Protein 3T5A (pdb70)

B-factor: mean 33.3, std 10.05, range [15.77, 75.15]

GO terms:
  GO:0070566 adenylyltransferase activity (F, IDA)
  GO:0004321 fatty-acyl-CoA synthase activity (F, IDA)
  GO:0052170 symbiont-mediated suppression of host innate immune response (P, IDA)
  GO:0005886 plasma membrane (C, HDA)
  GO:0051701 biological process involved in interaction with host (P, IMP)
  GO:0071770 DIM/DIP cell wall layer assembly (P, IMP)
  GO:0008610 lipid biosynthetic process (P, IMP)
  GO:0070566 adenylyltransferase activity (F, IMP)
  GO:0070566 adenylyltransferase activity (F, TAS)
  GO:0005829 cytosol (C, TAS)
  GO:0008610 lipid biosynthetic process (P, TAS)

CATH classification: 3.40.50.12780

Nearest PDB structures (foldseek):
  3t5a-assembly1_A  TM=1.002E+00  e=4.876E-101  Mycobacterium tuberculosis H37Rv
  8hcz-assembly1_A  TM=9.677E-01  e=7.174E-68  Mycobacterium tuberculosis H37Rv
  8iqu-assembly1_A  TM=9.670E-01  e=1.385E-66  Mycobacterium tuberculosis
  8hdf-assembly1_A  TM=9.711E-01  e=4.019E-66  Mycobacterium tuberculosis H37Rv
  8hd4-assembly1_A  TM=9.729E-01  e=6.495E-65  Mycobacterium tuberculosis H37Rv

Secondary structure (DSSP, 8-state):
--HHHHHHHHHHHSTTSEEEEEEETTT-TT-EEEEEEHHHHHHHHHHHHHHHTTSS-TT-EEEEE--SSHHHHHHHHHHHHTT-EEEEEPSP-S-TT--HHHHHHHHH--SEEEE-TTTHHHHHHT----EEEEGGGS-TT------SS--SEEEEE-----EEEEHHHHHHHHHHHHHHH-TTTTTPPPTTEEEEE---TTSTTHHIIIIIHHHHHT--EEE--HHHHHH-THHHHHHTTSSSEEEEEE-HHHHHHHHHH--TGGGTT---TT--EEEE--TT--HHHHHHHHHHSGGGT--GGGEEEEEEETTTTEEEEE--TTSS--EEEE-HHHHHTTB-----SSSPEEEE-EEPPSSSEEEEEETTTTEEPPTTB-EEEEEESTTS---BTTBHHHHHHHH-B--SSPPTT-----BEEEEEEEEEETTEEEE--

InterPro domains:
  IPR000873 AMP-dependent synthetase/ligase domain [PF00501] (13-415)
  IPR025110 AMP-binding enzyme, C-terminal domain [PF23024] (463-574)
  IPR040097 Fatty acyl-AMP ligase /fatty acyl-CoA ligase [cd05931] (14-572)
  IPR042099 ANL, N-terminal domain [G3DSA:3.40.50.12780] (4-460)
  IPR045851 AMP-binding enzyme domain superfamily [G3DSA:3.30.300.30] (462-579)
  IPR053437 Long-chain-fatty-acid--AMP ligase FadD28 [NF038338] (1-580)

Solvent-accessible surface area: 18945 Å² total; per-residue (Å²): 213,26,3,6,19,17,1,105,37,8,13,203,133,54,43,148,66,82,1,0,22,19,24,37,12,150,165,64,131,112,17,74,58,65,61,8,24,1,22,66,0,43,80,44,0,42,19,0,0,91,76,1,52,191,20,50,70,47,19,39,24,0,2,0,6,4,58,31,7,9,49,2,0,2,0,1,4,0,0,5,7,3,1,10,9,0,0,0,22,27,35,18,98,52,44,107,119,31,119,136,23,48,36,13,23,92,30,1,86,13,34,0,2,0,0,7,45,98,4,25,105,75,5,59,117,11,29,140,155,29,54,64,17,49,1,57,121,47,110,12,71,29,161,171,52,132,64,94,132,41,27,88,22,0,1,0,7,6,111,105,25,0,2,32,0,15,42,82,6,0,80,10,0,31,75,37,0,5,48,7,7,18,52,120,70,134,8,103,28,51,120,100,7,5,0,0,2,8,7,20,2,72,59,57,5,0,4,2,0,0,0,0,0,0,1,31,32,20,10,44,1,17,0,3,17,42,115,7,4,103,87,54,1,0,5,2,0,24,16,4,14,59,134,36,53,0,0,0,0,0,39,0,113,0,0,47,22,0,10,159,100,2,73,58,124,33,0,76,90,81,84,2,23,91,11,54,10,0,0,3,3,22,116,207,44,109,71,63,5,13,101,122,1,3,75,42,0,56,158,29,65,10,64,54,123,10,0,16,2,0,5,29,17,19,105,9,4,0,4,3,4,24,3,94,70,50,84,45,35,71,66,35,38,2,38,55,151,24,9,92,75,18,89,20,100,94,79,72,64,74,74,24,37,49,16,23,3,7,75,61,27,231,40,1,45,4,58,9,0,53,56,134,66,32,74,36,18,97,102,16,36,28,12,26,0,0,0,36,22,86,0,14,2,127,5,37,48,138,48,113,103,68,15,108,182,31,6,14,8,116,2,69,112,50,47,134,74,12,47,90,25,76,0,5,69,28,63,35,40,0,0,13,35,133,40,27,0,6,33,75,60

Organism: Mycobacterium tuberculosis (strain ATCC 25618 / H37Rv) (NCBI:txid83332)

Radius of gyration: 21.98 Å; Cα contacts (8 Å, |Δi|>4): 1010; chains: 1; bounding box: 50×58×55 Å

Foldseek 3Di:
DFLLVLLVVLCVPPVAAWAEWEFDCPVPVLTDTDIDHSVLLNLLLCQLLVVCLVWDAAAAEEEEEEAPDSLSQSNLSNCQQNLHAYAYAYQDDDPLPDQPVLVCCVQRVHQAYEYAPVRVVSNVSSCPDHHYHHSVPDPSRDGDHDVPPRDQFSYFAPPVWTFTFGSLLLVVLLQVVLCQLPVPPSSADDPFEEEEEADTCRFQCRVSRAHSNCSNNVGHYYYYHPVSCLVQVLVSQVVCQDRGAYEYEEELVSLVSNLVRQDVVSCVVGANQRHRAYEYEPPPHDPCSLVSSCVSCVVRNRASFRYKYFYAQTRQGHGFWIADHDGHWDKFWFQVVQVVVFFTDRPDDPPTDIWTWTAQDPPWGWFFAAVVQLATDDAGGKHFIKTAHSNGGQATDPDVPRSCVAQARAHDPDDPPDHRDDIGRRVWMWGHDPRIITTPD

Structure (mmCIF, N/CA/C/O backbone):
data_3T5A
#
_entry.id   3T5A
#
_cell.length_a   51.207
_cell.length_b   60.317
_cell.length_c   137.773
_cell.angle_alpha   90.00
_cell.angle_beta   90.00
_cell.angle_gamma   90.00
#
_symmetry.space_group_name_H-M   'P 21 21 21'
#
loop_
_entity.id
_entity.type
_entity.pdbx_description
1 polymer 'Long-chain-fatty-acid--AMP ligase FadD28'
2 water water
#
loop_
_atom_site.group_PDB
_atom_site.id
_atom_site.type_symbol
_atom_site.label_atom_id
_atom_site.label_alt_id
_atom_site.label_comp_id
_atom_site.label_asym_id
_atom_site.label_entity_id
_atom_site.label_seq_id
_atom_site.pdbx_PDB_ins_code
_atom_site.Cartn_x
_atom_site.Cartn_y
_atom_site.Cartn_z
_atom_site.occupancy
_atom_site.B_iso_or_equiv
_atom_site.auth_seq_id
_atom_site.auth_comp_id
_atom_site.auth_asym_id
_atom_site.auth_atom_id
_atom_site.pdbx_PDB_model_num
ATOM 1 N N . ARG A 1 24 ? 9.020 4.811 -1.982 1.00 52.61 4 ARG A N 1
ATOM 2 C CA . ARG A 1 24 ? 9.610 4.768 -0.609 1.00 51.60 4 ARG A CA 1
ATOM 3 C C . ARG A 1 24 ? 8.508 4.645 0.446 1.00 48.64 4 ARG A C 1
ATOM 4 O O . ARG A 1 24 ? 8.764 4.749 1.651 1.00 50.07 4 ARG A O 1
ATOM 12 N N . SER A 1 25 ? 7.280 4.424 -0.016 1.00 44.15 5 SER A N 1
ATOM 13 C CA . SER A 1 25 ? 6.139 4.262 0.881 1.00 38.76 5 SER A CA 1
ATOM 14 C C . SER A 1 25 ? 6.329 2.957 1.652 1.00 35.70 5 SER A C 1
ATOM 15 O O . SER A 1 25 ? 7.252 2.192 1.358 1.00 33.49 5 SER A O 1
ATOM 18 N N . LEU A 1 26 ? 5.474 2.696 2.636 1.00 32.13 6 LEU A N 1
ATOM 19 C CA . LEU A 1 26 ? 5.607 1.464 3.403 1.00 30.12 6 LEU A CA 1
ATOM 20 C C . LEU A 1 26 ? 5.609 0.227 2.510 1.00 29.18 6 LEU A C 1
ATOM 21 O O . LEU A 1 26 ? 6.518 -0.598 2.589 1.00 26.52 6 LEU A O 1
ATOM 26 N N . PRO A 1 27 ? 4.600 0.084 1.636 1.00 29.96 7 PRO A N 1
ATOM 27 C CA . PRO A 1 27 ? 4.589 -1.101 0.770 1.00 29.84 7 PRO A CA 1
ATOM 28 C C . PRO A 1 27 ? 5.909 -1.350 0.041 1.00 29.16 7 PRO A C 1
ATOM 29 O O . PRO A 1 27 ? 6.374 -2.490 -0.033 1.00 26.49 7 PRO A O 1
ATOM 33 N N . ALA A 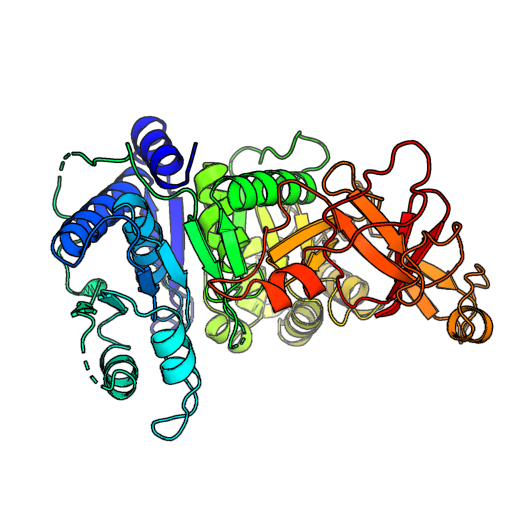1 28 ? 6.520 -0.285 -0.468 1.00 28.88 8 ALA A N 1
ATOM 34 C CA . ALA A 1 28 ? 7.788 -0.398 -1.183 1.00 28.56 8 ALA A CA 1
ATOM 35 C C . ALA A 1 28 ? 8.931 -0.687 -0.221 1.00 29.29 8 ALA A C 1
ATOM 36 O O . ALA A 1 28 ? 9.906 -1.345 -0.584 1.00 27.82 8 ALA A O 1
ATOM 38 N N . ALA A 1 29 ? 8.814 -0.184 1.005 1.00 29.56 9 ALA A N 1
ATOM 39 C CA . ALA A 1 29 ? 9.838 -0.411 2.019 1.00 28.20 9 ALA A CA 1
ATOM 40 C C . ALA A 1 29 ? 9.842 -1.892 2.382 1.00 27.76 9 ALA A C 1
ATOM 41 O O . ALA A 1 29 ? 10.892 -2.534 2.422 1.00 25.31 9 ALA A O 1
ATOM 43 N N . LEU A 1 30 ? 8.651 -2.427 2.632 1.00 28.29 10 LEU A N 1
ATOM 44 C CA . LEU A 1 30 ? 8.499 -3.827 2.991 1.00 28.51 10 LEU A CA 1
ATOM 45 C C . LEU A 1 30 ? 8.933 -4.746 1.859 1.00 29.50 10 LEU A C 1
ATOM 46 O O . LEU A 1 30 ? 9.527 -5.791 2.104 1.00 29.34 10 LEU A O 1
ATOM 51 N N . ARG A 1 31 ? 8.629 -4.363 0.621 1.00 31.32 11 ARG A N 1
ATOM 52 C CA . ARG A 1 31 ? 9.006 -5.184 -0.524 1.00 31.48 11 ARG A CA 1
ATOM 53 C C . ARG A 1 31 ? 10.518 -5.298 -0.559 1.00 31.02 11 ARG A C 1
ATOM 54 O O . ARG A 1 31 ? 11.061 -6.380 -0.774 1.00 30.78 11 ARG A O 1
ATOM 62 N N . ALA A 1 32 ? 11.189 -4.169 -0.346 1.00 29.67 12 ALA A N 1
ATOM 63 C CA . ALA A 1 32 ? 12.645 -4.122 -0.347 1.00 31.45 12 ALA A CA 1
ATOM 64 C C . ALA A 1 32 ? 13.223 -4.968 0.782 1.00 31.55 12 ALA A C 1
ATOM 65 O O . ALA A 1 32 ? 14.262 -5.601 0.618 1.00 31.54 12 ALA A O 1
ATOM 67 N N . CYS A 1 33 ? 12.560 -4.971 1.937 1.00 32.78 13 CYS A N 1
ATOM 68 C CA . CYS A 1 33 ? 13.039 -5.766 3.068 1.00 33.93 13 CYS A CA 1
ATOM 69 C C . CYS A 1 33 ? 12.863 -7.247 2.762 1.00 33.22 13 CYS A C 1
ATOM 70 O O . CYS A 1 33 ? 13.682 -8.074 3.157 1.00 33.00 13 CYS A O 1
ATOM 73 N N . ALA A 1 34 ? 11.785 -7.574 2.058 1.00 33.14 14 ALA A N 1
ATOM 74 C CA . ALA A 1 34 ? 11.509 -8.957 1.694 1.00 35.32 14 ALA A CA 1
ATOM 75 C C . ALA A 1 34 ? 12.641 -9.466 0.803 1.00 37.06 14 ALA A C 1
ATOM 76 O O . ALA A 1 34 ? 13.088 -10.604 0.929 1.00 37.00 14 ALA A O 1
ATOM 78 N N . ARG A 1 35 ? 13.110 -8.607 -0.089 1.00 38.34 15 ARG A N 1
ATOM 79 C CA . ARG A 1 35 ? 14.177 -8.980 -1.000 1.00 41.95 15 ARG A CA 1
ATOM 80 C C . ARG A 1 35 ? 15.568 -8.918 -0.370 1.00 40.63 15 ARG A C 1
ATOM 81 O O . ARG A 1 35 ? 16.362 -9.842 -0.519 1.00 40.36 15 ARG A O 1
ATOM 89 N N . LEU A 1 36 ? 15.851 -7.836 0.348 1.00 42.35 16 LEU A N 1
ATOM 90 C CA . LEU A 1 36 ? 17.157 -7.639 0.974 1.00 41.22 16 LEU A CA 1
ATOM 91 C C . LEU A 1 36 ? 17.494 -8.603 2.107 1.00 40.19 16 LEU A C 1
ATOM 92 O O . LEU A 1 36 ? 18.624 -9.076 2.201 1.00 39.59 16 LEU A O 1
ATOM 97 N N . GLN A 1 37 ? 16.521 -8.888 2.968 1.00 39.23 17 GLN A N 1
ATOM 98 C CA . GLN A 1 37 ? 16.734 -9.794 4.096 1.00 38.82 17 GLN A CA 1
ATOM 99 C C . GLN A 1 37 ? 15.454 -10.570 4.382 1.00 37.50 17 GLN A C 1
ATOM 100 O O . GLN A 1 37 ? 14.786 -10.347 5.388 1.00 34.81 17 GLN A O 1
ATOM 106 N N . PRO A 1 38 ? 15.125 -11.524 3.498 1.00 35.40 18 PRO A N 1
ATOM 107 C CA . PRO A 1 38 ? 13.954 -12.406 3.515 1.00 32.52 18 PRO A CA 1
ATOM 108 C C . PRO A 1 38 ? 13.713 -13.211 4.779 1.00 30.32 18 PRO A C 1
ATOM 109 O O . PRO A 1 38 ? 12.574 -13.359 5.216 1.00 29.82 18 PRO A O 1
ATOM 113 N N . HIS A 1 39 ? 14.785 -13.727 5.366 1.00 27.78 19 HIS A N 1
ATOM 114 C CA . HIS A 1 39 ? 14.649 -14.584 6.534 1.00 29.15 19 HIS A CA 1
ATOM 115 C C . HIS A 1 39 ? 15.118 -14.048 7.871 1.00 27.44 19 HIS A C 1
ATOM 116 O O . HIS A 1 39 ? 15.344 -14.812 8.806 1.00 25.99 19 HIS A O 1
ATOM 123 N N . ASP A 1 40 ? 15.259 -12.733 7.959 1.00 28.53 20 ASP A N 1
ATOM 124 C CA . ASP A 1 40 ? 15.671 -12.094 9.194 1.00 28.40 20 ASP A CA 1
ATOM 125 C C . ASP A 1 40 ? 14.396 -11.785 9.955 1.00 28.48 20 ASP A C 1
ATOM 126 O O . ASP A 1 40 ? 13.386 -11.422 9.354 1.00 26.64 20 ASP A O 1
ATOM 131 N N . PRO A 1 41 ? 14.416 -11.952 11.286 1.00 29.71 21 PRO A N 1
ATOM 132 C CA . PRO A 1 41 ? 13.211 -11.657 12.069 1.00 28.34 21 PRO A CA 1
ATOM 133 C C . PRO A 1 41 ? 12.801 -10.207 11.805 1.00 27.23 21 PRO A C 1
ATOM 134 O O . PRO A 1 41 ? 13.649 -9.326 11.669 1.00 27.24 21 PRO A O 1
ATOM 138 N N . ALA A 1 42 ? 11.503 -9.963 11.729 1.00 26.11 22 ALA A N 1
ATOM 139 C CA . ALA A 1 42 ? 10.995 -8.629 11.459 1.00 24.81 22 ALA A CA 1
ATOM 140 C C . ALA A 1 42 ? 10.095 -8.126 12.578 1.00 24.66 22 ALA A C 1
ATOM 141 O O . ALA A 1 42 ? 10.371 -7.100 13.199 1.00 25.52 22 ALA A O 1
ATOM 143 N N . PHE A 1 43 ? 8.999 -8.840 12.809 1.00 24.26 23 PHE A N 1
ATOM 144 C CA . PHE A 1 43 ? 8.054 -8.456 13.850 1.00 24.86 23 PHE A CA 1
ATOM 145 C C . PHE A 1 43 ? 7.812 -9.602 14.793 1.00 24.50 23 PHE A C 1
ATOM 146 O O . PHE A 1 43 ? 7.603 -10.741 14.370 1.00 25.66 23 PHE A O 1
ATOM 154 N N . THR A 1 44 ? 7.852 -9.290 16.077 1.00 22.84 24 THR A N 1
ATOM 155 C CA . THR A 1 44 ? 7.603 -10.279 17.104 1.00 22.65 24 THR A CA 1
ATOM 156 C C . THR A 1 44 ? 6.568 -9.669 18.038 1.00 23.52 24 THR A C 1
ATOM 157 O O . THR A 1 44 ? 6.761 -8.574 18.556 1.00 24.82 24 THR A O 1
ATOM 161 N N . PHE A 1 45 ? 5.442 -10.348 18.199 1.00 23.49 25 PHE A N 1
ATOM 162 C CA . PHE A 1 45 ? 4.425 -9.880 19.121 1.00 22.53 25 PHE A CA 1
ATOM 163 C C . PHE A 1 45 ? 4.450 -10.836 20.305 1.00 22.72 25 PHE A C 1
ATOM 164 O O . PHE A 1 45 ? 4.366 -12.053 20.126 1.00 21.99 25 PHE A O 1
ATOM 172 N N . MET A 1 46 ? 4.566 -10.285 21.509 1.00 23.39 26 MET A N 1
ATOM 173 C CA . MET A 1 46 ? 4.597 -11.098 22.716 1.00 22.92 26 MET A CA 1
ATOM 174 C C . MET A 1 46 ? 3.167 -11.216 23.210 1.00 22.77 26 MET A C 1
ATOM 175 O O . MET A 1 46 ? 2.578 -10.238 23.650 1.00 24.72 26 MET A O 1
ATOM 180 N N . ASP A 1 47 ? 2.614 -12.419 23.109 1.00 22.64 27 ASP A N 1
ATOM 181 C CA . ASP A 1 47 ? 1.242 -12.692 23.528 1.00 25.90 27 ASP A CA 1
ATOM 182 C C . ASP A 1 47 ? 1.228 -13.278 24.935 1.00 25.38 27 ASP A C 1
ATOM 183 O O . ASP A 1 47 ? 1.608 -14.437 25.142 1.00 28.88 27 ASP A O 1
ATOM 188 N N . TYR A 1 48 ? 0.777 -12.489 25.898 1.00 23.90 28 TYR A N 1
ATOM 189 C CA . TYR A 1 48 ? 0.731 -12.952 27.271 1.00 25.26 28 TYR A CA 1
ATOM 190 C C . TYR A 1 48 ? -0.673 -13.377 27.683 1.00 27.32 28 TYR A C 1
ATOM 191 O O . TYR A 1 48 ? -0.911 -13.703 28.846 1.00 25.97 28 TYR A O 1
ATOM 200 N N . GLU A 1 49 ? -1.602 -13.383 26.734 1.00 31.33 29 GLU A N 1
ATOM 201 C CA . GLU A 1 49 ? -2.976 -13.747 27.054 1.00 36.42 29 GLU A CA 1
ATOM 202 C C . GLU A 1 49 ? -3.150 -15.194 27.467 1.00 38.16 29 GLU A C 1
ATOM 203 O O . GLU A 1 49 ? -3.999 -15.506 28.302 1.00 38.71 29 GLU A O 1
ATOM 209 N N . GLN A 1 50 ? -2.361 -16.084 26.878 1.00 39.89 30 GLN A N 1
ATOM 210 C CA . GLN A 1 50 ? -2.458 -17.495 27.223 1.00 42.34 30 GLN A CA 1
ATOM 211 C C . GLN A 1 50 ? -1.347 -17.887 28.187 1.00 41.52 30 GLN A C 1
ATOM 212 O O . GLN A 1 50 ? -1.611 -18.425 29.265 1.00 42.06 30 GLN A O 1
ATOM 218 N N . ASP A 1 51 ? -0.105 -17.607 27.802 1.00 38.93 31 ASP A N 1
ATOM 219 C CA . ASP A 1 51 ? 1.041 -17.924 28.646 1.00 34.19 31 ASP A CA 1
ATOM 220 C C . ASP A 1 51 ? 1.514 -16.674 29.384 1.00 31.58 31 ASP A C 1
ATOM 221 O O . ASP A 1 51 ? 1.874 -15.673 28.765 1.00 30.68 31 ASP A O 1
ATOM 226 N N . TRP A 1 52 ? 1.525 -16.750 30.708 1.00 29.87 32 TRP A N 1
ATOM 227 C CA . TRP A 1 52 ? 1.945 -15.642 31.561 1.00 29.66 32 TRP A CA 1
ATOM 228 C C . TRP A 1 52 ? 3.374 -15.163 31.284 1.00 29.05 32 TRP A C 1
ATOM 229 O O . TRP A 1 52 ? 3.687 -13.988 31.464 1.00 27.95 32 TRP A O 1
ATOM 240 N N . ASP A 1 53 ? 4.241 -16.076 30.857 1.00 30.74 33 ASP A N 1
ATOM 241 C CA . ASP A 1 53 ? 5.626 -15.731 30.552 1.00 29.01 33 ASP A CA 1
ATOM 242 C C . ASP A 1 53 ? 5.715 -15.122 29.164 1.00 28.51 33 ASP A C 1
ATOM 243 O O . ASP A 1 53 ? 6.724 -14.510 28.805 1.00 29.88 33 ASP A O 1
ATOM 248 N N . GLY A 1 54 ? 4.654 -15.306 28.387 1.00 25.86 34 GLY A N 1
ATOM 249 C CA . GLY A 1 54 ? 4.599 -14.748 27.051 1.00 25.28 34 GLY A CA 1
ATOM 250 C C . GLY A 1 54 ? 5.116 -15.599 25.911 1.00 26.40 34 GLY A C 1
ATOM 251 O O . GLY A 1 54 ? 6.232 -16.108 25.960 1.00 25.64 34 GLY A O 1
ATOM 252 N N . VAL A 1 55 ? 4.291 -15.738 24.876 1.00 25.31 35 VAL A N 1
ATOM 253 C CA . VAL A 1 55 ? 4.650 -16.505 23.691 1.00 26.03 35 VAL A CA 1
ATOM 254 C C . VAL A 1 55 ? 5.028 -15.520 22.586 1.00 25.25 35 VAL A C 1
ATOM 255 O O . VAL A 1 55 ? 4.255 -14.624 22.247 1.00 24.26 35 VAL A O 1
ATOM 259 N N . ALA A 1 56 ? 6.226 -15.680 22.041 1.00 24.19 36 ALA A N 1
ATOM 260 C CA . ALA A 1 56 ? 6.706 -14.809 20.977 1.00 23.13 36 ALA A CA 1
ATOM 261 C C . ALA A 1 56 ? 6.229 -15.305 19.617 1.00 24.40 36 ALA A C 1
ATOM 262 O O . ALA A 1 56 ? 6.645 -16.369 19.174 1.00 25.46 36 ALA A O 1
ATOM 264 N N . ILE A 1 57 ? 5.348 -14.544 18.968 1.00 24.93 37 ILE A N 1
ATOM 265 C CA . ILE A 1 57 ? 4.848 -14.893 17.635 1.00 23.88 37 ILE A CA 1
ATOM 266 C C . ILE A 1 57 ? 5.677 -14.044 16.656 1.00 24.92 37 ILE A C 1
ATOM 267 O O . ILE A 1 57 ? 5.539 -12.823 16.592 1.00 25.43 37 ILE A O 1
ATOM 272 N N . THR A 1 58 ? 6.542 -14.696 15.891 1.00 26.35 38 THR A N 1
ATOM 273 C CA . THR A 1 58 ? 7.432 -13.983 14.983 1.00 26.12 38 THR A CA 1
ATOM 274 C C . THR A 1 58 ? 7.196 -14.175 13.490 1.00 26.72 38 THR A C 1
ATOM 275 O O . THR A 1 58 ? 6.737 -15.231 13.044 1.00 27.48 38 THR A O 1
ATOM 279 N N . LEU A 1 59 ? 7.539 -13.139 12.727 1.00 25.41 39 LEU A N 1
ATOM 280 C CA . LEU A 1 59 ? 7.406 -13.152 11.279 1.00 25.08 39 LEU A CA 1
ATOM 281 C C . LEU A 1 59 ? 8.646 -12.506 10.686 1.00 24.98 39 LEU A C 1
ATOM 282 O O . LEU A 1 59 ? 9.027 -11.407 11.089 1.00 22.77 39 LEU A O 1
ATOM 287 N N . THR A 1 60 ? 9.279 -13.197 9.742 1.00 25.66 40 THR A N 1
ATOM 288 C CA . THR A 1 60 ? 10.460 -12.662 9.080 1.00 26.20 40 THR A CA 1
ATOM 289 C C . THR A 1 60 ? 9.952 -11.655 8.055 1.00 24.65 40 THR A C 1
ATOM 290 O O . THR A 1 60 ? 8.748 -11.568 7.809 1.00 23.16 40 THR A O 1
ATOM 294 N N . TRP A 1 61 ? 10.859 -10.890 7.461 1.00 24.72 41 TRP A N 1
ATOM 295 C CA . TRP A 1 61 ? 10.456 -9.904 6.461 1.00 26.80 41 TRP A CA 1
ATOM 296 C C . TRP A 1 61 ? 9.684 -10.492 5.284 1.00 26.34 41 TRP A C 1
ATOM 297 O O . TRP A 1 61 ? 8.698 -9.905 4.841 1.00 27.48 41 TRP A O 1
ATOM 308 N N . SER A 1 62 ? 10.113 -11.641 4.767 1.00 26.27 42 SER A N 1
ATOM 309 C CA . SER A 1 62 ? 9.400 -12.225 3.632 1.00 26.37 42 SER A CA 1
ATOM 310 C C . SER A 1 62 ? 8.032 -12.762 4.045 1.00 25.26 42 SER A C 1
ATOM 311 O O . SER A 1 62 ? 7.076 -12.700 3.281 1.00 25.93 42 SER A O 1
ATOM 314 N N . GLN A 1 63 ? 7.935 -13.273 5.266 1.00 27.56 43 GLN A N 1
ATOM 315 C CA . GLN A 1 63 ? 6.667 -13.797 5.756 1.00 27.33 43 GLN A CA 1
ATOM 316 C C . GLN A 1 63 ? 5.687 -12.658 6.006 1.00 27.98 43 GLN A C 1
ATOM 317 O O . GLN A 1 63 ? 4.497 -12.765 5.703 1.00 26.70 43 GLN A O 1
ATOM 323 N N . LEU A 1 64 ? 6.194 -11.563 6.564 1.00 29.15 44 LEU A N 1
ATOM 324 C CA . LEU A 1 64 ? 5.358 -10.396 6.828 1.00 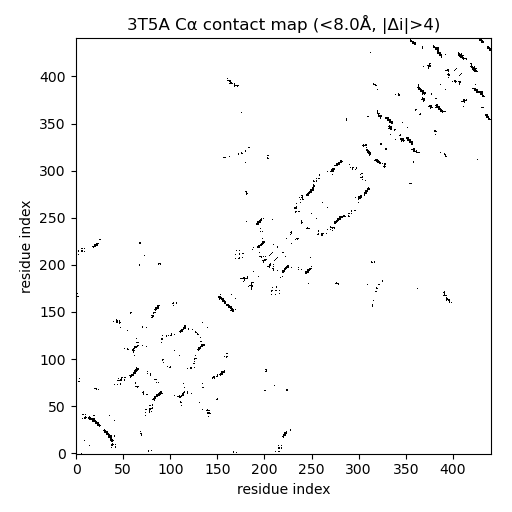28.14 44 LEU A CA 1
ATOM 325 C C . LEU A 1 64 ? 4.876 -9.891 5.481 1.00 28.11 44 LEU A C 1
ATOM 326 O O . LEU A 1 64 ? 3.692 -9.615 5.291 1.00 28.96 44 LEU A O 1
ATOM 331 N N . TYR A 1 65 ? 5.808 -9.777 4.543 1.00 27.28 45 TYR A N 1
ATOM 332 C CA . TYR A 1 65 ? 5.478 -9.300 3.212 1.00 28.21 45 TYR A CA 1
ATOM 333 C C . TYR A 1 65 ? 4.418 -10.174 2.541 1.00 27.90 45 TYR A C 1
ATOM 334 O O . TYR A 1 65 ? 3.465 -9.662 1.954 1.00 26.96 45 TYR A O 1
ATOM 343 N N . ARG A 1 66 ? 4.577 -11.492 2.638 1.00 28.61 46 ARG A N 1
ATOM 344 C CA . ARG A 1 66 ? 3.614 -12.403 2.034 1.00 29.87 46 ARG A CA 1
ATOM 345 C C . ARG A 1 66 ? 2.217 -12.205 2.622 1.00 29.27 46 ARG A C 1
ATOM 346 O O . ARG A 1 66 ? 1.236 -12.168 1.886 1.00 30.94 46 ARG A O 1
ATOM 354 N N . ARG A 1 67 ? 2.123 -12.090 3.944 1.00 26.73 47 ARG A N 1
ATOM 355 C CA . ARG A 1 67 ? 0.831 -11.896 4.586 1.00 26.32 47 ARG A CA 1
ATOM 356 C C . ARG A 1 67 ? 0.204 -10.586 4.115 1.00 27.88 47 ARG A C 1
ATOM 357 O O . ARG A 1 67 ? -1.018 -10.487 3.952 1.00 26.57 47 ARG A O 1
ATOM 365 N N . THR A 1 68 ? 1.052 -9.591 3.880 1.00 26.97 48 THR A N 1
ATOM 366 C CA . THR A 1 68 ? 0.595 -8.289 3.425 1.00 29.82 48 THR A CA 1
ATOM 367 C C . THR A 1 68 ? 0.022 -8.386 2.013 1.00 30.47 48 THR A C 1
ATOM 368 O O . THR A 1 68 ? -1.025 -7.814 1.717 1.00 29.63 48 THR A O 1
ATOM 372 N N . LEU A 1 69 ? 0.696 -9.127 1.142 1.00 30.55 49 LEU A N 1
ATOM 373 C CA . LEU A 1 69 ? 0.201 -9.275 -0.218 1.00 30.08 49 LEU A CA 1
ATOM 374 C C . LEU A 1 69 ? -1.184 -9.922 -0.212 1.00 31.06 49 LEU A C 1
ATOM 375 O O . LEU A 1 69 ? -2.102 -9.458 -0.889 1.00 31.55 49 LEU A O 1
ATOM 380 N N . ASN A 1 70 ? -1.339 -10.988 0.567 1.00 30.42 50 ASN A N 1
ATOM 381 C CA . ASN A 1 70 ? -2.613 -11.682 0.644 1.00 29.50 50 ASN A CA 1
ATOM 382 C C . ASN A 1 70 ? -3.754 -10.830 1.192 1.00 29.37 50 ASN A C 1
ATOM 383 O O . ASN A 1 70 ? -4.893 -10.979 0.761 1.00 29.08 50 ASN A O 1
ATOM 388 N N . VAL A 1 71 ? -3.470 -9.940 2.135 1.00 28.94 51 VAL A N 1
ATOM 389 C CA . VAL A 1 71 ? -4.537 -9.088 2.657 1.00 28.46 51 VAL A CA 1
ATOM 390 C C . VAL A 1 71 ? -4.945 -8.112 1.564 1.00 28.28 51 VAL A C 1
ATOM 391 O O . VAL A 1 71 ? -6.129 -7.917 1.296 1.00 28.49 51 VAL A O 1
ATOM 395 N N . ALA A 1 72 ? -3.954 -7.493 0.938 1.00 28.53 52 ALA A N 1
ATOM 396 C CA . ALA A 1 72 ? -4.217 -6.544 -0.136 1.00 31.72 52 ALA A CA 1
ATOM 397 C C . ALA A 1 72 ? -5.053 -7.206 -1.238 1.00 32.35 52 ALA A C 1
ATOM 398 O O . ALA A 1 72 ? -5.991 -6.606 -1.762 1.00 32.11 52 ALA A O 1
ATOM 400 N N . GLN A 1 73 ? -4.709 -8.450 -1.568 1.00 33.43 53 GLN A N 1
ATOM 401 C CA . GLN A 1 73 ? -5.406 -9.208 -2.602 1.00 34.93 53 GLN A CA 1
ATOM 402 C C . GLN A 1 73 ? -6.893 -9.319 -2.257 1.00 34.47 53 GLN A C 1
ATOM 403 O O . GLN A 1 73 ? -7.754 -9.171 -3.120 1.00 32.84 53 GLN A O 1
ATOM 409 N N . GLU A 1 74 ? -7.191 -9.568 -0.986 1.00 34.99 54 GLU A N 1
ATOM 410 C CA . GLU A 1 74 ? -8.573 -9.666 -0.534 1.00 34.87 54 GLU A CA 1
ATOM 411 C C . GLU A 1 74 ? -9.280 -8.325 -0.656 1.00 35.26 54 GLU A C 1
ATOM 412 O O . GLU A 1 74 ? -10.407 -8.252 -1.155 1.00 33.46 54 GLU A O 1
ATOM 418 N N . LEU A 1 75 ? -8.611 -7.271 -0.191 1.00 34.16 55 LEU A N 1
ATOM 419 C CA . LEU A 1 75 ? -9.167 -5.925 -0.222 1.00 34.57 55 LEU A CA 1
ATOM 420 C C . LEU A 1 75 ? -9.462 -5.415 -1.627 1.00 35.80 55 LEU A C 1
ATOM 421 O O . LEU A 1 75 ? -10.403 -4.650 -1.826 1.00 37.62 55 LEU A O 1
ATOM 426 N N . SER A 1 76 ? -8.664 -5.840 -2.600 1.00 36.65 56 SER A N 1
ATOM 427 C CA . SER A 1 76 ? -8.851 -5.402 -3.980 1.00 37.60 56 SER A CA 1
ATOM 428 C C . SER A 1 76 ? -10.204 -5.786 -4.596 1.00 37.58 56 SER A C 1
ATOM 429 O O . SER A 1 76 ? -10.572 -5.266 -5.645 1.00 37.29 56 SER A O 1
ATOM 432 N N . ARG A 1 77 ? -10.945 -6.680 -3.945 1.00 39.43 57 ARG A N 1
ATOM 433 C CA . ARG A 1 77 ? -12.252 -7.100 -4.451 1.00 40.43 57 ARG A CA 1
ATOM 434 C C . ARG A 1 77 ? -13.363 -6.150 -4.000 1.00 39.90 57 ARG A C 1
ATOM 435 O O . ARG A 1 77 ? -14.471 -6.187 -4.537 1.00 40.76 57 ARG A O 1
ATOM 443 N N . CYS A 1 78 ? -13.069 -5.315 -3.005 1.00 38.93 58 CYS A N 1
ATOM 444 C CA . CYS A 1 78 ? -14.047 -4.356 -2.490 1.00 37.22 58 CYS A CA 1
ATOM 445 C C . CYS A 1 78 ? -13.662 -2.935 -2.907 1.00 35.34 58 CYS A C 1
ATOM 446 O O . CYS A 1 78 ? -12.493 -2.559 -2.846 1.00 35.81 58 CYS A O 1
ATOM 449 N N . GLY A 1 79 ? -14.649 -2.153 -3.336 1.00 34.38 59 GLY A N 1
ATOM 450 C CA . GLY A 1 79 ? -14.397 -0.777 -3.733 1.00 31.56 59 GLY A CA 1
ATOM 451 C C . GLY A 1 79 ? -13.266 -0.539 -4.716 1.00 30.32 59 GLY A C 1
ATOM 452 O O . GLY A 1 79 ? -12.955 -1.397 -5.556 1.00 28.83 59 GLY A O 1
ATOM 453 N N . SER A 1 80 ? -12.646 0.637 -4.618 1.00 29.26 60 SER A N 1
ATOM 454 C CA . SER A 1 80 ? -11.552 0.988 -5.521 1.00 30.06 60 SER A CA 1
ATOM 455 C C . SER A 1 80 ? -10.431 1.751 -4.827 1.00 30.62 60 SER A C 1
ATOM 456 O O . SER A 1 80 ? -10.507 2.024 -3.633 1.00 31.38 60 SER A O 1
ATOM 459 N N . THR A 1 81 ? -9.392 2.091 -5.587 1.00 28.77 61 THR A N 1
ATOM 460 C CA . THR A 1 81 ? -8.246 2.819 -5.051 1.00 30.94 61 THR A CA 1
ATOM 461 C C . THR A 1 81 ? -8.674 4.126 -4.399 1.00 29.51 61 THR A C 1
ATOM 462 O O . THR A 1 81 ? -9.455 4.885 -4.966 1.00 28.54 61 THR A O 1
ATOM 466 N N . GLY A 1 82 ? -8.165 4.391 -3.203 1.00 28.04 62 GLY A N 1
ATOM 467 C CA . GLY A 1 82 ? -8.526 5.622 -2.534 1.00 27.47 62 GLY A CA 1
ATOM 468 C C . GLY A 1 82 ? -9.646 5.445 -1.531 1.00 27.74 62 GLY A C 1
ATOM 469 O O . GLY A 1 82 ? -9.905 6.346 -0.741 1.00 26.52 62 GLY A O 1
ATOM 470 N N . ASP A 1 83 ? -10.329 4.302 -1.567 1.00 28.42 63 ASP A N 1
ATOM 471 C CA . ASP A 1 83 ? -11.396 4.052 -0.608 1.00 27.90 63 ASP A CA 1
ATOM 472 C C . ASP A 1 83 ? -10.752 3.771 0.738 1.00 28.26 63 ASP A C 1
ATOM 473 O O . ASP A 1 83 ? -9.604 3.337 0.804 1.00 25.42 63 ASP A O 1
ATOM 478 N N . ARG A 1 84 ? -11.485 4.016 1.814 1.00 28.10 64 ARG A N 1
ATOM 479 C CA . ARG A 1 84 ? -10.950 3.745 3.138 1.00 27.86 64 ARG A CA 1
ATOM 480 C C . ARG A 1 84 ? -11.271 2.336 3.577 1.00 27.89 64 ARG A C 1
ATOM 481 O O . ARG A 1 84 ? -12.297 1.763 3.205 1.00 27.87 64 ARG A O 1
ATOM 489 N N . VAL A 1 85 ? -10.368 1.788 4.374 1.00 27.15 65 VAL A N 1
ATOM 490 C CA . VAL A 1 85 ? -10.521 0.463 4.943 1.00 25.96 65 VAL A CA 1
ATOM 491 C C . VAL A 1 85 ? -10.127 0.600 6.402 1.00 27.46 65 VAL A C 1
ATOM 492 O O . VAL A 1 85 ? -8.950 0.803 6.729 1.00 25.31 65 VAL A O 1
ATOM 496 N N . VAL A 1 86 ? -11.124 0.516 7.275 1.00 28.18 66 VAL A N 1
ATOM 497 C CA . VAL A 1 86 ? -10.906 0.628 8.709 1.00 27.47 66 VAL A CA 1
ATOM 498 C C . VAL A 1 86 ? -10.228 -0.610 9.282 1.00 28.75 66 VAL A C 1
ATOM 499 O O . VAL A 1 86 ? -10.418 -1.724 8.797 1.00 29.39 66 VAL A O 1
ATOM 503 N N . ILE A 1 87 ? -9.419 -0.395 10.309 1.00 28.84 67 ILE A N 1
ATOM 504 C CA . ILE A 1 87 ? -8.745 -1.482 10.984 1.00 29.67 67 ILE A CA 1
ATOM 505 C C . ILE A 1 87 ? -9.250 -1.378 12.409 1.00 30.38 67 ILE A C 1
ATOM 506 O O . ILE A 1 87 ? -9.023 -0.384 13.087 1.00 30.68 67 ILE A O 1
ATOM 511 N N . SER A 1 88 ? -9.976 -2.398 12.836 1.00 31.12 68 SER A N 1
ATOM 512 C CA . SER A 1 88 ? -10.534 -2.439 14.170 1.00 30.42 68 SER A CA 1
ATOM 513 C C . SER A 1 88 ? -10.262 -3.835 14.703 1.00 29.25 68 SER A C 1
ATOM 514 O O . SER A 1 88 ? -11.111 -4.726 14.643 1.00 29.60 68 SER A O 1
ATOM 517 N N . ALA A 1 89 ? -9.044 -4.015 15.195 1.00 28.05 69 ALA A N 1
ATOM 518 C CA . ALA A 1 89 ? -8.607 -5.280 15.752 1.00 26.50 69 ALA A CA 1
ATOM 519 C C . ALA A 1 89 ? -7.766 -5.004 17.001 1.00 24.96 69 ALA A C 1
ATOM 520 O O . ALA A 1 89 ? -7.325 -3.880 17.231 1.00 24.44 69 ALA A O 1
ATOM 522 N N . PRO A 1 90 ? -7.540 -6.032 17.826 1.00 25.42 70 PRO A N 1
ATOM 523 C CA . PRO A 1 90 ? -6.739 -5.824 19.035 1.00 26.60 70 PRO A CA 1
ATOM 524 C C . PRO A 1 90 ? -5.257 -5.747 18.682 1.00 24.99 70 PRO A C 1
ATOM 525 O O . PRO A 1 90 ? -4.870 -6.035 17.549 1.00 25.50 70 PRO A O 1
ATOM 529 N N . GLN A 1 91 ? -4.436 -5.342 19.646 1.00 25.32 71 GLN A N 1
ATOM 530 C CA . GLN A 1 91 ? -3.000 -5.246 19.422 1.00 24.59 71 GLN A CA 1
ATOM 531 C C . GLN A 1 91 ? -2.502 -6.636 19.044 1.00 24.18 71 GLN A C 1
ATOM 532 O O . GLN A 1 91 ? -2.783 -7.606 19.740 1.00 23.26 71 GLN A O 1
ATOM 538 N N . GLY A 1 92 ? -1.764 -6.738 17.947 1.00 23.67 72 GLY A N 1
ATOM 539 C CA . GLY A 1 92 ? -1.267 -8.034 17.531 1.00 22.48 72 GLY A CA 1
ATOM 540 C C . GLY A 1 92 ? -0.780 -8.019 16.094 1.00 23.81 72 GLY A C 1
ATOM 541 O O . GLY A 1 92 ? -0.869 -6.993 15.422 1.00 22.36 72 GLY A O 1
ATOM 542 N N . LEU A 1 93 ? -0.268 -9.156 15.622 1.00 23.79 73 LEU A N 1
ATOM 543 C CA . LEU A 1 93 ? 0.244 -9.248 14.261 1.00 23.83 73 LEU A CA 1
ATOM 544 C C . LEU A 1 93 ? -0.845 -9.161 13.192 1.00 23.78 73 LEU A C 1
ATOM 545 O O . LEU A 1 93 ? -0.540 -8.913 12.030 1.00 25.40 73 LEU A O 1
ATOM 550 N N . GLU A 1 94 ? -2.103 -9.372 13.579 1.00 25.15 74 GLU A N 1
ATOM 551 C CA . GLU A 1 94 ? -3.219 -9.281 12.635 1.00 25.28 74 GLU A CA 1
ATOM 552 C C . GLU A 1 94 ? -3.402 -7.806 12.303 1.00 25.80 74 GLU A C 1
ATOM 553 O O . GLU A 1 94 ? -3.615 -7.441 11.148 1.00 24.69 74 GLU A O 1
ATOM 559 N N . TYR A 1 95 ? -3.314 -6.962 13.331 1.00 23.34 75 TYR A N 1
ATOM 560 C CA . TYR A 1 95 ? -3.457 -5.526 13.150 1.00 21.72 75 TYR A CA 1
ATOM 561 C C . TYR A 1 95 ? -2.370 -5.026 12.191 1.00 22.37 75 TYR A C 1
ATOM 562 O O . TYR A 1 95 ? -2.655 -4.279 11.245 1.00 20.56 75 TYR A O 1
ATOM 571 N N . VAL A 1 96 ? -1.128 -5.443 12.437 1.00 21.29 76 VAL A N 1
ATOM 572 C CA . VAL A 1 96 ? -0.002 -5.026 11.598 1.00 21.35 76 VAL A CA 1
ATOM 573 C C . VAL A 1 96 ? -0.173 -5.354 10.111 1.00 22.53 76 VAL A C 1
ATOM 574 O O . VAL A 1 96 ? -0.067 -4.467 9.258 1.00 21.08 76 VAL A O 1
ATOM 578 N N . VAL A 1 97 ? -0.424 -6.623 9.793 1.00 24.27 77 VAL A N 1
ATOM 579 C CA . VAL A 1 97 ? -0.600 -6.999 8.390 1.00 26.19 77 VAL A CA 1
ATOM 580 C C . VAL A 1 97 ? -1.853 -6.368 7.809 1.00 26.20 77 VAL A C 1
ATOM 581 O O . VAL A 1 97 ? -1.920 -6.095 6.607 1.00 26.72 77 VAL A O 1
ATOM 585 N N . ALA A 1 98 ? -2.847 -6.132 8.658 1.00 25.11 78 ALA A N 1
ATOM 586 C CA . ALA A 1 98 ? -4.081 -5.522 8.193 1.00 26.10 78 ALA A CA 1
ATOM 587 C C . ALA A 1 98 ? -3.790 -4.111 7.713 1.00 25.57 78 ALA A C 1
ATOM 588 O O . ALA A 1 98 ? -4.222 -3.705 6.635 1.00 26.25 78 ALA A O 1
ATOM 590 N N . PHE A 1 99 ? -3.054 -3.367 8.529 1.00 26.71 79 PHE A N 1
ATOM 591 C CA . PHE A 1 99 ? -2.694 -1.992 8.208 1.00 25.76 79 PHE A CA 1
ATOM 592 C C . PHE A 1 99 ? -1.873 -1.945 6.924 1.00 27.10 79 PHE A C 1
ATOM 593 O O . PHE A 1 99 ? -2.246 -1.276 5.966 1.00 27.08 79 PHE A O 1
ATOM 601 N N . LEU A 1 100 ? -0.754 -2.658 6.918 1.00 26.90 80 LEU A N 1
ATOM 602 C CA . LEU A 1 100 ? 0.135 -2.709 5.759 1.00 27.43 80 LEU A CA 1
ATOM 603 C C . LEU A 1 100 ? -0.614 -3.255 4.547 1.00 28.18 80 LEU A C 1
ATOM 604 O O . LEU A 1 100 ? -0.316 -2.902 3.402 1.00 27.57 80 LEU A O 1
ATOM 609 N N . GLY A 1 101 ? -1.589 -4.120 4.810 1.00 29.53 81 GLY A N 1
ATOM 610 C CA . GLY A 1 101 ? -2.377 -4.700 3.733 1.00 28.26 81 GLY A CA 1
ATOM 611 C C . GLY A 1 101 ? -3.197 -3.638 3.024 1.00 26.96 81 GLY A C 1
ATOM 612 O O . GLY A 1 101 ? -3.301 -3.624 1.794 1.00 25.22 81 GLY A O 1
ATOM 613 N N . ALA A 1 102 ? -3.784 -2.745 3.811 1.00 27.12 82 ALA A N 1
ATOM 614 C CA . ALA A 1 102 ? -4.586 -1.652 3.278 1.00 27.83 82 ALA A CA 1
ATOM 615 C C . ALA A 1 102 ? -3.732 -0.766 2.357 1.00 29.42 82 ALA A C 1
ATOM 616 O O . ALA A 1 102 ? -4.129 -0.458 1.232 1.00 29.58 82 ALA A O 1
ATOM 618 N N . LEU A 1 103 ? -2.550 -0.375 2.827 1.00 29.50 83 LEU A N 1
ATOM 619 C CA . LEU A 1 103 ? -1.660 0.468 2.032 1.00 28.45 83 LEU A CA 1
ATOM 620 C C . LEU A 1 103 ? -1.237 -0.199 0.725 1.00 28.05 83 LEU A C 1
ATOM 621 O O . LEU A 1 103 ? -1.247 0.430 -0.337 1.00 26.48 83 LEU A O 1
ATOM 626 N N . GLN A 1 104 ? -0.863 -1.471 0.812 1.00 27.44 84 GLN A N 1
ATOM 627 C CA . GLN A 1 104 ? -0.439 -2.240 -0.350 1.00 28.07 84 GLN A CA 1
ATOM 628 C C . GLN A 1 104 ? -1.533 -2.314 -1.415 1.00 27.30 84 GLN A C 1
ATOM 629 O O . GLN A 1 104 ? -1.238 -2.438 -2.601 1.00 27.87 84 GLN A O 1
ATOM 635 N N . ALA A 1 105 ? -2.789 -2.241 -0.991 1.00 27.32 85 ALA A N 1
ATOM 636 C CA . ALA A 1 105 ? -3.917 -2.308 -1.914 1.00 28.15 85 ALA A CA 1
ATOM 637 C C . ALA A 1 105 ? -4.375 -0.941 -2.434 1.00 28.82 85 ALA A C 1
ATOM 638 O O . ALA A 1 105 ? -5.388 -0.834 -3.132 1.00 28.23 85 ALA A O 1
ATOM 640 N N . GLY A 1 106 ? -3.631 0.105 -2.098 1.00 28.48 86 GLY A N 1
ATOM 641 C CA . GLY A 1 106 ? -3.994 1.438 -2.548 1.00 29.96 86 GLY A CA 1
ATOM 642 C C . GLY A 1 106 ? -5.216 2.008 -1.845 1.00 30.69 86 GLY A C 1
ATOM 643 O O . GLY A 1 106 ? -5.923 2.844 -2.411 1.00 30.36 86 GLY A O 1
ATOM 644 N N . ARG A 1 107 ? -5.468 1.546 -0.619 1.00 31.28 87 ARG A N 1
ATOM 645 C CA . ARG A 1 107 ? -6.601 2.014 0.182 1.00 31.41 87 ARG A CA 1
ATOM 646 C C . ARG A 1 107 ? -6.088 2.930 1.286 1.00 31.03 87 ARG A C 1
ATOM 647 O O . ARG A 1 107 ? -4.922 2.856 1.679 1.00 31.53 87 ARG A O 1
ATOM 655 N N . ILE A 1 108 ? -6.963 3.791 1.788 1.00 27.67 88 ILE A N 1
ATOM 656 C CA . ILE A 1 108 ? -6.598 4.707 2.856 1.00 26.22 88 ILE A CA 1
ATOM 657 C C . ILE A 1 108 ? -7.010 4.072 4.183 1.00 26.22 88 ILE A C 1
ATOM 658 O O . ILE A 1 108 ? -8.191 4.024 4.531 1.00 24.25 88 ILE A O 1
ATOM 663 N N . ALA A 1 109 ? -6.018 3.559 4.898 1.00 24.95 89 ALA A N 1
ATOM 664 C CA . ALA A 1 109 ? -6.234 2.915 6.180 1.00 24.82 89 ALA A CA 1
ATOM 665 C C . ALA A 1 109 ? -6.811 3.880 7.209 1.00 25.40 89 ALA A C 1
ATOM 666 O O . ALA A 1 109 ? -6.589 5.089 7.145 1.00 26.93 89 ALA A O 1
ATOM 668 N N . VAL A 1 110 ? -7.561 3.336 8.156 1.00 25.62 90 VAL A N 1
ATOM 669 C CA . VAL A 1 110 ? -8.151 4.138 9.219 1.00 26.56 90 VAL A CA 1
ATOM 670 C C . VAL A 1 110 ? -7.899 3.323 10.476 1.00 27.30 90 VAL A C 1
ATOM 671 O O . VAL A 1 110 ? -8.763 2.571 10.919 1.00 25.57 90 VAL A O 1
ATOM 675 N N . PRO A 1 111 ? -6.689 3.438 11.052 1.00 28.23 91 PRO A N 1
ATOM 676 C CA . PRO A 1 111 ? -6.405 2.665 12.258 1.00 28.64 91 PRO A CA 1
ATOM 677 C C . PRO A 1 111 ? -7.286 3.061 13.430 1.00 29.08 91 PRO A C 1
ATOM 678 O O . PRO A 1 111 ? -7.215 4.184 13.924 1.00 27.67 91 PRO A O 1
ATOM 682 N N . LEU A 1 112 ? -8.130 2.127 13.854 1.00 28.83 92 LEU A N 1
ATOM 683 C CA . LEU A 1 112 ? -9.017 2.342 14.987 1.00 29.38 92 LEU A CA 1
ATOM 684 C C . LEU A 1 112 ? -8.808 1.194 15.959 1.00 30.04 92 LEU A C 1
ATOM 685 O O . LEU A 1 112 ? -8.101 0.236 15.653 1.00 28.73 92 LEU A O 1
ATOM 690 N N . SER A 1 113 ? -9.427 1.287 17.128 1.00 30.15 93 SER A N 1
ATOM 691 C CA . SER A 1 113 ? -9.316 0.224 18.111 1.00 31.03 93 SER A CA 1
ATOM 692 C C . SER A 1 113 ? -10.589 -0.606 18.027 1.00 33.06 93 SER A C 1
ATOM 693 O O . SER A 1 113 ? -11.526 -0.252 17.310 1.00 31.96 93 SER A O 1
ATOM 696 N N . VAL A 1 114 ? -10.624 -1.722 18.739 1.00 33.50 94 VAL A N 1
ATOM 697 C CA . VAL A 1 114 ? -11.827 -2.528 18.744 1.00 35.81 94 VAL A CA 1
ATOM 698 C C . VAL A 1 114 ? -12.848 -1.611 19.412 1.00 37.95 94 VAL A C 1
ATOM 699 O O . VAL A 1 114 ? -12.517 -0.914 20.372 1.00 37.97 94 VAL A O 1
ATOM 703 N N . PRO A 1 115 ? -14.092 -1.585 18.909 1.00 38.74 95 PRO A N 1
ATOM 704 C CA . PRO A 1 115 ? -15.110 -0.719 19.509 1.00 40.24 95 PRO A CA 1
ATOM 705 C C . PRO A 1 115 ? -15.247 -0.876 21.020 1.00 41.20 95 PRO A C 1
ATOM 706 O O . PRO A 1 115 ? -15.292 -1.989 21.541 1.00 41.72 95 PRO A O 1
ATOM 710 N N . GLN A 1 116 ? -15.299 0.260 21.712 1.00 44.36 96 GLN A N 1
ATOM 711 C CA . GLN A 1 116 ? -15.421 0.295 23.167 1.00 45.82 96 GLN A CA 1
ATOM 712 C C . GLN A 1 116 ? -16.589 1.180 23.612 1.00 45.87 96 GLN A C 1
ATOM 713 O O . GLN A 1 116 ? -17.001 2.092 22.891 1.00 45.65 96 GLN A O 1
ATOM 719 N N . GLY A 1 117 ? -17.120 0.905 24.800 1.00 45.45 97 GLY A N 1
ATOM 720 C CA . GLY A 1 117 ? -18.237 1.682 25.310 1.00 46.02 97 GLY A CA 1
ATOM 721 C C . GLY A 1 117 ? -19.544 0.912 25.255 1.00 46.65 97 GLY A C 1
ATOM 722 O O . GLY A 1 117 ? -20.571 1.368 25.763 1.00 46.51 97 GLY A O 1
ATOM 723 N N . GLY A 1 118 ? -19.507 -0.260 24.631 1.00 46.88 98 GLY A N 1
ATOM 724 C CA . GLY A 1 118 ? -20.701 -1.075 24.530 1.00 48.40 98 GLY A CA 1
ATOM 725 C C . GLY A 1 118 ? -21.560 -0.742 23.327 1.00 49.59 98 GLY A C 1
ATOM 726 O O . GLY A 1 118 ? -21.191 0.081 22.489 1.00 47.39 98 GLY A O 1
ATOM 727 N N . VAL A 1 119 ? -22.721 -1.383 23.251 1.00 51.95 99 VAL A N 1
ATOM 728 C CA . VAL A 1 119 ? -23.647 -1.180 22.144 1.00 53.78 99 VAL A CA 1
ATOM 729 C C . VAL A 1 119 ? -24.238 0.222 22.101 1.00 54.32 99 VAL A C 1
ATOM 730 O O . VAL A 1 119 ? -24.550 0.735 21.029 1.00 55.38 99 VAL A O 1
ATOM 734 N N . THR A 1 120 ? -24.391 0.841 23.265 1.00 55.60 100 THR A N 1
ATOM 735 C CA . THR A 1 120 ? -24.966 2.178 23.337 1.00 56.71 100 THR A CA 1
ATOM 736 C C . THR A 1 120 ? -23.970 3.304 23.080 1.00 57.68 100 THR A C 1
ATOM 737 O O . THR A 1 120 ? -24.335 4.479 23.139 1.00 57.40 100 THR A O 1
ATOM 741 N N . ASP A 1 121 ? -22.720 2.950 22.791 1.00 58.51 101 ASP A N 1
ATOM 742 C CA . ASP A 1 121 ? -21.691 3.956 22.527 1.00 59.48 101 ASP A CA 1
ATOM 743 C C . ASP A 1 121 ? -21.470 4.157 21.030 1.00 59.08 101 ASP A C 1
ATOM 744 O O . ASP A 1 121 ? -21.190 3.203 20.302 1.00 57.86 101 ASP A O 1
ATOM 749 N N . GLU A 1 122 ? -21.577 5.406 20.580 1.00 60.16 102 GLU A N 1
ATOM 750 C CA . GLU A 1 122 ? -21.420 5.722 19.164 1.00 60.24 102 GLU A CA 1
ATOM 751 C C . GLU A 1 122 ? -20.136 6.445 18.747 1.00 58.89 102 GLU A C 1
ATOM 752 O O . GLU A 1 122 ? -20.175 7.348 17.912 1.00 58.87 102 GLU A O 1
ATOM 758 N N . ARG A 1 123 ? -18.999 6.050 19.309 1.00 57.37 103 ARG A N 1
ATOM 759 C CA . ARG A 1 123 ? -17.739 6.683 18.935 1.00 56.39 103 ARG A CA 1
ATOM 760 C C . ARG A 1 123 ? -17.170 6.022 17.683 1.00 53.73 103 ARG A C 1
ATOM 761 O O . ARG A 1 123 ? -16.432 6.643 16.923 1.00 54.07 103 ARG A O 1
ATOM 769 N N . SER A 1 124 ? -17.520 4.759 17.473 1.00 50.85 104 SER A N 1
ATOM 770 C CA . SER A 1 124 ? -17.065 4.025 16.299 1.00 48.74 104 SER A CA 1
ATOM 771 C C . SER A 1 124 ? -17.995 4.351 15.138 1.00 47.18 104 SER A C 1
ATOM 772 O O . SER A 1 124 ? -17.557 4.541 14.003 1.00 45.38 104 SER A O 1
ATOM 775 N N . ASP A 1 125 ? -19.287 4.415 15.444 1.00 45.37 105 ASP A N 1
ATOM 776 C CA . ASP A 1 125 ? -20.309 4.720 14.452 1.00 45.21 105 ASP A CA 1
ATOM 777 C C . ASP A 1 125 ? -19.987 6.068 13.819 1.00 44.19 105 ASP A C 1
ATOM 778 O O . ASP A 1 125 ? -20.097 6.251 12.604 1.00 41.09 105 ASP A O 1
ATOM 783 N N . SER A 1 126 ? -19.576 7.005 14.665 1.00 42.24 106 SER A N 1
ATOM 784 C CA . SER A 1 126 ? -19.229 8.343 14.225 1.00 42.27 106 SER A CA 1
ATOM 785 C C . SER A 1 126 ? -18.009 8.345 13.308 1.00 40.55 106 SER A C 1
ATOM 786 O O . SER A 1 126 ? -18.012 9.002 12.270 1.00 40.10 106 SER A O 1
ATOM 789 N N . VAL A 1 127 ? -16.969 7.608 13.686 1.00 39.72 107 VAL A N 1
ATOM 790 C CA . VAL A 1 127 ? -15.764 7.554 12.870 1.00 38.07 107 VAL A CA 1
ATOM 791 C C . VAL A 1 127 ? -16.027 6.851 11.542 1.00 39.89 107 VAL A C 1
ATOM 792 O O . VAL A 1 127 ? -15.440 7.211 10.519 1.00 39.58 107 VAL A O 1
ATOM 796 N N . LEU A 1 128 ? -16.904 5.848 11.564 1.00 39.25 108 LEU A N 1
ATOM 797 C CA . LEU A 1 128 ? -17.255 5.105 10.357 1.00 40.99 108 LEU A CA 1
ATOM 798 C C . LEU A 1 128 ? -18.058 5.991 9.416 1.00 40.59 108 LEU A C 1
ATOM 799 O O . LEU A 1 128 ? -17.844 6.001 8.201 1.00 40.59 108 LEU A O 1
ATOM 804 N N . SER A 1 129 ? -18.990 6.733 10.000 1.00 39.99 109 SER A N 1
ATOM 805 C CA . SER A 1 129 ? -19.847 7.634 9.249 1.00 41.06 109 SER A CA 1
ATOM 806 C C . SER A 1 129 ? -19.059 8.803 8.668 1.00 39.69 109 SER A C 1
ATOM 807 O O . SER A 1 129 ? -19.499 9.440 7.714 1.00 40.06 109 SER A O 1
ATOM 810 N N . ASP A 1 130 ? -17.895 9.087 9.242 1.00 37.97 110 ASP A N 1
ATOM 811 C CA . ASP A 1 130 ? -17.084 10.189 8.751 1.00 36.42 110 ASP A CA 1
ATOM 812 C C . ASP A 1 130 ? -16.115 9.753 7.660 1.00 33.84 110 ASP A C 1
ATOM 813 O O . ASP A 1 130 ? -15.726 10.557 6.816 1.00 31.12 110 ASP A O 1
ATOM 818 N N . SER A 1 131 ? -15.731 8.480 7.675 1.00 33.27 111 SER A N 1
ATOM 819 C CA . SER A 1 131 ? -14.779 7.972 6.698 1.00 32.98 111 SER A CA 1
ATOM 820 C C . SER A 1 131 ? -15.402 7.124 5.594 1.00 32.89 111 SER A C 1
ATOM 821 O O . SER A 1 131 ? -14.775 6.899 4.558 1.00 31.66 111 SER A O 1
ATOM 824 N N . SER A 1 132 ? -16.629 6.658 5.819 1.00 32.33 112 SER A N 1
ATOM 825 C CA . SER A 1 132 ? -17.331 5.837 4.835 1.00 32.05 112 SER A CA 1
ATOM 826 C C . SER A 1 132 ? -16.404 4.779 4.223 1.00 31.20 112 SER A C 1
ATOM 827 O O . SER A 1 132 ? -16.158 4.775 3.013 1.00 28.99 112 SER A O 1
ATOM 830 N N . PRO A 1 133 ? -15.882 3.865 5.054 1.00 29.88 113 PRO A N 1
ATOM 831 C CA . PRO A 1 133 ? -14.984 2.819 4.558 1.00 30.27 113 PRO A CA 1
ATOM 832 C C . PRO A 1 133 ? -15.697 1.775 3.702 1.00 30.42 113 PRO A C 1
ATOM 833 O O . PRO A 1 133 ? -16.899 1.544 3.854 1.00 29.83 113 PRO A O 1
ATOM 837 N N . VAL A 1 134 ? -14.939 1.143 2.810 1.00 31.58 114 VAL A N 1
ATOM 838 C CA . VAL A 1 134 ? -15.477 0.109 1.930 1.00 33.56 114 VAL A CA 1
ATOM 839 C C . VAL A 1 134 ? -15.390 -1.247 2.617 1.00 34.13 114 VAL A C 1
ATOM 840 O O . VAL A 1 134 ? -16.094 -2.198 2.252 1.00 32.93 114 VAL A O 1
ATOM 844 N N . ALA A 1 135 ? -14.520 -1.328 3.620 1.00 31.17 115 ALA A N 1
ATOM 845 C CA . ALA A 1 135 ? -14.330 -2.562 4.353 1.00 28.54 115 ALA A CA 1
ATOM 846 C C . ALA A 1 135 ? -13.725 -2.302 5.729 1.00 28.52 115 ALA A C 1
ATOM 847 O O . ALA A 1 135 ? -13.176 -1.232 5.997 1.00 26.15 115 ALA A O 1
ATOM 849 N N . ILE A 1 136 ? -13.845 -3.299 6.594 1.00 27.00 116 ILE A N 1
ATOM 850 C CA . ILE A 1 136 ? -13.312 -3.232 7.943 1.00 28.59 116 ILE A CA 1
ATOM 851 C C . ILE A 1 136 ? -12.531 -4.512 8.204 1.00 29.33 116 ILE A C 1
ATOM 852 O O . ILE A 1 136 ? -13.080 -5.611 8.101 1.00 29.01 116 ILE A O 1
ATOM 857 N N . LEU A 1 137 ? -11.246 -4.360 8.509 1.00 28.18 117 LEU A N 1
ATOM 858 C CA . LEU A 1 137 ? -10.376 -5.488 8.818 1.00 28.72 117 LEU A CA 1
ATOM 859 C C . LEU A 1 137 ? -10.397 -5.666 10.335 1.00 26.93 117 LEU A C 1
ATOM 860 O O . LEU A 1 137 ? -10.092 -4.738 11.079 1.00 25.18 117 LEU A O 1
ATOM 865 N N . THR A 1 138 ? -10.771 -6.858 10.782 1.00 28.92 118 THR A N 1
ATOM 866 C CA . THR A 1 138 ? -10.851 -7.167 12.204 1.00 29.04 118 THR A CA 1
ATOM 867 C C . THR A 1 138 ? -10.389 -8.611 12.395 1.00 29.49 118 THR A C 1
ATOM 868 O O . THR A 1 138 ? -9.838 -9.213 11.471 1.00 27.37 118 THR A O 1
ATOM 872 N N . THR A 1 139 ? -10.593 -9.160 13.589 1.00 29.22 119 THR A N 1
ATOM 873 C CA . THR A 1 139 ? -10.197 -10.538 13.849 1.00 31.81 119 THR A CA 1
ATOM 874 C C . THR A 1 139 ? -11.377 -11.314 14.425 1.00 33.27 119 THR A C 1
ATOM 875 O O . THR A 1 139 ? -12.384 -10.723 14.819 1.00 33.59 119 THR A O 1
ATOM 879 N N . SER A 1 140 ? -11.258 -12.639 14.454 1.00 34.98 120 SER A N 1
ATOM 880 C CA . SER A 1 140 ? -12.322 -13.486 14.983 1.00 37.90 120 SER A CA 1
ATOM 881 C C . SER A 1 140 ? -12.729 -13.064 16.384 1.00 38.47 120 SER A C 1
ATOM 882 O O . SER A 1 140 ? -13.917 -13.018 16.704 1.00 40.61 120 SER A O 1
ATOM 885 N N . SER A 1 141 ? -11.736 -12.751 17.210 1.00 38.30 121 SER A N 1
ATOM 886 C CA . SER A 1 141 ? -11.969 -12.344 18.592 1.00 38.61 121 SER A CA 1
ATOM 887 C C . SER A 1 141 ? -12.678 -11.001 18.730 1.00 37.33 121 SER A C 1
ATOM 888 O O . SER A 1 141 ? -13.268 -10.713 19.770 1.00 38.68 121 SER A O 1
ATOM 891 N N . ALA A 1 142 ? -12.635 -10.184 17.684 1.00 35.29 122 ALA A N 1
ATOM 892 C CA . ALA A 1 142 ? -13.272 -8.874 17.742 1.00 34.74 122 ALA A CA 1
ATOM 893 C C . ALA A 1 142 ? -14.472 -8.738 16.818 1.00 34.69 122 ALA A C 1
ATOM 894 O O . ALA A 1 142 ? -15.300 -7.851 17.006 1.00 34.24 122 ALA A O 1
ATOM 896 N N . VAL A 1 143 ? -14.573 -9.621 15.832 1.00 35.87 123 VAL A N 1
ATOM 897 C CA . VAL A 1 143 ? -15.659 -9.543 14.866 1.00 37.69 123 VAL A CA 1
ATOM 898 C C . VAL A 1 143 ? -17.049 -9.295 15.451 1.00 38.76 123 VAL A C 1
ATOM 899 O O . VAL A 1 143 ? -17.847 -8.583 14.849 1.00 40.24 123 VAL A O 1
ATOM 903 N N . ASP A 1 144 ? -17.350 -9.856 16.616 1.00 40.29 124 ASP A N 1
ATOM 904 C CA . ASP A 1 144 ? -18.673 -9.636 17.197 1.00 41.78 124 ASP A CA 1
ATOM 905 C C . ASP A 1 144 ? -18.899 -8.183 17.607 1.00 42.70 124 ASP A C 1
ATOM 906 O O . ASP A 1 144 ? -19.942 -7.606 17.309 1.00 43.96 124 ASP A O 1
ATOM 911 N N . ASP A 1 145 ? -17.924 -7.589 18.288 1.00 43.66 125 ASP A N 1
ATOM 912 C CA . ASP A 1 145 ? -18.050 -6.200 18.721 1.00 43.65 125 ASP A CA 1
ATOM 913 C C . ASP A 1 145 ? -18.089 -5.253 17.524 1.00 42.94 125 ASP A C 1
ATOM 914 O O . ASP A 1 145 ? -18.902 -4.331 17.471 1.00 41.91 125 ASP A O 1
ATOM 919 N N . VAL A 1 146 ? -17.207 -5.492 16.562 1.00 41.46 126 VAL A N 1
ATOM 920 C CA . VAL A 1 146 ? -17.146 -4.666 15.368 1.00 40.50 126 VAL A CA 1
ATOM 921 C C . VAL A 1 146 ? -18.474 -4.670 14.611 1.00 39.77 126 VAL A C 1
ATOM 922 O O . VAL A 1 146 ? -18.957 -3.618 14.207 1.00 39.74 126 VAL A O 1
ATOM 926 N N . VAL A 1 147 ? -19.074 -5.842 14.428 1.00 41.36 127 VAL A N 1
ATOM 927 C CA . VAL A 1 147 ? -20.344 -5.916 13.705 1.00 43.46 127 VAL A CA 1
ATOM 928 C C . VAL A 1 147 ? -21.480 -5.173 14.411 1.00 43.52 127 VAL A C 1
ATOM 929 O O . VAL A 1 147 ? -22.394 -4.660 13.758 1.00 43.79 127 VAL A O 1
ATOM 933 N N . GLN A 1 148 ? -21.426 -5.115 15.739 1.00 42.78 128 GLN A N 1
ATOM 934 C CA . GLN A 1 148 ? -22.455 -4.417 16.497 1.00 42.53 128 GLN A CA 1
ATOM 935 C C . GLN A 1 148 ? -22.440 -2.922 16.208 1.00 42.73 128 GLN A C 1
ATOM 936 O O . GLN A 1 148 ? -23.421 -2.223 16.468 1.00 41.59 128 GLN A O 1
ATOM 942 N N . HIS A 1 149 ? -21.331 -2.433 15.662 1.00 42.00 129 HIS A N 1
ATOM 943 C CA . HIS A 1 149 ? -21.202 -1.014 15.366 1.00 42.91 129 HIS A CA 1
ATOM 944 C C . HIS A 1 149 ? -21.224 -0.650 13.883 1.00 43.68 129 HIS A C 1
ATOM 945 O O . HIS A 1 149 ? -20.795 0.434 13.495 1.00 43.35 129 HIS A O 1
ATOM 952 N N . VAL A 1 150 ? -21.733 -1.559 13.058 1.00 44.45 130 VAL A N 1
ATOM 953 C CA . VAL A 1 150 ? -21.852 -1.303 11.627 1.00 45.49 130 VAL A CA 1
ATOM 954 C C . VAL A 1 150 ? -23.331 -1.382 11.244 1.00 45.99 130 VAL A C 1
ATOM 955 O O . VAL A 1 150 ? -23.853 -2.458 10.941 1.00 45.71 130 VAL A O 1
ATOM 959 N N . ALA A 1 151 ? -24.000 -0.232 11.282 1.00 46.88 131 ALA A N 1
ATOM 960 C CA . ALA A 1 151 ? -25.413 -0.140 10.941 1.00 48.22 131 ALA A CA 1
ATOM 961 C C . ALA A 1 151 ? -25.611 -0.255 9.429 1.00 48.72 131 ALA A C 1
ATOM 962 O O . ALA A 1 151 ? -26.690 0.036 8.906 1.00 49.80 131 ALA A O 1
ATOM 964 N N . PRO A 1 158 ? -23.459 -2.077 3.243 1.00 39.15 138 PRO A N 1
ATOM 965 C CA . PRO A 1 158 ? -22.531 -1.713 4.318 1.00 38.86 138 PRO A CA 1
ATOM 966 C C . PRO A 1 158 ? -21.112 -2.140 3.973 1.00 37.75 138 PRO A C 1
ATOM 967 O O . PRO A 1 158 ? -20.896 -2.864 3.003 1.00 36.70 138 PRO A O 1
ATOM 971 N N . PRO A 1 159 ? -20.120 -1.691 4.761 1.00 36.75 139 PRO A N 1
ATOM 972 C CA . PRO A 1 159 ? -18.733 -2.081 4.475 1.00 35.80 139 PRO A CA 1
ATOM 973 C C . PRO A 1 159 ? -18.502 -3.566 4.753 1.00 35.15 139 PRO A C 1
ATOM 974 O O . PRO A 1 159 ? -19.035 -4.119 5.715 1.00 33.75 139 PRO A O 1
ATOM 978 N N . SER A 1 160 ? -17.714 -4.213 3.904 1.00 35.10 140 SER A N 1
ATOM 979 C CA . SER A 1 160 ? -17.434 -5.625 4.079 1.00 35.84 140 SER A CA 1
ATOM 980 C C . SER A 1 160 ? -16.622 -5.864 5.353 1.00 36.96 140 SER A C 1
ATOM 981 O O . SER A 1 160 ? -15.743 -5.076 5.705 1.00 37.46 140 SER A O 1
ATOM 984 N N . ILE A 1 161 ? -16.941 -6.943 6.057 1.00 35.78 141 ILE A N 1
ATOM 985 C CA . ILE A 1 161 ? -16.229 -7.284 7.280 1.00 35.40 141 ILE A CA 1
ATOM 986 C C . ILE A 1 161 ? -15.300 -8.454 6.983 1.00 35.29 141 ILE A C 1
ATOM 987 O O . ILE A 1 161 ? -15.734 -9.528 6.556 1.00 35.00 141 ILE A O 1
ATOM 992 N N . ILE A 1 162 ? -14.013 -8.223 7.203 1.00 33.99 142 ILE A N 1
ATOM 993 C CA . ILE A 1 162 ? -12.993 -9.216 6.933 1.00 32.63 142 ILE A CA 1
ATOM 994 C C . ILE A 1 162 ? -12.264 -9.636 8.205 1.00 33.21 142 ILE A C 1
ATOM 995 O O . ILE A 1 162 ? -11.744 -8.799 8.944 1.00 30.86 142 ILE A O 1
ATOM 1000 N N . GLU A 1 163 ? -12.251 -10.940 8.459 1.00 32.01 143 GLU A N 1
ATOM 1001 C CA . GLU A 1 163 ? -11.579 -11.495 9.625 1.00 31.95 143 GLU A CA 1
ATOM 1002 C C . GLU A 1 163 ? -10.215 -11.970 9.146 1.00 31.30 143 GLU A C 1
ATOM 1003 O O . GLU A 1 163 ? -10.076 -13.065 8.606 1.00 29.98 143 GLU A O 1
ATOM 1009 N N . VAL A 1 164 ? -9.223 -11.106 9.332 1.00 29.76 144 VAL A N 1
ATOM 1010 C CA . VAL A 1 164 ? -7.850 -11.356 8.915 1.00 30.27 144 VAL A CA 1
ATOM 1011 C C . VAL A 1 164 ? -7.291 -12.717 9.320 1.00 30.79 144 VAL A C 1
ATOM 1012 O O . VAL A 1 164 ? -6.765 -13.445 8.486 1.00 28.98 144 VAL A O 1
ATOM 1016 N N . ASP A 1 165 ? -7.394 -13.047 10.604 1.00 32.18 145 ASP A N 1
ATOM 1017 C CA . ASP A 1 165 ? -6.870 -14.311 11.105 1.00 34.25 145 ASP A CA 1
ATOM 1018 C C . ASP A 1 165 ? -7.454 -15.531 10.395 1.00 35.02 145 ASP A C 1
ATOM 1019 O O . ASP A 1 165 ? -6.825 -16.584 10.352 1.00 35.69 145 ASP A O 1
ATOM 1024 N N . LEU A 1 166 ? -8.645 -15.384 9.824 1.00 36.13 146 LEU A N 1
ATOM 1025 C CA . LEU A 1 166 ? -9.292 -16.486 9.121 1.00 37.25 146 LEU A CA 1
ATOM 1026 C C . LEU A 1 166 ? -8.868 -16.651 7.663 1.00 37.46 146 LEU A C 1
ATOM 1027 O O . LEU A 1 166 ? -9.318 -17.576 6.989 1.00 37.84 146 LEU A O 1
ATOM 1032 N N . LEU A 1 167 ? -8.017 -15.755 7.174 1.00 37.12 147 LEU A N 1
ATOM 1033 C CA . LEU A 1 167 ? -7.549 -15.827 5.792 1.00 35.61 147 LEU A CA 1
ATOM 1034 C C . LEU A 1 167 ? -6.276 -16.655 5.691 1.00 37.69 147 LEU A C 1
ATOM 1035 O O . LEU A 1 167 ? -5.569 -16.878 6.687 1.00 37.11 147 LEU A O 1
ATOM 1040 N N . ASP A 1 168 ? -5.978 -17.097 4.475 1.00 37.31 148 ASP A N 1
ATOM 1041 C CA . ASP A 1 168 ? -4.790 -17.897 4.239 1.00 39.02 148 ASP A CA 1
ATOM 1042 C C . ASP A 1 168 ? -3.649 -16.917 4.035 1.00 36.58 148 ASP A C 1
ATOM 1043 O O . ASP A 1 168 ? -3.067 -16.830 2.964 1.00 37.87 148 ASP A O 1
ATOM 1048 N N . LEU A 1 169 ? -3.350 -16.172 5.089 1.00 34.03 149 LEU A N 1
ATOM 1049 C CA . LEU A 1 169 ? -2.303 -15.168 5.070 1.00 32.34 149 LEU A CA 1
ATOM 1050 C C . LEU A 1 169 ? -0.955 -15.692 4.586 1.00 30.61 149 LEU A C 1
ATOM 1051 O O . LEU A 1 169 ? -0.138 -14.922 4.100 1.00 27.60 149 LEU A O 1
ATOM 1056 N N . ASP A 1 170 ? -0.711 -16.992 4.724 1.00 31.02 150 ASP A N 1
ATOM 1057 C CA . ASP A 1 170 ? 0.579 -17.534 4.304 1.00 32.31 150 ASP A CA 1
ATOM 1058 C C . ASP A 1 170 ? 0.606 -18.166 2.913 1.00 32.90 150 ASP A C 1
ATOM 1059 O O . ASP A 1 170 ? 1.595 -18.787 2.529 1.00 31.80 150 ASP A O 1
ATOM 1064 N N . ALA A 1 171 ? -0.473 -18.011 2.158 1.00 33.26 151 ALA A N 1
ATOM 1065 C CA . ALA A 1 171 ? -0.517 -18.565 0.808 1.00 36.08 151 ALA A CA 1
ATOM 1066 C C . ALA A 1 171 ? 0.529 -17.838 -0.034 1.00 37.13 151 ALA A C 1
ATOM 1067 O O . ALA A 1 171 ? 0.572 -16.613 -0.060 1.00 37.40 151 ALA A O 1
ATOM 1069 N N . PRO A 1 172 ? 1.386 -18.587 -0.740 1.00 40.35 152 PRO A N 1
ATOM 1070 C CA . PRO A 1 172 ? 2.430 -17.982 -1.577 1.00 42.77 152 PRO A CA 1
ATOM 1071 C C . PRO A 1 172 ? 1.968 -16.814 -2.453 1.00 44.43 152 PRO A C 1
ATOM 1072 O O . PRO A 1 172 ? 1.110 -16.971 -3.320 1.00 46.62 152 PRO A O 1
ATOM 1076 N N . THR A 1 176 ? 1.826 -8.882 -7.140 1.00 70.80 156 THR A N 1
ATOM 1077 C CA . THR A 1 176 ? 1.752 -7.905 -8.223 1.00 71.75 156 THR A CA 1
ATOM 1078 C C . THR A 1 176 ? 0.660 -6.874 -7.967 1.00 71.66 156 THR A C 1
ATOM 1079 O O . THR A 1 176 ? -0.528 -7.193 -8.029 1.00 71.83 156 THR A O 1
ATOM 1083 N N . PHE A 1 177 ? 1.061 -5.636 -7.695 1.00 71.53 157 PHE A N 1
ATOM 1084 C CA . PHE A 1 177 ? 0.089 -4.584 -7.438 1.00 71.52 157 PHE A CA 1
ATOM 1085 C C . PHE A 1 177 ? 0.258 -3.301 -8.240 1.00 72.14 157 PHE A C 1
ATOM 1086 O O . PHE A 1 177 ? 1.358 -2.952 -8.671 1.00 72.09 157 PHE A O 1
ATOM 1094 N N . LYS A 1 178 ? -0.866 -2.613 -8.424 1.00 72.58 158 LYS A N 1
ATOM 1095 C CA . LYS A 1 178 ? -0.946 -1.354 -9.158 1.00 72.68 158 LYS A CA 1
ATOM 1096 C C . LYS A 1 178 ? 0.149 -0.388 -8.691 1.00 72.62 158 LYS A C 1
ATOM 1097 O O . LYS A 1 178 ? 1.091 -0.100 -9.429 1.00 72.91 158 LYS A O 1
ATOM 1103 N N . GLU A 1 179 ? 0.012 0.107 -7.465 1.00 72.75 159 GLU A N 1
ATOM 1104 C CA . GLU A 1 179 ? 0.983 1.020 -6.868 1.00 71.86 159 GLU A CA 1
ATOM 1105 C C . GLU A 1 179 ? 1.458 2.084 -7.860 1.00 70.50 159 GLU A C 1
ATOM 1106 O O . GLU A 1 179 ? 2.609 2.525 -7.819 1.00 70.67 159 GLU A O 1
ATOM 1112 N N . ASP A 1 180 ? 0.550 2.497 -8.740 1.00 68.52 160 ASP A N 1
ATOM 1113 C CA . ASP A 1 180 ? 0.836 3.500 -9.765 1.00 66.23 160 ASP A CA 1
ATOM 1114 C C . ASP A 1 180 ? 0.045 4.779 -9.500 1.00 63.12 160 ASP A C 1
ATOM 1115 O O . ASP A 1 180 ? 0.587 5.887 -9.524 1.00 60.61 160 ASP A O 1
ATOM 1120 N N . GLU A 1 181 ? -1.248 4.603 -9.258 1.00 60.38 161 GLU A N 1
ATOM 1121 C CA . GLU A 1 181 ? -2.143 5.716 -8.996 1.00 58.18 161 GLU A CA 1
ATOM 1122 C C . GLU A 1 181 ? -2.616 5.680 -7.554 1.00 54.78 161 GLU A C 1
ATOM 1123 O O . GLU A 1 181 ? -3.694 6.184 -7.226 1.00 54.71 161 GLU A O 1
ATOM 1129 N N . TYR A 1 182 ? -1.801 5.074 -6.696 1.00 50.16 162 TYR A N 1
ATOM 1130 C CA . TYR A 1 182 ? -2.126 4.974 -5.284 1.00 46.19 162 TYR A CA 1
ATOM 1131 C C . TYR A 1 182 ? -2.254 6.358 -4.683 1.00 42.64 162 TYR A C 1
ATOM 1132 O O . TYR A 1 182 ? -1.545 7.286 -5.079 1.00 41.66 162 TYR A O 1
ATOM 1141 N N . PRO A 1 183 ? -3.168 6.514 -3.718 1.00 39.28 163 PRO A N 1
ATOM 1142 C CA . PRO A 1 183 ? -3.389 7.802 -3.060 1.00 37.84 163 PRO A CA 1
ATOM 1143 C C . PRO A 1 183 ? -2.147 8.330 -2.338 1.00 35.16 163 PRO A C 1
ATOM 1144 O O . PRO A 1 183 ? -1.285 7.564 -1.913 1.00 32.15 163 PRO A O 1
ATOM 1148 N N . SER A 1 184 ? -2.062 9.650 -2.220 1.00 32.99 164 SER A N 1
ATOM 1149 C CA . SER A 1 184 ? -0.942 10.293 -1.552 1.00 30.98 164 SER A CA 1
ATOM 1150 C C . SER A 1 184 ? -1.136 10.126 -0.053 1.00 29.71 164 SER A C 1
ATOM 1151 O O . SER A 1 184 ? -0.187 10.214 0.727 1.00 26.95 164 SER A O 1
ATOM 1154 N N . THR A 1 185 ? -2.384 9.887 0.335 1.00 27.57 165 THR A N 1
ATOM 1155 C CA . THR A 1 185 ? -2.741 9.697 1.735 1.00 28.39 165 THR A CA 1
ATOM 1156 C C . THR A 1 185 ? -2.525 8.229 2.141 1.00 28.65 165 THR A C 1
ATOM 1157 O O . THR A 1 185 ? -3.007 7.315 1.465 1.00 28.94 165 THR A O 1
ATOM 1161 N N . ALA A 1 186 ? -1.797 8.009 3.238 1.00 26.23 166 ALA A N 1
ATOM 1162 C CA . ALA A 1 186 ? -1.534 6.657 3.728 1.00 26.56 166 ALA A CA 1
ATOM 1163 C C . ALA A 1 186 ? -2.653 6.183 4.662 1.00 27.38 166 ALA A C 1
ATOM 1164 O O . ALA A 1 186 ? -3.121 5.046 4.555 1.00 28.96 166 ALA A O 1
ATOM 1166 N N . TYR A 1 187 ? -3.085 7.065 5.561 1.00 25.78 167 TYR A N 1
ATOM 1167 C CA . TYR A 1 187 ? -4.150 6.739 6.508 1.00 26.18 167 TYR A CA 1
ATOM 1168 C C . TYR A 1 187 ? -4.766 7.969 7.179 1.00 24.32 167 TYR A C 1
ATOM 1169 O O . TYR A 1 187 ? -4.235 9.073 7.092 1.00 23.46 167 TYR A O 1
ATOM 1178 N N . LEU A 1 188 ? -5.899 7.763 7.840 1.00 25.46 168 LEU A N 1
ATOM 1179 C CA . LEU A 1 188 ? -6.588 8.829 8.559 1.00 24.38 168 LEU A CA 1
ATOM 1180 C C . LEU A 1 188 ? -6.426 8.526 10.050 1.00 24.18 168 LEU A C 1
ATOM 1181 O O . LEU A 1 188 ? -6.675 7.394 10.482 1.00 23.72 168 LEU A O 1
ATOM 1186 N N . GLN A 1 189 ? -6.015 9.525 10.831 1.00 23.03 169 GLN A N 1
ATOM 1187 C CA . GLN A 1 189 ? -5.834 9.329 12.270 1.00 22.40 169 GLN A CA 1
ATOM 1188 C C . GLN A 1 189 ? -6.912 10.032 13.093 1.00 21.64 169 GLN A C 1
ATOM 1189 O O . GLN A 1 189 ? -6.933 11.255 13.177 1.00 21.90 169 GLN A O 1
ATOM 1195 N N . TYR A 1 190 ? -7.806 9.255 13.698 1.00 26.76 170 TYR A N 1
ATOM 1196 C CA . TYR A 1 190 ? -8.862 9.825 14.534 1.00 31.41 170 TYR A CA 1
ATOM 1197 C C . TYR A 1 190 ? -8.445 9.775 16.010 1.00 35.06 170 TYR A C 1
ATOM 1198 O O . TYR A 1 190 ? -7.436 9.154 16.358 1.00 36.68 170 TYR A O 1
ATOM 1207 N N . THR A 1 191 ? -9.214 10.442 16.867 1.00 38.51 171 THR A N 1
ATOM 1208 C CA . THR A 1 191 ? -8.932 10.474 18.303 1.00 42.03 171 THR A CA 1
ATOM 1209 C C . THR A 1 191 ? -9.932 9.636 19.102 1.00 43.39 171 THR A C 1
ATOM 1210 O O . THR A 1 191 ? -10.463 8.638 18.608 1.00 45.04 171 THR A O 1
ATOM 1214 N N . PRO A 1 198 ? -15.522 14.540 15.623 1.00 37.97 178 PRO A N 1
ATOM 1215 C CA . PRO A 1 198 ? -14.807 13.374 15.091 1.00 38.13 178 PRO A CA 1
ATOM 1216 C C . PRO A 1 198 ? -14.064 13.798 13.841 1.00 37.08 178 PRO A C 1
ATOM 1217 O O . PRO A 1 198 ? -14.662 13.931 12.776 1.00 38.84 178 PRO A O 1
ATOM 1221 N N . ALA A 1 199 ? -12.762 14.018 13.982 1.00 33.42 179 ALA A N 1
ATOM 1222 C CA . ALA A 1 199 ? -11.944 14.473 12.874 1.00 31.71 179 ALA A CA 1
ATOM 1223 C C . ALA A 1 199 ? -10.728 13.598 12.644 1.00 31.04 179 ALA A C 1
ATOM 1224 O O . ALA A 1 199 ? -9.992 13.269 13.578 1.00 29.59 179 ALA A O 1
ATOM 1226 N N . GLY A 1 200 ? -10.513 13.235 11.384 1.00 28.73 180 GLY A N 1
ATOM 1227 C CA . GLY A 1 200 ? -9.389 12.385 11.064 1.00 28.77 180 GLY A CA 1
ATOM 1228 C C . GLY A 1 200 ? -8.247 13.121 10.403 1.00 26.91 180 GLY A C 1
ATOM 1229 O O . GLY A 1 200 ? -8.379 13.587 9.278 1.00 26.48 180 GLY A O 1
ATOM 1230 N N . VAL A 1 201 ? -7.121 13.231 11.103 1.00 26.30 181 VAL A N 1
ATOM 1231 C CA . VAL A 1 201 ? -5.959 13.896 10.533 1.00 24.82 181 VAL A CA 1
ATOM 1232 C C . VAL A 1 201 ? -5.518 13.123 9.290 1.00 24.66 181 VAL A C 1
ATOM 1233 O O . VAL A 1 201 ? -5.352 11.900 9.336 1.00 26.51 181 VAL A O 1
ATOM 1237 N N . VAL A 1 202 ? -5.329 13.832 8.181 1.00 25.39 182 VAL A N 1
ATOM 1238 C CA . VAL A 1 202 ? -4.896 13.201 6.931 1.00 25.25 182 VAL A CA 1
ATOM 1239 C C . VAL A 1 202 ? -3.374 13.045 6.927 1.00 24.70 182 VAL A C 1
ATOM 1240 O O . VAL A 1 202 ? -2.639 14.025 6.832 1.00 25.89 182 VAL A O 1
ATOM 1244 N N . MET A 1 203 ? -2.908 11.807 7.040 1.00 23.97 183 MET A N 1
ATOM 1245 C CA . MET A 1 203 ? -1.473 11.529 7.075 1.00 25.67 183 MET A CA 1
ATOM 1246 C C . MET A 1 203 ? -0.987 10.991 5.732 1.00 26.83 183 MET A C 1
ATOM 1247 O O . MET A 1 203 ? -1.368 9.898 5.310 1.00 26.73 183 MET A O 1
ATOM 1252 N N . SER A 1 204 ? -0.136 11.764 5.070 1.00 27.09 184 SER A N 1
ATOM 1253 C CA . SER A 1 204 ? 0.398 11.374 3.776 1.00 27.52 184 SER A CA 1
ATOM 1254 C C . SER A 1 204 ? 1.603 10.474 3.971 1.00 27.11 184 SER A C 1
ATOM 1255 O O . SER A 1 204 ? 2.111 10.333 5.084 1.00 27.23 184 SER A O 1
ATOM 1258 N N . HIS A 1 205 ? 2.045 9.860 2.878 1.00 26.43 185 HIS A N 1
ATOM 1259 C CA . HIS A 1 205 ? 3.201 8.983 2.897 1.00 27.11 185 HIS A CA 1
ATOM 1260 C C . HIS A 1 205 ? 4.416 9.840 3.268 1.00 27.31 185 HIS A C 1
ATOM 1261 O O . HIS A 1 205 ? 5.331 9.389 3.957 1.00 24.95 185 HIS A O 1
ATOM 1268 N N . GLN A 1 206 ? 4.412 11.083 2.799 1.00 27.06 186 GLN A N 1
ATOM 1269 C CA . GLN A 1 206 ? 5.492 12.015 3.091 1.00 28.13 186 GLN A CA 1
ATOM 1270 C C . GLN A 1 206 ? 5.541 12.275 4.594 1.00 27.35 186 GLN A C 1
ATOM 1271 O O . GLN A 1 206 ? 6.598 12.181 5.218 1.00 27.99 186 GLN A O 1
ATOM 1277 N N . ASN A 1 207 ? 4.383 12.608 5.159 1.00 26.44 187 ASN A N 1
ATOM 1278 C CA . ASN A 1 207 ? 4.264 12.899 6.582 1.00 26.38 187 ASN A CA 1
ATOM 1279 C C . ASN A 1 207 ? 4.817 11.746 7.406 1.00 28.53 187 ASN A C 1
ATOM 1280 O O . ASN A 1 207 ? 5.619 11.947 8.331 1.00 28.44 187 ASN A O 1
ATOM 1285 N N . VAL A 1 208 ? 4.372 10.538 7.073 1.00 26.79 188 VAL A N 1
ATOM 1286 C CA . VAL A 1 208 ? 4.814 9.349 7.775 1.00 25.34 188 VAL A CA 1
ATOM 1287 C C . VAL A 1 208 ? 6.324 9.180 7.620 1.00 25.75 188 VAL A C 1
ATOM 1288 O O . VAL A 1 208 ? 7.031 8.966 8.602 1.00 25.88 188 VAL A O 1
ATOM 1292 N N . ARG A 1 209 ? 6.819 9.302 6.393 1.00 25.54 189 ARG A N 1
ATOM 1293 C CA . ARG A 1 209 ? 8.250 9.151 6.135 1.00 27.27 189 ARG A CA 1
ATOM 1294 C C . ARG A 1 209 ? 9.100 10.149 6.917 1.00 26.19 189 ARG A C 1
ATOM 1295 O O . ARG A 1 209 ? 10.075 9.759 7.555 1.00 27.99 189 ARG A O 1
ATOM 1303 N N . VAL A 1 210 ? 8.734 11.429 6.875 1.00 25.02 190 VAL A N 1
ATOM 1304 C CA . VAL A 1 210 ? 9.483 12.447 7.598 1.00 24.12 190 VAL A CA 1
ATOM 1305 C C . VAL A 1 210 ? 9.387 12.277 9.131 1.00 25.54 190 VAL A C 1
ATOM 1306 O O . VAL A 1 210 ? 10.350 12.530 9.845 1.00 25.10 190 VAL A O 1
ATOM 1310 N N . ASN A 1 211 ? 8.234 11.864 9.644 1.00 24.97 191 ASN A N 1
ATOM 1311 C CA . ASN A 1 211 ? 8.102 11.647 11.091 1.00 23.97 191 ASN A CA 1
ATOM 1312 C C . ASN A 1 211 ? 9.090 10.558 11.471 1.00 23.48 191 ASN A C 1
ATOM 1313 O O . ASN A 1 211 ? 9.768 10.634 12.493 1.00 22.86 191 ASN A O 1
ATOM 1318 N N . PHE A 1 212 ? 9.136 9.530 10.632 1.00 24.22 192 PHE A N 1
ATOM 1319 C CA . PHE A 1 212 ? 10.028 8.397 10.815 1.00 24.85 192 PHE A CA 1
ATOM 1320 C C . PHE A 1 212 ? 11.448 8.904 10.899 1.00 25.01 192 PHE A C 1
ATOM 1321 O O . PHE A 1 212 ? 12.199 8.543 11.800 1.00 24.80 192 PHE A O 1
ATOM 1329 N N . GLU A 1 213 ? 11.812 9.752 9.948 1.00 25.99 193 GLU A N 1
ATOM 1330 C CA . GLU A 1 213 ? 13.158 10.286 9.913 1.00 27.08 193 GLU A CA 1
ATOM 1331 C C . GLU A 1 213 ? 13.546 10.998 11.208 1.00 27.85 193 GLU A C 1
ATOM 1332 O O . GLU A 1 213 ? 14.609 10.736 11.768 1.00 25.48 193 GLU A O 1
ATOM 1338 N N . GLN A 1 214 ? 12.682 11.883 11.689 1.00 27.20 194 GLN A N 1
ATOM 1339 C CA . GLN A 1 214 ? 12.971 12.616 12.912 1.00 29.15 194 GLN A CA 1
ATOM 1340 C C . GLN A 1 214 ? 12.960 11.719 14.148 1.00 29.07 194 GLN A C 1
ATOM 1341 O O . GLN A 1 214 ? 13.808 11.858 15.025 1.00 28.49 194 GLN A O 1
ATOM 1347 N N . LEU A 1 215 ? 11.999 10.801 14.221 1.00 28.51 195 LEU A N 1
ATOM 1348 C CA . LEU A 1 215 ? 11.925 9.883 15.355 1.00 28.19 195 LEU A CA 1
ATOM 1349 C C . LEU A 1 215 ? 13.258 9.150 15.508 1.00 28.86 195 LEU A C 1
ATOM 1350 O O . LEU A 1 215 ? 13.832 9.090 16.598 1.00 26.04 195 LEU A O 1
ATOM 1355 N N . MET A 1 216 ? 13.736 8.593 14.400 1.00 28.71 196 MET A N 1
ATOM 1356 C CA . MET A 1 216 ? 14.986 7.843 14.387 1.00 30.05 196 MET A CA 1
ATOM 1357 C C . MET A 1 216 ? 16.153 8.714 14.812 1.00 29.97 196 MET A C 1
ATOM 1358 O O . MET A 1 216 ? 17.101 8.239 15.428 1.00 31.27 196 MET A O 1
ATOM 1363 N N . SER A 1 217 ? 16.074 9.990 14.460 1.00 30.84 197 SER A N 1
ATOM 1364 C CA . SER A 1 217 ? 17.097 10.952 14.827 1.00 30.89 197 SER A CA 1
ATOM 1365 C C . SER A 1 217 ? 17.051 11.087 16.348 1.00 31.32 197 SER A C 1
ATOM 1366 O O . SER A 1 217 ? 18.071 11.332 16.990 1.00 30.11 197 SER A O 1
ATOM 1369 N N . GLY A 1 218 ? 15.856 10.918 16.913 1.00 30.84 198 GLY A N 1
ATOM 1370 C CA . GLY A 1 218 ? 15.680 10.996 18.356 1.00 30.03 198 GLY A CA 1
ATOM 1371 C C . GLY A 1 218 ? 16.329 9.817 19.063 1.00 30.08 198 GLY A C 1
ATOM 1372 O O . GLY A 1 218 ? 16.975 9.983 20.094 1.00 29.51 198 GLY A O 1
ATOM 1373 N N . TYR A 1 219 ? 16.146 8.618 18.516 1.00 30.36 199 TYR A N 1
ATOM 1374 C CA . TYR A 1 219 ? 16.745 7.416 19.090 1.00 30.15 199 TYR A CA 1
ATOM 1375 C C . TYR A 1 219 ? 18.263 7.481 18.936 1.00 30.92 199 TYR A C 1
ATOM 1376 O O . TYR A 1 219 ? 19.011 7.245 19.883 1.00 30.29 199 TYR A O 1
ATOM 1385 N N . PHE A 1 220 ? 18.710 7.788 17.722 1.00 31.83 200 PHE A N 1
ATOM 1386 C CA . PHE A 1 220 ? 20.136 7.850 17.443 1.00 32.78 200 PHE A CA 1
ATOM 1387 C C . PHE A 1 220 ? 20.535 9.170 16.813 1.00 34.49 200 PHE A C 1
ATOM 1388 O O . PHE A 1 220 ? 20.623 9.294 15.589 1.00 33.84 200 PHE A O 1
ATOM 1396 N N . ALA A 1 221 ? 20.776 10.154 17.671 1.00 36.67 201 ALA A N 1
ATOM 1397 C CA . ALA A 1 221 ? 21.164 11.481 17.231 1.00 41.37 201 ALA A CA 1
ATOM 1398 C C . ALA A 1 221 ? 22.600 11.482 16.727 1.00 44.36 201 ALA A C 1
ATOM 1399 O O . ALA A 1 221 ? 22.976 12.309 15.896 1.00 45.15 201 ALA A O 1
ATOM 1401 N N . ASP A 1 222 ? 23.394 10.541 17.222 1.00 46.54 202 ASP A N 1
ATOM 1402 C CA . ASP A 1 222 ? 24.796 10.460 16.844 1.00 50.03 202 ASP A CA 1
ATOM 1403 C C . ASP A 1 222 ? 25.116 9.492 15.707 1.00 49.65 202 ASP A C 1
ATOM 1404 O O . ASP A 1 222 ? 26.286 9.187 15.472 1.00 51.58 202 ASP A O 1
ATOM 1409 N N . THR A 1 223 ? 24.099 9.019 14.990 1.00 48.05 203 THR A N 1
ATOM 1410 C CA . THR A 1 223 ? 24.339 8.077 13.903 1.00 45.96 203 THR A CA 1
ATOM 1411 C C . THR A 1 223 ? 23.448 8.305 12.682 1.00 44.50 203 THR A C 1
ATOM 1412 O O . THR A 1 223 ? 23.225 7.394 11.884 1.00 41.39 203 THR A O 1
ATOM 1416 N N . ASP A 1 224 ? 22.940 9.522 12.533 1.00 44.39 204 ASP A N 1
ATOM 1417 C CA . ASP A 1 224 ? 22.087 9.841 11.395 1.00 43.77 204 ASP A CA 1
ATOM 1418 C C . ASP A 1 224 ? 20.760 9.083 11.521 1.00 41.67 204 ASP A C 1
ATOM 1419 O O . ASP A 1 224 ? 19.999 8.984 10.561 1.00 41.78 204 ASP A O 1
ATOM 1424 N N . GLY A 1 225 ? 20.497 8.543 12.709 1.00 40.34 205 GLY A N 1
ATOM 1425 C CA . GLY A 1 225 ? 19.261 7.815 12.948 1.00 36.69 205 GLY A CA 1
ATOM 1426 C C . GLY A 1 225 ? 19.308 6.336 12.606 1.00 35.85 205 GLY A C 1
ATOM 1427 O O . GLY A 1 225 ? 18.269 5.679 12.518 1.00 33.54 205 GLY A O 1
ATOM 1428 N N . ILE A 1 226 ? 20.512 5.801 12.421 1.00 33.78 206 ILE A N 1
ATOM 1429 C CA . ILE A 1 226 ? 20.662 4.401 12.071 1.00 32.67 206 ILE A CA 1
ATOM 1430 C C . ILE A 1 226 ? 20.964 3.529 13.287 1.00 32.94 206 ILE A C 1
ATOM 1431 O O . ILE A 1 226 ? 21.885 3.815 14.056 1.00 34.11 206 ILE A O 1
ATOM 1436 N N . PRO A 1 227 ? 20.173 2.455 13.479 1.00 32.17 207 PRO A N 1
ATOM 1437 C CA . PRO A 1 227 ? 20.296 1.495 14.583 1.00 32.59 207 PRO A CA 1
ATOM 1438 C C . PRO A 1 227 ? 21.488 0.572 14.395 1.00 33.19 207 PRO A C 1
ATOM 1439 O O . PRO A 1 227 ? 21.670 -0.011 13.327 1.00 34.16 207 PRO A O 1
ATOM 1443 N N . PRO A 1 228 ? 22.318 0.426 15.434 1.00 33.45 208 PRO A N 1
ATOM 1444 C CA . PRO A 1 228 ? 23.476 -0.453 15.305 1.00 33.51 208 PRO A CA 1
ATOM 1445 C C . PRO A 1 228 ? 23.045 -1.909 15.155 1.00 33.32 208 PRO A C 1
ATOM 1446 O O . PRO A 1 228 ? 21.867 -2.246 15.308 1.00 33.10 208 PRO A O 1
ATOM 1450 N N . PRO A 1 229 ? 23.996 -2.792 14.838 1.00 32.45 209 PRO A N 1
ATOM 1451 C CA . PRO A 1 229 ? 23.701 -4.210 14.674 1.00 31.15 209 PRO A CA 1
ATOM 1452 C C . PRO A 1 229 ? 23.095 -4.840 15.925 1.00 31.06 209 PRO A C 1
ATOM 1453 O O . PRO A 1 229 ? 23.374 -4.421 17.052 1.00 27.94 209 PRO A O 1
ATOM 1457 N N . ASN A 1 230 ? 22.269 -5.856 15.699 1.00 30.94 210 ASN A N 1
ATOM 1458 C CA . ASN A 1 230 ? 21.603 -6.605 16.760 1.00 32.09 210 ASN A CA 1
ATOM 1459 C C . ASN A 1 230 ? 20.882 -5.762 17.814 1.00 30.22 210 ASN A C 1
ATOM 1460 O O . ASN A 1 230 ? 21.032 -5.972 19.025 1.00 29.05 210 ASN A O 1
ATOM 1465 N N . SER A 1 231 ? 20.092 -4.811 17.340 1.00 25.85 211 SER A N 1
ATOM 1466 C CA . SER A 1 231 ? 19.307 -3.965 18.223 1.00 25.30 211 SER A CA 1
ATOM 1467 C C . SER A 1 231 ? 17.898 -4.088 17.684 1.00 24.53 211 SER A C 1
ATOM 1468 O O . SER A 1 231 ? 17.713 -4.444 16.529 1.00 25.17 211 SER A O 1
ATOM 1471 N N . ALA A 1 232 ? 16.903 -3.805 18.512 1.00 25.66 212 ALA A N 1
ATOM 1472 C CA . ALA A 1 232 ? 15.524 -3.893 18.068 1.00 23.36 212 ALA A CA 1
ATOM 1473 C C . ALA A 1 232 ? 14.645 -2.977 18.900 1.00 24.48 212 ALA A C 1
ATOM 1474 O O . ALA A 1 232 ? 14.958 -2.679 20.053 1.00 24.58 212 ALA A O 1
ATOM 1476 N N . LEU A 1 233 ? 13.558 -2.508 18.300 1.00 25.45 213 LEU A N 1
ATOM 1477 C CA . LEU A 1 233 ? 12.624 -1.638 18.995 1.00 24.75 213 LEU A CA 1
ATOM 1478 C C . LEU A 1 233 ? 11.708 -2.448 19.903 1.00 25.19 213 LEU A C 1
ATOM 1479 O O . LEU A 1 233 ? 11.214 -3.507 19.516 1.00 26.33 213 LEU A O 1
ATOM 1484 N N . VAL A 1 234 ? 11.494 -1.958 21.116 1.00 24.40 214 VAL A N 1
ATOM 1485 C CA . VAL A 1 234 ? 10.566 -2.607 22.038 1.00 23.01 214 VAL A CA 1
ATOM 1486 C C . VAL A 1 234 ? 9.425 -1.603 22.231 1.00 22.18 214 VAL A C 1
ATOM 1487 O O . VAL A 1 234 ? 9.672 -0.430 22.482 1.00 20.42 214 VAL A O 1
ATOM 1491 N N . SER A 1 235 ? 8.180 -2.050 22.101 1.00 22.41 215 SER A N 1
ATOM 1492 C CA . SER A 1 235 ? 7.055 -1.132 22.277 1.00 23.07 215 SER A CA 1
ATOM 1493 C C . SER A 1 235 ? 5.742 -1.810 22.638 1.00 22.65 215 SER A C 1
ATOM 1494 O O . SER A 1 235 ? 5.389 -2.837 22.045 1.00 22.44 215 SER A O 1
ATOM 1497 N N . TRP A 1 236 ? 5.028 -1.233 23.609 1.00 21.23 216 TRP A N 1
ATOM 1498 C CA . TRP A 1 236 ? 3.721 -1.744 24.020 1.00 20.72 216 TRP A CA 1
ATOM 1499 C C . TRP A 1 236 ? 2.621 -0.688 23.803 1.00 22.00 216 TRP A C 1
ATOM 1500 O O . TRP A 1 236 ? 1.478 -0.866 24.231 1.00 19.76 216 TRP A O 1
ATOM 1511 N N . LEU A 1 237 ? 2.981 0.404 23.129 1.00 22.24 217 LEU A N 1
ATOM 1512 C CA . LEU A 1 237 ? 2.054 1.496 22.833 1.00 23.81 217 LEU A CA 1
ATOM 1513 C C . LEU A 1 237 ? 0.934 1.077 21.860 1.00 24.60 217 LEU A C 1
ATOM 1514 O O . LEU A 1 237 ? 1.185 0.446 20.835 1.00 23.19 217 LEU A O 1
ATOM 1519 N N . PRO A 1 238 ? -0.317 1.452 22.173 1.00 25.93 218 PRO A N 1
ATOM 1520 C CA . PRO A 1 238 ? -1.468 1.115 21.333 1.00 25.38 218 PRO A CA 1
ATOM 1521 C C . PRO A 1 238 ? -1.312 1.592 19.895 1.00 24.40 218 PRO A C 1
ATOM 1522 O O . PRO A 1 238 ? -0.956 2.748 19.642 1.00 23.76 218 PRO A O 1
ATOM 1526 N N . PHE A 1 239 ? -1.584 0.691 18.960 1.00 22.74 219 PHE A N 1
ATOM 1527 C CA . PHE A 1 239 ? -1.475 0.989 17.536 1.00 24.90 219 PHE A CA 1
ATOM 1528 C C . PHE A 1 239 ? -2.475 2.025 17.027 1.00 25.29 219 PHE A C 1
ATOM 1529 O O . PHE A 1 239 ? -2.184 2.746 16.079 1.00 26.46 219 PHE A O 1
ATOM 1537 N N . TYR A 1 240 ? -3.651 2.096 17.645 1.00 27.71 220 TYR A N 1
ATOM 1538 C CA . TYR A 1 240 ? -4.697 3.002 17.170 1.00 28.46 220 TYR A CA 1
ATOM 1539 C C . TYR A 1 240 ? -4.532 4.509 17.354 1.00 29.96 220 TYR A C 1
ATOM 1540 O O . TYR A 1 240 ? -5.217 5.282 16.683 1.00 30.82 220 TYR A O 1
ATOM 1549 N N . HIS A 1 241 ? -3.648 4.938 18.250 1.00 29.77 221 HIS A N 1
ATOM 1550 C CA . HIS A 1 241 ? -3.415 6.369 18.445 1.00 29.84 221 HIS A CA 1
ATOM 1551 C C . HIS A 1 241 ? -2.130 6.626 19.223 1.00 30.09 221 HIS A C 1
ATOM 1552 O O . HIS A 1 241 ? -1.416 5.689 19.568 1.00 27.74 221 HIS A O 1
ATOM 1559 N N . ASP A 1 242 ? -1.845 7.903 19.475 1.00 30.68 222 ASP A N 1
ATOM 1560 C CA . ASP A 1 242 ? -0.674 8.325 20.244 1.00 32.61 222 ASP A CA 1
ATOM 1561 C C . ASP A 1 242 ? 0.687 7.795 19.827 1.00 31.86 222 ASP A C 1
ATOM 1562 O O . ASP A 1 242 ? 1.387 7.198 20.644 1.00 35.33 222 ASP A O 1
ATOM 1567 N N . MET A 1 243 ? 1.070 8.004 18.573 1.00 30.81 223 MET A N 1
ATOM 1568 C CA . MET A 1 243 ? 2.386 7.571 18.105 1.00 28.66 223 MET A CA 1
ATOM 1569 C C . MET A 1 243 ? 2.622 6.063 18.135 1.00 27.35 223 MET A C 1
ATOM 1570 O O . MET A 1 243 ? 3.696 5.592 17.737 1.00 26.07 223 MET A O 1
ATOM 1575 N N . GLY A 1 244 ? 1.628 5.311 18.607 1.00 25.40 224 GLY A N 1
ATOM 1576 C CA . GLY A 1 244 ? 1.758 3.865 18.679 1.00 22.26 224 GLY A CA 1
ATOM 1577 C C . GLY A 1 244 ? 1.986 3.223 17.323 1.00 22.95 224 GLY A C 1
ATOM 1578 O O . GLY A 1 244 ? 2.823 2.321 17.169 1.00 21.91 224 GLY A O 1
ATOM 1579 N N . LEU A 1 245 ? 1.227 3.697 16.340 1.00 22.70 225 LEU A N 1
ATOM 1580 C CA . LEU A 1 245 ? 1.308 3.202 14.974 1.00 23.84 225 LEU A CA 1
ATOM 1581 C C . LEU A 1 245 ? 2.661 3.536 14.350 1.00 22.95 225 LEU A C 1
ATOM 1582 O O . LEU A 1 245 ? 3.341 2.670 13.813 1.00 26.01 225 LEU A O 1
ATOM 1587 N N . VAL A 1 246 ? 3.043 4.801 14.425 1.00 23.54 226 VAL A N 1
ATOM 1588 C CA . VAL A 1 246 ? 4.306 5.252 13.858 1.00 24.12 226 VAL A CA 1
ATOM 1589 C C . VAL A 1 246 ? 5.533 4.598 14.485 1.00 22.33 226 VAL A C 1
ATOM 1590 O O . VAL A 1 246 ? 6.417 4.118 13.784 1.00 23.61 226 VAL A O 1
ATOM 1594 N N . ILE A 1 247 ? 5.574 4.568 15.807 1.00 21.71 227 ILE A N 1
ATOM 1595 C CA . ILE A 1 247 ? 6.699 3.979 16.526 1.00 20.35 227 ILE A CA 1
ATOM 1596 C C . ILE A 1 247 ? 6.829 2.456 16.424 1.00 20.80 227 ILE A C 1
ATOM 1597 O O . ILE A 1 247 ? 7.927 1.933 16.263 1.00 20.66 227 ILE A O 1
ATOM 1602 N N . GLY A 1 248 ? 5.710 1.748 16.519 1.00 21.15 228 GLY A N 1
ATOM 1603 C CA . GLY A 1 248 ? 5.759 0.297 16.485 1.00 20.81 228 GLY A CA 1
ATOM 1604 C C . GLY A 1 248 ? 5.681 -0.409 15.140 1.00 21.89 228 GLY A C 1
ATOM 1605 O O . GLY A 1 248 ? 6.195 -1.508 15.000 1.00 20.97 228 GLY A O 1
ATOM 1606 N N . ILE A 1 249 ? 5.062 0.213 14.148 1.00 22.57 229 ILE A N 1
ATOM 1607 C CA . ILE A 1 249 ? 4.906 -0.423 12.844 1.00 23.14 229 ILE A CA 1
ATOM 1608 C C . ILE A 1 249 ? 5.629 0.264 11.703 1.00 22.90 229 ILE A C 1
ATOM 1609 O O . ILE A 1 249 ? 6.419 -0.361 10.991 1.00 24.74 229 ILE A O 1
ATOM 1614 N N . CYS A 1 250 ? 5.342 1.549 11.520 1.00 23.14 230 CYS A N 1
ATOM 1615 C CA . CYS A 1 250 ? 5.929 2.314 10.426 1.00 22.61 230 CYS A CA 1
ATOM 1616 C C . CYS A 1 250 ? 7.451 2.419 10.513 1.00 23.13 230 CYS A C 1
ATOM 1617 O O . CYS A 1 250 ? 8.168 1.965 9.615 1.00 25.02 230 CYS A O 1
ATOM 1620 N N . ALA A 1 251 ? 7.932 3.014 11.597 1.00 24.38 231 ALA A N 1
ATOM 1621 C CA . ALA A 1 251 ? 9.360 3.202 11.828 1.00 26.17 231 ALA A CA 1
ATOM 1622 C C . ALA A 1 251 ? 10.172 1.942 11.524 1.00 26.21 231 ALA A C 1
ATOM 1623 O O . ALA A 1 251 ? 11.086 1.979 10.703 1.00 26.41 231 ALA A O 1
ATOM 1625 N N . PRO A 1 252 ? 9.855 0.805 12.175 1.00 26.83 232 PRO A N 1
ATOM 1626 C CA . PRO A 1 252 ? 10.655 -0.387 11.855 1.00 25.22 232 PRO A CA 1
ATOM 1627 C C . PRO A 1 252 ? 10.639 -0.825 10.384 1.00 25.27 232 PRO A C 1
ATOM 1628 O O . PRO A 1 252 ? 11.666 -1.271 9.857 1.00 22.62 232 PRO A O 1
ATOM 1632 N N . ILE A 1 253 ? 9.486 -0.697 9.728 1.00 24.64 233 ILE A N 1
ATOM 1633 C CA . ILE A 1 253 ? 9.368 -1.080 8.323 1.00 23.75 233 ILE A CA 1
ATOM 1634 C C . ILE A 1 253 ? 10.259 -0.184 7.472 1.00 24.51 233 ILE A C 1
ATOM 1635 O O . ILE A 1 253 ? 11.012 -0.674 6.633 1.00 23.51 233 ILE A O 1
ATOM 1640 N N . LEU A 1 254 ? 10.174 1.127 7.694 1.00 25.52 234 LEU A N 1
ATOM 1641 C CA . LEU A 1 254 ? 10.977 2.083 6.940 1.00 28.26 234 LEU A CA 1
ATOM 1642 C C . LEU A 1 254 ? 12.457 2.020 7.297 1.00 27.03 234 LEU A C 1
ATOM 1643 O O . LEU A 1 254 ? 13.311 2.280 6.448 1.00 27.13 234 LEU A O 1
ATOM 1648 N N . GLY A 1 255 ? 12.755 1.677 8.549 1.00 26.46 235 GLY A N 1
ATOM 1649 C CA . GLY A 1 255 ? 14.136 1.574 8.988 1.00 25.71 235 GLY A CA 1
ATOM 1650 C C . GLY A 1 255 ? 14.730 0.207 8.682 1.00 26.02 235 GLY A C 1
ATOM 1651 O O . GLY A 1 255 ? 15.950 0.016 8.704 1.00 24.76 235 GLY A O 1
ATOM 1652 N N . GLY A 1 256 ? 13.860 -0.747 8.376 1.00 24.96 236 GLY A N 1
ATOM 1653 C CA . GLY A 1 256 ? 14.315 -2.092 8.081 1.00 25.87 236 GLY A CA 1
ATOM 1654 C C . GLY A 1 256 ? 14.876 -2.811 9.296 1.00 27.21 236 GLY A C 1
ATOM 1655 O O . GLY A 1 256 ? 15.749 -3.670 9.163 1.00 27.99 236 GLY A O 1
ATOM 1656 N N . TYR A 1 257 ? 14.377 -2.469 10.481 1.00 26.84 237 TYR A N 1
ATOM 1657 C CA . TYR A 1 257 ? 14.851 -3.094 11.713 1.00 28.00 237 TYR A CA 1
ATOM 1658 C C . TYR A 1 257 ? 13.732 -3.836 12.433 1.00 28.84 237 TYR A C 1
ATOM 1659 O O . TYR A 1 257 ? 12.573 -3.433 12.373 1.00 30.84 237 TYR A O 1
ATOM 1668 N N . PRO A 1 258 ? 14.069 -4.939 13.122 1.00 29.20 238 PRO A N 1
ATOM 1669 C CA . PRO A 1 258 ? 13.075 -5.733 13.845 1.00 29.37 238 PRO A CA 1
ATOM 1670 C C . PRO A 1 258 ? 12.426 -4.980 14.995 1.00 28.16 238 PRO A C 1
ATOM 1671 O O . PRO A 1 258 ? 12.977 -4.010 15.515 1.00 27.69 238 PRO A O 1
ATOM 1675 N N . ALA A 1 259 ? 11.244 -5.438 15.384 1.00 27.34 239 ALA A N 1
ATOM 1676 C CA . ALA A 1 259 ? 10.511 -4.811 16.473 1.00 26.22 239 ALA A CA 1
ATOM 1677 C C . ALA A 1 259 ? 9.885 -5.873 17.352 1.00 25.55 239 ALA A C 1
ATOM 1678 O O . ALA A 1 259 ? 9.350 -6.866 16.856 1.00 25.93 239 ALA A O 1
ATOM 1680 N N . VAL A 1 260 ? 9.979 -5.666 18.661 1.00 24.49 240 VAL A N 1
ATOM 1681 C CA . VAL A 1 260 ? 9.411 -6.585 19.647 1.00 24.60 240 VAL A CA 1
ATOM 1682 C C . VAL A 1 260 ? 8.230 -5.839 20.255 1.00 22.98 240 VAL A C 1
ATOM 1683 O O . VAL A 1 260 ? 8.410 -4.877 20.999 1.00 23.69 240 VAL A O 1
ATOM 1687 N N . LEU A 1 261 ? 7.025 -6.290 19.931 1.00 23.10 241 LEU A N 1
ATOM 1688 C CA . LEU A 1 261 ? 5.818 -5.621 20.396 1.00 23.00 241 LEU A CA 1
ATOM 1689 C C . LEU A 1 261 ? 4.959 -6.409 21.372 1.00 23.98 241 LEU A C 1
ATOM 1690 O O . LEU A 1 261 ? 5.095 -7.629 21.512 1.00 27.84 241 LEU A O 1
ATOM 1695 N N . THR A 1 262 ? 4.080 -5.694 22.065 1.00 23.81 242 THR A N 1
ATOM 1696 C CA . THR A 1 262 ? 3.154 -6.320 22.982 1.00 21.77 242 THR A CA 1
ATOM 1697 C C . THR A 1 262 ? 1.990 -5.340 23.156 1.00 23.42 242 THR A C 1
ATOM 1698 O O . THR A 1 262 ? 1.970 -4.300 22.500 1.00 21.78 242 THR A O 1
ATOM 1702 N N . SER A 1 263 ? 1.026 -5.653 24.018 1.00 21.20 243 SER A N 1
ATOM 1703 C CA . SER A 1 263 ? -0.119 -4.762 24.190 1.00 22.69 243 SER A CA 1
ATOM 1704 C C . SER A 1 263 ? -0.107 -3.959 25.482 1.00 22.50 243 SER A C 1
ATOM 1705 O O . SER A 1 263 ? 0.556 -4.322 26.454 1.00 22.50 243 SER A O 1
ATOM 1708 N N . PRO A 1 264 ? -0.840 -2.837 25.500 1.00 22.71 244 PRO A N 1
ATOM 1709 C CA . PRO A 1 264 ? -0.874 -2.028 26.718 1.00 23.82 244 PRO A CA 1
ATOM 1710 C C . PRO A 1 264 ? -1.523 -2.781 27.895 1.00 24.30 244 PRO A C 1
ATOM 1711 O O . PRO A 1 264 ? -1.167 -2.563 29.051 1.00 22.92 244 PRO A O 1
ATOM 1715 N N . VAL A 1 265 ? -2.453 -3.683 27.595 1.00 24.85 245 VAL A N 1
ATOM 1716 C CA . VAL A 1 265 ? -3.115 -4.469 28.638 1.00 26.03 245 VAL A CA 1
ATOM 1717 C C . VAL A 1 265 ? -2.108 -5.410 29.297 1.00 24.33 245 VAL A C 1
ATOM 1718 O O . VAL A 1 265 ? -2.113 -5.596 30.515 1.00 23.77 245 VAL A O 1
ATOM 1722 N N . SER A 1 266 ? -1.236 -5.995 28.487 1.00 24.01 246 SER A N 1
ATOM 1723 C CA . SER A 1 266 ? -0.221 -6.905 28.999 1.00 22.90 246 SER A CA 1
ATOM 1724 C C . SER A 1 266 ? 0.787 -6.129 29.832 1.00 21.63 246 SER A C 1
ATOM 1725 O O . SER A 1 266 ? 1.319 -6.649 30.808 1.00 22.64 246 SER A O 1
ATOM 1728 N N . PHE A 1 267 ? 1.054 -4.887 29.442 1.00 19.80 247 PHE A N 1
ATOM 1729 C CA . PHE A 1 267 ? 1.986 -4.060 30.197 1.00 20.69 247 PHE A CA 1
ATOM 1730 C C . PHE A 1 267 ? 1.357 -3.721 31.556 1.00 22.64 247 PHE A C 1
ATOM 1731 O O . PHE A 1 267 ? 1.975 -3.923 32.600 1.00 20.80 247 PHE A O 1
ATOM 1739 N N . LEU A 1 268 ? 0.127 -3.217 31.547 1.00 23.08 248 LEU A N 1
ATOM 1740 C CA . LEU A 1 268 ? -0.524 -2.866 32.805 1.00 25.57 248 LEU A CA 1
ATOM 1741 C C . LEU A 1 268 ? -0.563 -4.086 33.725 1.00 24.23 248 LEU A C 1
ATOM 1742 O O . LEU A 1 268 ? -0.282 -3.980 34.910 1.00 24.37 248 LEU A O 1
ATOM 1747 N N . GLN A 1 269 ? -0.915 -5.237 33.165 1.00 26.71 249 GLN A N 1
ATOM 1748 C CA . GLN A 1 269 ? -0.996 -6.477 33.930 1.00 26.98 249 GLN A CA 1
ATOM 1749 C C . GLN A 1 269 ? 0.313 -6.793 34.645 1.00 26.66 249 GLN A C 1
ATOM 1750 O O . GLN A 1 269 ? 0.312 -7.141 35.822 1.00 26.44 249 GLN A O 1
ATOM 1756 N N . ARG A 1 270 ? 1.431 -6.683 33.939 1.00 23.29 250 ARG A N 1
ATOM 1757 C CA . ARG A 1 270 ? 2.723 -6.940 34.573 1.00 25.25 250 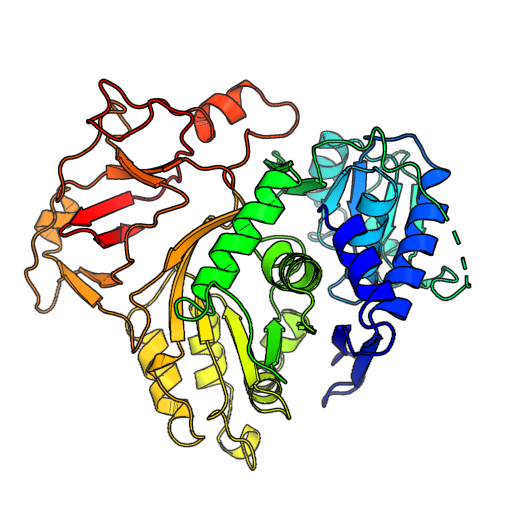ARG A CA 1
ATOM 1758 C C . ARG A 1 270 ? 3.770 -6.010 33.965 1.00 25.11 250 ARG A C 1
ATOM 1759 O O . ARG A 1 270 ? 4.492 -6.385 33.027 1.00 25.42 250 ARG A O 1
ATOM 1767 N N . PRO A 1 271 ? 3.854 -4.775 34.487 1.00 23.96 251 PRO A N 1
ATOM 1768 C CA . PRO A 1 271 ? 4.801 -3.767 34.013 1.00 24.69 251 PRO A CA 1
ATOM 1769 C C . PRO A 1 271 ? 6.242 -4.250 33.871 1.00 24.33 251 PRO A C 1
ATOM 1770 O O . PRO A 1 271 ? 6.999 -3.698 33.074 1.00 25.71 251 PRO A O 1
ATOM 1774 N N . ALA A 1 272 ? 6.611 -5.284 34.625 1.00 23.61 252 ALA A N 1
ATOM 1775 C CA . ALA A 1 272 ? 7.969 -5.829 34.575 1.00 22.90 252 ALA A CA 1
ATOM 1776 C C . ALA A 1 272 ? 8.305 -6.413 33.202 1.00 24.08 252 ALA A C 1
ATOM 1777 O O . ALA A 1 272 ? 9.474 -6.535 32.836 1.00 22.34 252 ALA A O 1
ATOM 1779 N N . ARG A 1 273 ? 7.276 -6.772 32.443 1.00 23.06 253 ARG A N 1
ATOM 1780 C CA . ARG A 1 273 ? 7.472 -7.339 31.115 1.00 22.86 253 ARG A CA 1
ATOM 1781 C C . ARG A 1 273 ? 8.185 -6.369 30.180 1.00 22.44 253 ARG A C 1
ATOM 1782 O O . ARG A 1 273 ? 8.887 -6.781 29.265 1.00 23.12 253 ARG A O 1
ATOM 1790 N N . TRP A 1 274 ? 7.986 -5.076 30.400 1.00 22.24 254 TRP A N 1
ATOM 1791 C CA . TRP A 1 274 ? 8.622 -4.077 29.561 1.00 20.51 254 TRP A CA 1
ATOM 1792 C C . TRP A 1 274 ? 10.130 -4.113 29.826 1.00 22.24 254 TRP A C 1
ATOM 1793 O O . TRP A 1 274 ? 10.932 -4.032 28.892 1.00 18.24 254 TRP A O 1
ATOM 1804 N N . MET A 1 275 ? 10.498 -4.261 31.099 1.00 20.27 255 MET A N 1
ATOM 1805 C CA . MET A 1 275 ? 11.901 -4.343 31.494 1.00 23.01 255 MET A CA 1
ATOM 1806 C C . MET A 1 275 ? 12.534 -5.615 30.957 1.00 22.93 255 MET A C 1
ATOM 1807 O O . MET A 1 275 ? 13.688 -5.603 30.534 1.00 23.05 255 MET A O 1
ATOM 1812 N N . HIS A 1 276 ? 11.777 -6.711 30.990 1.00 23.24 256 HIS A N 1
ATOM 1813 C CA . HIS A 1 276 ? 12.269 -8.000 30.503 1.00 25.84 256 HIS A CA 1
ATOM 1814 C C . HIS A 1 276 ? 12.629 -7.925 29.037 1.00 26.08 256 HIS A C 1
ATOM 1815 O O . HIS A 1 276 ? 13.699 -8.377 28.630 1.00 24.86 256 HIS A O 1
ATOM 1822 N N . LEU A 1 277 ? 11.732 -7.339 28.249 1.00 25.89 257 LEU A N 1
ATOM 1823 C CA . LEU A 1 277 ? 11.942 -7.193 26.810 1.00 26.96 257 LEU A CA 1
ATOM 1824 C C . LEU A 1 277 ? 13.159 -6.330 26.474 1.00 25.63 257 LEU A C 1
ATOM 1825 O O . LEU A 1 277 ? 13.818 -6.547 25.465 1.00 25.06 257 LEU A O 1
ATOM 1830 N N . MET A 1 278 ? 13.457 -5.351 27.321 1.00 26.73 258 MET A N 1
ATOM 1831 C CA . MET A 1 278 ? 14.604 -4.483 27.082 1.00 26.04 258 MET A CA 1
ATOM 1832 C C . MET A 1 278 ? 15.850 -5.063 27.727 1.00 26.90 258 MET A C 1
ATOM 1833 O O . MET A 1 278 ? 16.922 -4.455 27.685 1.00 27.23 258 MET A O 1
ATOM 1838 N N . ALA A 1 279 ? 15.689 -6.230 28.341 1.00 27.98 259 ALA A N 1
ATOM 1839 C CA . ALA A 1 279 ? 16.785 -6.927 29.004 1.00 31.15 259 ALA A CA 1
ATOM 1840 C C . ALA A 1 279 ? 16.890 -8.311 28.397 1.00 32.98 259 ALA A C 1
ATOM 1841 O O . ALA A 1 279 ? 17.249 -9.279 29.069 1.00 36.06 259 ALA A O 1
ATOM 1843 N N . SER A 1 280 ? 16.563 -8.393 27.114 1.00 34.80 260 SER A N 1
ATOM 1844 C CA . SER A 1 280 ? 16.603 -9.649 26.395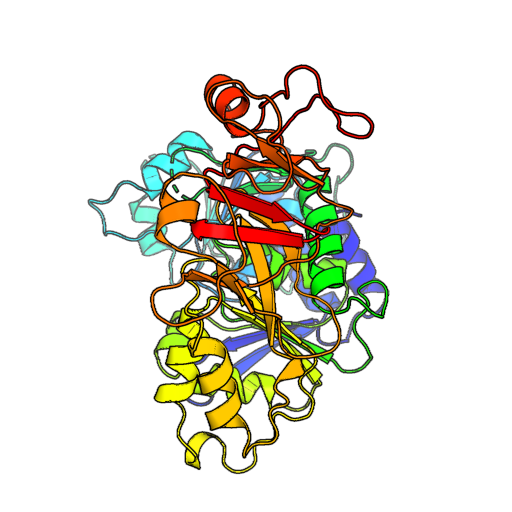 1.00 36.79 260 SER A CA 1
ATOM 1845 C C . SER A 1 280 ? 17.919 -9.772 25.635 1.00 36.27 260 SER A C 1
ATOM 1846 O O . SER A 1 280 ? 18.868 -9.045 25.914 1.00 36.23 260 SER A O 1
ATOM 1849 N N . ASP A 1 281 ? 17.955 -10.680 24.665 1.00 36.81 261 ASP A N 1
ATOM 1850 C CA . ASP A 1 281 ? 19.159 -10.940 23.884 1.00 37.80 261 ASP A CA 1
ATOM 1851 C C . ASP A 1 281 ? 19.409 -9.996 22.708 1.00 34.86 261 ASP A C 1
ATOM 1852 O O . ASP A 1 281 ? 19.851 -10.424 21.648 1.00 37.61 261 ASP A O 1
ATOM 1857 N N . PHE A 1 282 ? 19.125 -8.716 22.894 1.00 32.89 262 PHE A N 1
ATOM 1858 C CA . PHE A 1 282 ? 19.344 -7.717 21.854 1.00 30.63 262 PHE A CA 1
ATOM 1859 C C . PHE A 1 282 ? 19.447 -6.354 22.521 1.00 29.37 262 PHE A C 1
ATOM 1860 O O . PHE A 1 282 ? 19.045 -6.197 23.668 1.00 30.00 262 PHE A O 1
ATOM 1868 N N . HIS A 1 283 ? 20.001 -5.379 21.813 1.00 28.25 263 HIS A N 1
ATOM 1869 C CA . HIS A 1 283 ? 20.143 -4.030 22.347 1.00 29.00 263 HIS A CA 1
ATOM 1870 C C . HIS A 1 283 ? 18.845 -3.308 22.057 1.00 26.60 263 HIS A C 1
ATOM 1871 O O . HIS A 1 283 ? 18.547 -2.999 20.909 1.00 26.44 263 HIS A O 1
ATOM 1878 N N . ALA A 1 284 ? 18.074 -3.023 23.097 1.00 24.85 264 ALA A N 1
ATOM 1879 C CA . ALA A 1 284 ? 16.787 -2.382 22.893 1.00 22.21 264 ALA A CA 1
ATOM 1880 C C . ALA A 1 284 ? 16.713 -0.859 22.942 1.00 22.93 264 ALA A C 1
ATOM 1881 O O . ALA A 1 284 ? 17.509 -0.186 23.603 1.00 21.69 264 ALA A O 1
ATOM 1883 N N . PHE A 1 285 ? 15.742 -0.336 22.201 1.00 22.03 265 PHE A N 1
ATOM 1884 C CA . PHE A 1 285 ? 15.429 1.081 22.199 1.00 23.95 265 PHE A CA 1
ATOM 1885 C C . PHE A 1 285 ? 13.896 1.122 22.238 1.00 25.58 265 PHE A C 1
ATOM 1886 O O . PHE A 1 285 ? 13.222 0.377 21.526 1.00 25.82 265 PHE A O 1
ATOM 1894 N N . SER A 1 286 ? 13.355 1.942 23.131 1.00 24.01 266 SER A N 1
ATOM 1895 C CA . SER A 1 286 ? 11.908 2.019 23.318 1.00 24.87 266 SER A CA 1
ATOM 1896 C C . SER A 1 286 ? 11.455 3.462 23.508 1.00 25.22 266 SER A C 1
ATOM 1897 O O . SER A 1 286 ? 12.263 4.393 23.470 1.00 23.60 266 SER A O 1
ATOM 1900 N N . ALA A 1 287 ? 10.153 3.632 23.720 1.00 25.93 267 ALA A N 1
ATOM 1901 C CA . ALA A 1 287 ? 9.546 4.945 23.930 1.00 25.75 267 ALA A CA 1
ATOM 1902 C C . ALA A 1 287 ? 8.299 4.714 24.775 1.00 24.94 267 ALA A C 1
ATOM 1903 O O . ALA A 1 287 ? 7.665 3.667 24.668 1.00 24.85 267 ALA A O 1
ATOM 1905 N N . ALA A 1 288 ? 7.945 5.671 25.618 1.00 25.58 268 ALA A N 1
ATOM 1906 C CA . ALA A 1 288 ? 6.771 5.488 26.460 1.00 27.69 268 ALA A CA 1
ATOM 1907 C C . ALA A 1 288 ? 6.328 6.779 27.130 1.00 29.63 268 ALA A C 1
ATOM 1908 O O . ALA A 1 288 ? 7.076 7.756 27.165 1.00 32.10 268 ALA A O 1
ATOM 1910 N N . PRO A 1 289 ? 5.090 6.801 27.653 1.00 31.41 269 PRO A N 1
ATOM 1911 C CA . PRO A 1 289 ? 4.517 7.966 28.342 1.00 32.92 269 PRO A CA 1
ATOM 1912 C C . PRO A 1 289 ? 5.239 8.123 29.677 1.00 33.77 269 PRO A C 1
ATOM 1913 O O . PRO A 1 289 ? 5.812 7.160 30.178 1.00 31.26 269 PRO A O 1
ATOM 1917 N N . ASN A 1 290 ? 5.198 9.315 30.263 1.00 36.12 270 ASN A N 1
ATOM 1918 C CA . ASN A 1 290 ? 5.874 9.532 31.540 1.00 37.15 270 ASN A CA 1
ATOM 1919 C C . ASN A 1 290 ? 5.366 8.619 32.662 1.00 37.86 270 ASN A C 1
ATOM 1920 O O . ASN A 1 290 ? 6.156 8.151 33.489 1.00 39.93 270 ASN A O 1
ATOM 1925 N N . PHE A 1 291 ? 4.059 8.356 32.691 1.00 37.17 271 PHE A N 1
ATOM 1926 C CA . PHE A 1 291 ? 3.477 7.510 33.732 1.00 35.80 271 PHE A CA 1
ATOM 1927 C C . PHE A 1 291 ? 4.018 6.084 33.717 1.00 33.96 271 PHE A C 1
ATOM 1928 O O . PHE A 1 291 ? 4.115 5.437 34.760 1.00 33.96 271 PHE A O 1
ATOM 1936 N N . ALA A 1 292 ? 4.368 5.595 32.534 1.00 29.53 272 ALA A N 1
ATOM 1937 C CA . ALA A 1 292 ? 4.883 4.242 32.388 1.00 27.97 272 ALA A CA 1
ATOM 1938 C C . ALA A 1 292 ? 6.155 4.001 33.195 1.00 27.22 272 ALA A C 1
ATOM 1939 O O . ALA A 1 292 ? 6.396 2.896 33.658 1.00 24.26 272 ALA A O 1
ATOM 1941 N N . PHE A 1 293 ? 6.974 5.033 33.354 1.00 26.70 273 PHE A N 1
ATOM 1942 C CA . PHE A 1 293 ? 8.218 4.887 34.099 1.00 30.22 273 PHE A CA 1
ATOM 1943 C C . PHE A 1 293 ? 7.928 4.731 35.587 1.00 31.56 273 PHE A C 1
ATOM 1944 O O . PHE A 1 293 ? 8.615 3.994 36.287 1.00 31.73 273 PHE A O 1
ATOM 1952 N N . GLU A 1 294 ? 6.903 5.424 36.065 1.00 33.19 274 GLU A N 1
ATOM 1953 C CA . GLU A 1 294 ? 6.525 5.336 37.476 1.00 32.77 274 GLU A CA 1
ATOM 1954 C C . GLU A 1 294 ? 5.914 3.959 37.730 1.00 30.42 274 GLU A C 1
ATOM 1955 O O . GLU A 1 294 ? 6.207 3.301 38.729 1.00 28.39 274 GLU A O 1
ATOM 1961 N N . LEU A 1 295 ? 5.088 3.519 36.788 1.00 28.64 275 LEU A N 1
ATOM 1962 C CA . LEU A 1 295 ? 4.424 2.231 36.866 1.00 27.95 275 LEU A CA 1
ATOM 1963 C C . LEU A 1 295 ? 5.438 1.092 36.887 1.00 27.90 275 LEU A C 1
ATOM 1964 O O . LEU A 1 295 ? 5.384 0.210 37.752 1.00 29.17 275 LEU A O 1
ATOM 1969 N N . ALA A 1 296 ? 6.376 1.126 35.947 1.00 25.07 276 ALA A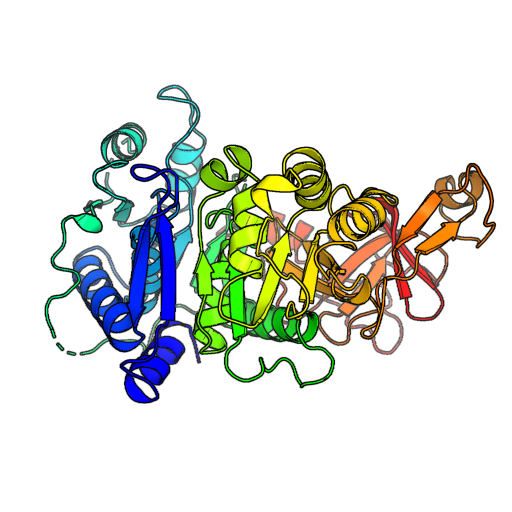 N 1
ATOM 1970 C CA . ALA A 1 296 ? 7.397 0.093 35.846 1.00 26.03 276 ALA A CA 1
ATOM 1971 C C . ALA A 1 296 ? 8.320 0.025 37.064 1.00 26.22 276 ALA A C 1
ATOM 1972 O O . ALA A 1 296 ? 8.688 -1.058 37.517 1.00 25.38 276 ALA A O 1
ATOM 1974 N N . ALA A 1 297 ? 8.703 1.184 37.579 1.00 25.65 277 ALA A N 1
ATOM 1975 C CA . ALA A 1 297 ? 9.588 1.254 38.734 1.00 28.09 277 ALA A CA 1
ATOM 1976 C C . ALA A 1 297 ? 8.940 0.718 40.013 1.00 29.20 277 ALA A C 1
ATOM 1977 O O . ALA A 1 297 ? 9.601 0.034 40.786 1.00 29.71 277 ALA A O 1
ATOM 1979 N N . ARG A 1 298 ? 7.654 1.018 40.225 1.00 29.33 278 ARG A N 1
ATOM 1980 C CA . ARG A 1 298 ? 6.942 0.587 41.434 1.00 30.43 278 ARG A CA 1
ATOM 1981 C C . ARG A 1 298 ? 6.450 -0.857 41.433 1.00 30.85 278 ARG A C 1
ATOM 1982 O O . ARG A 1 298 ? 6.374 -1.488 42.494 1.00 27.87 278 ARG A O 1
ATOM 1990 N N . ARG A 1 299 ? 6.116 -1.374 40.250 1.00 28.84 279 ARG A N 1
ATOM 1991 C CA . ARG A 1 299 ? 5.580 -2.726 40.126 1.00 29.62 279 ARG A CA 1
ATOM 1992 C C . ARG A 1 299 ? 6.564 -3.830 39.715 1.00 30.15 279 ARG A C 1
ATOM 1993 O O . ARG A 1 299 ? 6.189 -5.000 39.613 1.00 30.18 279 ARG A O 1
ATOM 2001 N N . THR A 1 300 ? 7.815 -3.465 39.475 1.00 29.88 280 THR A N 1
ATOM 2002 C CA . THR A 1 300 ? 8.821 -4.450 39.106 1.00 29.85 280 THR A CA 1
ATOM 2003 C C . THR A 1 300 ? 9.655 -4.726 40.342 1.00 31.91 280 THR A C 1
ATOM 2004 O O . THR A 1 300 ? 10.287 -3.814 40.880 1.00 32.26 280 THR A O 1
ATOM 2008 N N . THR A 1 301 ? 9.652 -5.973 40.806 1.00 32.03 281 THR A N 1
ATOM 2009 C CA . THR A 1 301 ? 10.426 -6.319 41.995 1.00 34.18 281 THR A CA 1
ATOM 2010 C C . THR A 1 301 ? 11.847 -6.698 41.619 1.00 34.37 281 THR A C 1
ATOM 2011 O O . THR A 1 301 ? 12.159 -6.886 40.444 1.00 33.42 281 THR A O 1
ATOM 2015 N N . ASP A 1 302 ? 12.708 -6.803 42.624 1.00 33.54 282 ASP A N 1
ATOM 2016 C CA . ASP A 1 302 ? 14.088 -7.182 42.379 1.00 35.58 282 ASP A CA 1
ATOM 2017 C C . ASP A 1 302 ? 14.124 -8.619 41.878 1.00 36.38 282 ASP A C 1
ATOM 2018 O O . ASP A 1 302 ? 14.974 -8.971 41.062 1.00 36.83 282 ASP A O 1
ATOM 2023 N N . ASP A 1 303 ? 13.182 -9.435 42.353 1.00 37.12 283 ASP A N 1
ATOM 2024 C CA . ASP A 1 303 ? 13.086 -10.833 41.936 1.00 37.50 283 ASP A CA 1
ATOM 2025 C C . ASP A 1 303 ? 12.730 -10.892 40.452 1.00 35.94 283 ASP A C 1
ATOM 2026 O O . ASP A 1 303 ? 13.253 -11.732 39.721 1.00 36.39 283 ASP A O 1
ATOM 2031 N N . ASP A 1 304 ? 11.826 -10.015 40.010 1.00 34.91 284 ASP A N 1
ATOM 2032 C CA . ASP A 1 304 ? 11.415 -9.994 38.600 1.00 32.32 284 ASP A CA 1
ATOM 2033 C C . ASP A 1 304 ? 12.616 -9.711 37.712 1.00 31.34 284 ASP A C 1
ATOM 2034 O O . ASP A 1 304 ? 12.621 -10.044 36.530 1.00 30.93 284 ASP A O 1
ATOM 2039 N N . MET A 1 305 ? 13.633 -9.081 38.290 1.00 31.84 285 MET A N 1
ATOM 2040 C CA . MET A 1 305 ? 14.823 -8.726 37.536 1.00 33.32 285 MET A CA 1
ATOM 2041 C C . MET A 1 305 ? 16.002 -9.679 37.722 1.00 34.43 285 MET A C 1
ATOM 2042 O O . MET A 1 305 ? 17.078 -9.480 37.148 1.00 34.19 285 MET A O 1
ATOM 2047 N N . ALA A 1 306 ? 15.793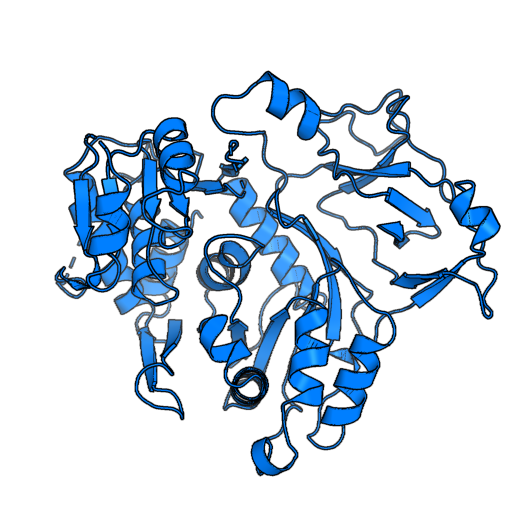 -10.721 38.516 1.00 36.31 286 ALA A N 1
ATOM 2048 C CA . ALA A 1 306 ? 16.839 -11.707 38.756 1.00 36.02 286 ALA A CA 1
ATOM 2049 C C . ALA A 1 306 ? 17.398 -12.202 37.424 1.00 37.13 286 ALA A C 1
ATOM 2050 O O . ALA A 1 306 ? 16.655 -12.714 36.586 1.00 35.28 286 ALA A O 1
ATOM 2052 N N . GLY A 1 307 ? 18.704 -12.035 37.229 1.00 37.32 287 GLY A N 1
ATOM 2053 C CA . GLY A 1 307 ? 19.331 -12.491 36.002 1.00 37.58 287 GLY A CA 1
ATOM 2054 C C . GLY A 1 307 ? 19.115 -11.584 34.805 1.00 37.93 287 GLY A C 1
ATOM 2055 O O . GLY A 1 307 ? 19.363 -11.980 33.664 1.00 38.72 287 GLY A O 1
ATOM 2056 N N . ARG A 1 308 ? 18.655 -10.366 35.062 1.00 35.64 288 ARG A N 1
ATOM 2057 C CA . ARG A 1 308 ? 18.408 -9.405 33.998 1.00 35.44 288 ARG A CA 1
ATOM 2058 C C . ARG A 1 308 ? 19.436 -8.283 34.064 1.00 35.82 288 ARG A C 1
ATOM 2059 O O . ARG A 1 308 ? 19.801 -7.821 35.148 1.00 35.12 288 ARG A O 1
ATOM 2067 N N . ASP A 1 309 ? 19.913 -7.860 32.902 1.00 36.31 289 ASP A N 1
ATOM 2068 C CA . ASP A 1 309 ? 20.862 -6.760 32.837 1.00 35.51 289 ASP A CA 1
ATOM 2069 C C . ASP A 1 309 ? 20.270 -5.771 31.844 1.00 34.26 289 ASP A C 1
ATOM 2070 O O . ASP A 1 309 ? 19.939 -6.138 30.718 1.00 32.51 289 ASP A O 1
ATOM 2075 N N . LEU A 1 310 ? 20.122 -4.523 32.276 1.00 33.31 290 LEU A N 1
ATOM 2076 C CA . LEU A 1 310 ? 19.557 -3.463 31.446 1.00 30.72 290 LEU A CA 1
ATOM 2077 C C . LEU A 1 310 ? 20.650 -2.577 30.850 1.00 31.58 290 LEU A C 1
ATOM 2078 O O . LEU A 1 310 ? 20.362 -1.530 30.270 1.00 30.26 290 LEU A O 1
ATOM 2083 N N . GLY A 1 311 ? 21.900 -3.023 30.978 1.00 31.70 291 GLY A N 1
ATOM 2084 C CA . GLY A 1 311 ? 23.042 -2.266 30.488 1.00 32.04 291 GLY A CA 1
ATOM 2085 C C . GLY A 1 311 ? 23.217 -2.059 28.994 1.00 31.83 291 GLY A C 1
ATOM 2086 O O . GLY A 1 311 ? 23.910 -1.135 28.588 1.00 34.56 291 GLY A O 1
ATOM 2087 N N . ASN A 1 312 ? 22.609 -2.904 28.171 1.00 32.08 292 ASN A N 1
ATOM 2088 C CA . ASN A 1 312 ? 22.734 -2.767 26.724 1.00 31.89 292 ASN A CA 1
ATOM 2089 C C . ASN A 1 312 ? 21.674 -1.887 26.076 1.00 31.76 292 ASN A C 1
ATOM 2090 O O . ASN A 1 312 ? 21.670 -1.717 24.855 1.00 29.97 292 ASN A O 1
ATOM 2095 N N . ILE A 1 313 ? 20.778 -1.324 26.878 1.00 31.04 293 ILE A N 1
ATOM 2096 C CA . ILE A 1 313 ? 19.739 -0.470 26.320 1.00 31.94 293 ILE A CA 1
ATOM 2097 C C . ILE A 1 313 ? 20.374 0.724 25.603 1.00 31.91 293 ILE A C 1
ATOM 2098 O O . ILE A 1 313 ? 21.350 1.310 26.077 1.00 31.30 293 ILE A O 1
ATOM 2103 N N . LEU A 1 314 ? 19.822 1.077 24.448 1.00 32.20 294 LEU A N 1
ATOM 2104 C CA . LEU A 1 314 ? 20.353 2.191 23.677 1.00 30.56 294 LEU A CA 1
ATOM 2105 C C . LEU A 1 314 ? 19.677 3.525 23.997 1.00 29.76 294 LEU A C 1
ATOM 2106 O O . LEU A 1 314 ? 20.341 4.484 24.385 1.00 26.66 294 LEU A O 1
ATOM 2111 N N . THR A 1 315 ? 18.356 3.581 23.847 1.00 30.10 295 THR A N 1
ATOM 2112 C CA . THR A 1 315 ? 17.619 4.814 24.093 1.00 28.44 295 THR A CA 1
ATOM 2113 C C . THR A 1 315 ? 16.169 4.533 24.447 1.00 29.36 295 THR A C 1
ATOM 2114 O O . THR A 1 315 ? 15.541 3.660 23.853 1.00 30.23 295 THR A O 1
ATOM 2118 N N . ILE A 1 316 ? 15.649 5.257 25.431 1.00 27.56 296 ILE A N 1
ATOM 2119 C CA . ILE A 1 316 ? 14.244 5.137 25.809 1.00 27.37 296 ILE A CA 1
ATOM 2120 C C . ILE A 1 316 ? 13.706 6.562 25.792 1.00 27.34 296 ILE A C 1
ATOM 2121 O O . ILE A 1 316 ? 14.031 7.372 26.664 1.00 29.60 296 ILE A O 1
ATOM 2126 N N . LEU A 1 317 ? 12.912 6.874 24.780 1.00 27.22 297 LEU A N 1
ATOM 2127 C CA . LEU A 1 317 ? 12.331 8.201 24.669 1.00 26.74 297 LEU A CA 1
ATOM 2128 C C . LEU A 1 317 ? 11.196 8.273 25.682 1.00 25.68 297 LEU A C 1
ATOM 2129 O O . LEU A 1 317 ? 10.469 7.301 25.879 1.00 23.79 297 LEU A O 1
ATOM 2134 N N . SER A 1 318 ? 11.069 9.419 26.336 1.00 26.45 298 SER A N 1
ATOM 2135 C CA . SER A 1 318 ? 10.020 9.615 27.318 1.00 28.00 298 SER A CA 1
ATOM 2136 C C . SER A 1 318 ? 9.100 10.707 26.795 1.00 30.36 298 SER A C 1
ATOM 2137 O O . SER A 1 318 ? 9.557 11.797 26.438 1.00 29.49 298 SER A O 1
ATOM 2140 N N . GLY A 1 319 ? 7.808 10.401 26.737 1.00 30.75 299 GLY A N 1
ATOM 2141 C CA . GLY A 1 319 ? 6.841 11.362 26.245 1.00 32.93 299 GLY A CA 1
ATOM 2142 C C . GLY A 1 319 ? 6.776 12.598 27.119 1.00 35.12 299 GLY A C 1
ATOM 2143 O O . GLY A 1 319 ? 6.987 12.520 28.335 1.00 35.43 299 GLY A O 1
ATOM 2144 N N . SER A 1 320 ? 6.467 13.737 26.504 1.00 35.07 300 SER A N 1
ATOM 2145 C CA . SER A 1 320 ? 6.390 15.006 27.221 1.00 35.20 300 SER A CA 1
ATOM 2146 C C . SER A 1 320 ? 5.015 15.303 27.819 1.00 36.21 300 SER A C 1
ATOM 2147 O O . SER A 1 320 ? 4.862 16.269 28.570 1.00 35.74 300 SER A O 1
ATOM 2150 N N . GLU A 1 321 ? 4.015 14.491 27.490 1.00 35.81 301 GLU A N 1
ATOM 2151 C CA . GLU A 1 321 ? 2.672 14.720 28.022 1.00 39.61 301 GLU A CA 1
ATOM 2152 C C . GLU A 1 321 ? 2.553 14.282 29.486 1.00 38.45 301 GLU A C 1
ATOM 2153 O O . GLU A 1 321 ? 2.773 13.111 29.824 1.00 37.46 301 GLU A O 1
ATOM 2159 N N . ARG A 1 322 ? 2.215 15.241 30.346 1.00 39.68 302 ARG A N 1
ATOM 2160 C CA . ARG A 1 322 ? 2.056 15.005 31.779 1.00 40.45 302 ARG A CA 1
ATOM 2161 C C . ARG A 1 322 ? 3.334 14.520 32.446 1.00 41.78 302 ARG A C 1
ATOM 2162 O O . ARG A 1 322 ? 3.300 13.665 33.329 1.00 42.83 302 ARG A O 1
ATOM 2170 N N . VAL A 1 323 ? 4.460 15.079 32.022 1.00 43.23 303 VAL A N 1
ATOM 2171 C CA . VAL A 1 323 ? 5.760 14.711 32.569 1.00 45.56 303 VAL A CA 1
ATOM 2172 C C . VAL A 1 323 ? 5.954 15.198 33.998 1.00 45.95 303 VAL A C 1
ATOM 2173 O O . VAL A 1 323 ? 5.625 16.339 34.330 1.00 45.46 303 VAL A O 1
ATOM 2177 N N . GLN A 1 324 ? 6.476 14.317 34.842 1.00 46.10 304 GLN A N 1
ATOM 2178 C CA . GLN A 1 324 ? 6.761 14.662 36.223 1.00 45.59 304 GLN A CA 1
ATOM 2179 C C . GLN A 1 324 ? 8.268 14.642 36.329 1.00 45.21 304 GLN A C 1
ATOM 2180 O O . GLN A 1 324 ? 8.918 13.675 35.934 1.00 43.11 304 GLN A O 1
ATOM 2186 N N . ALA A 1 325 ? 8.815 15.741 36.834 1.00 46.42 305 ALA A N 1
ATOM 2187 C CA . ALA A 1 325 ? 10.257 15.908 36.968 1.00 47.41 305 ALA A CA 1
ATOM 2188 C C . ALA A 1 325 ? 11.004 14.729 37.580 1.00 47.05 305 ALA A C 1
ATOM 2189 O O . ALA A 1 325 ? 11.946 14.199 36.985 1.00 48.09 305 ALA A O 1
ATOM 2191 N N . ALA A 1 326 ? 10.578 14.327 38.770 1.00 46.35 306 ALA A N 1
ATOM 2192 C CA . ALA A 1 326 ? 11.220 13.241 39.503 1.00 46.18 306 ALA A CA 1
ATOM 2193 C C . ALA A 1 326 ? 11.006 11.830 38.954 1.00 43.69 306 ALA A C 1
ATOM 2194 O O . ALA A 1 326 ? 11.792 10.928 39.240 1.00 43.59 306 ALA A O 1
ATOM 2196 N N . THR A 1 327 ? 9.951 11.637 38.173 1.00 40.98 307 THR A N 1
ATOM 2197 C CA . THR A 1 327 ? 9.657 10.322 37.628 1.00 37.86 307 THR A CA 1
ATOM 2198 C C . THR A 1 327 ? 10.828 9.646 36.941 1.00 37.34 307 THR A C 1
ATOM 2199 O O . THR A 1 327 ? 11.181 8.524 37.279 1.00 35.70 307 THR A O 1
ATOM 2203 N N . ILE A 1 328 ? 11.430 10.325 35.975 1.00 37.65 308 ILE A N 1
ATOM 2204 C CA . ILE A 1 328 ? 12.549 9.743 35.241 1.00 39.17 308 ILE A CA 1
ATOM 2205 C C . ILE A 1 328 ? 13.723 9.337 36.135 1.00 38.25 308 ILE A C 1
ATOM 2206 O O . ILE A 1 328 ? 14.257 8.240 35.993 1.00 37.55 308 ILE A O 1
ATOM 2211 N N . LYS A 1 329 ? 14.125 10.214 37.052 1.00 39.17 309 LYS A N 1
ATOM 2212 C CA . LYS A 1 329 ? 15.240 9.914 37.951 1.00 39.89 309 LYS A CA 1
ATOM 2213 C C . LYS A 1 329 ? 14.950 8.741 38.896 1.00 37.78 309 LYS A C 1
ATOM 2214 O O . LYS A 1 329 ? 15.845 7.960 39.213 1.00 37.33 309 LYS A O 1
ATOM 2220 N N . ARG A 1 330 ? 13.706 8.621 39.351 1.00 37.24 310 ARG A N 1
ATOM 2221 C CA . ARG A 1 330 ? 13.318 7.526 40.247 1.00 37.19 310 ARG A CA 1
ATOM 2222 C C . ARG A 1 330 ? 13.419 6.205 39.484 1.00 34.70 310 ARG A C 1
ATOM 2223 O O . ARG A 1 330 ? 13.933 5.206 39.990 1.00 32.73 310 ARG A O 1
ATOM 2231 N N . PHE A 1 331 ? 12.904 6.215 38.260 1.00 31.61 311 PHE A N 1
ATOM 2232 C CA . PHE A 1 331 ? 12.933 5.052 37.387 1.00 28.07 311 PHE A CA 1
ATOM 2233 C C . PHE A 1 331 ? 14.390 4.633 37.223 1.00 26.80 311 PHE A C 1
ATOM 2234 O O . PHE A 1 331 ? 14.721 3.457 37.352 1.00 25.60 311 PHE A O 1
ATOM 2242 N N . ALA A 1 332 ? 15.254 5.610 36.954 1.00 24.60 312 ALA A N 1
ATOM 2243 C CA . ALA A 1 332 ? 16.684 5.353 36.759 1.00 26.86 312 ALA A CA 1
ATOM 2244 C C . ALA A 1 332 ? 17.362 4.863 38.029 1.00 27.43 312 ALA A C 1
ATOM 2245 O O . ALA A 1 332 ? 18.254 4.021 37.982 1.00 29.65 312 ALA A O 1
ATOM 2247 N N . ASP A 1 333 ? 16.941 5.406 39.161 1.00 27.02 313 ASP A N 1
ATOM 2248 C CA . ASP A 1 333 ? 17.519 5.034 40.440 1.00 30.15 313 ASP A CA 1
ATOM 2249 C C . ASP A 1 333 ? 17.163 3.623 40.892 1.00 29.83 313 ASP A C 1
ATOM 2250 O O . ASP A 1 333 ? 18.021 2.905 41.400 1.00 30.85 313 ASP A O 1
ATOM 2255 N N . ARG A 1 334 ? 15.913 3.207 40.696 1.00 31.01 314 ARG A N 1
ATOM 2256 C CA . ARG A 1 334 ? 15.517 1.871 41.131 1.00 30.61 314 ARG A CA 1
ATOM 2257 C C . ARG A 1 334 ? 16.084 0.757 40.250 1.00 29.24 314 ARG A C 1
ATOM 2258 O O . ARG A 1 334 ? 16.310 -0.351 40.726 1.00 27.19 314 ARG A O 1
ATOM 2266 N N . PHE A 1 335 ? 16.328 1.048 38.974 1.00 30.06 315 PHE A N 1
ATOM 2267 C CA . PHE A 1 335 ? 16.864 0.041 38.063 1.00 29.51 315 PHE A CA 1
ATOM 2268 C C . PHE A 1 335 ? 18.381 0.159 37.906 1.00 31.03 315 PHE A C 1
ATOM 2269 O O . PHE A 1 335 ? 19.004 -0.595 37.159 1.00 30.54 315 PHE A O 1
ATOM 2277 N N . ALA A 1 336 ? 18.972 1.104 38.624 1.00 30.98 316 ALA A N 1
ATOM 2278 C CA . ALA A 1 336 ? 20.411 1.319 38.568 1.00 31.63 316 ALA A CA 1
ATOM 2279 C C . ALA A 1 336 ? 21.184 0.065 38.962 1.00 33.32 316 ALA A C 1
ATOM 2280 O O . ALA A 1 336 ? 22.253 -0.207 38.419 1.00 32.95 316 ALA A O 1
ATOM 2282 N N . ARG A 1 337 ? 20.639 -0.698 39.906 1.00 33.72 317 ARG A N 1
ATOM 2283 C CA . ARG A 1 337 ? 21.300 -1.913 40.378 1.00 35.26 317 ARG A CA 1
ATOM 2284 C C . ARG A 1 337 ? 21.260 -3.028 39.340 1.00 35.24 317 ARG A C 1
ATOM 2285 O O . ARG A 1 337 ? 22.010 -3.994 39.433 1.00 34.72 317 ARG A O 1
ATOM 2293 N N . PHE A 1 338 ? 20.387 -2.901 38.347 1.00 33.89 318 PHE A N 1
ATOM 2294 C CA . PHE A 1 338 ? 20.314 -3.921 37.317 1.00 32.11 318 PHE A CA 1
ATOM 2295 C C . PHE A 1 338 ? 20.989 -3.448 36.035 1.00 33.31 318 PHE A C 1
ATOM 2296 O O . PHE A 1 338 ? 20.667 -3.894 34.934 1.00 33.39 318 PHE A O 1
ATOM 2304 N N . ASN A 1 339 ? 21.933 -2.528 36.217 1.00 33.62 319 ASN A N 1
ATOM 2305 C CA . ASN A 1 339 ? 22.749 -1.965 35.148 1.00 35.17 319 ASN A CA 1
ATOM 2306 C C . ASN A 1 339 ? 22.103 -0.932 34.234 1.00 34.73 319 ASN A C 1
ATOM 2307 O O . ASN A 1 339 ? 22.565 -0.729 33.111 1.00 34.34 319 ASN A O 1
ATOM 2312 N N . LEU A 1 340 ? 21.041 -0.278 34.690 1.00 34.05 320 LEU A N 1
ATOM 2313 C CA . LEU A 1 340 ? 20.406 0.737 33.856 1.00 33.50 320 LEU A CA 1
ATOM 2314 C C . LEU A 1 340 ? 21.227 2.023 33.870 1.00 32.73 320 LEU A C 1
ATOM 2315 O O . LEU A 1 340 ? 21.515 2.570 34.932 1.00 34.18 320 LEU A O 1
ATOM 2320 N N . GLN A 1 341 ? 21.601 2.498 32.688 1.00 32.06 321 GLN A N 1
ATOM 2321 C CA . GLN A 1 341 ? 22.365 3.733 32.558 1.00 31.52 321 GLN A CA 1
ATOM 2322 C C . GLN A 1 341 ? 21.375 4.888 32.432 1.00 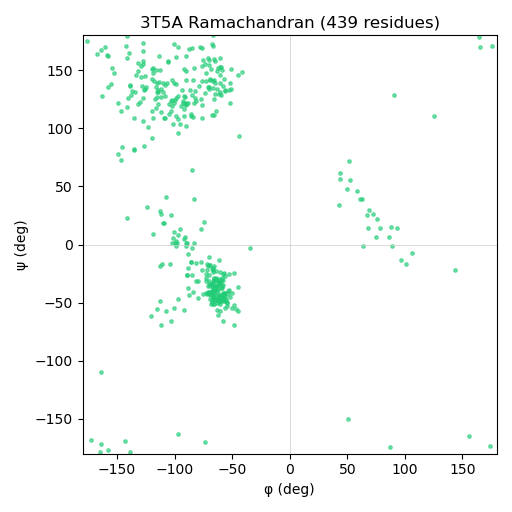31.40 321 GLN A C 1
ATOM 2323 O O . GLN A 1 341 ? 20.550 4.913 31.517 1.00 30.70 321 GLN A O 1
ATOM 2329 N N . GLU A 1 342 ? 21.463 5.842 33.350 1.00 30.47 322 GLU A N 1
ATOM 2330 C CA . GLU A 1 342 ? 20.556 6.983 33.364 1.00 32.65 322 GLU A CA 1
ATOM 2331 C C . GLU A 1 342 ? 20.497 7.826 32.085 1.00 32.96 322 GLU A C 1
ATOM 2332 O O . GLU A 1 342 ? 19.469 8.437 31.795 1.00 31.59 322 GLU A O 1
ATOM 2338 N N . ARG A 1 343 ? 21.579 7.848 31.314 1.00 33.68 323 ARG A N 1
ATOM 2339 C CA . ARG A 1 343 ? 21.607 8.656 30.098 1.00 34.20 323 ARG A CA 1
ATOM 2340 C C . ARG A 1 343 ? 20.728 8.169 28.946 1.00 32.67 323 ARG A C 1
ATOM 2341 O O . ARG A 1 343 ? 20.439 8.932 28.028 1.00 33.05 323 ARG A O 1
ATOM 2349 N N . VAL A 1 344 ? 20.303 6.913 28.986 1.00 30.83 324 VAL A N 1
ATOM 2350 C CA . VAL A 1 344 ? 19.482 6.381 27.908 1.00 30.52 324 VAL A CA 1
ATOM 2351 C C . VAL A 1 344 ? 18.079 6.966 27.866 1.00 29.90 324 VAL A C 1
ATOM 2352 O O . VAL A 1 344 ? 17.460 7.019 26.806 1.00 30.65 324 VAL A O 1
ATOM 2356 N N . ILE A 1 345 ? 17.580 7.413 29.009 1.00 29.09 325 ILE A N 1
ATOM 2357 C CA . ILE A 1 345 ? 16.246 7.988 29.061 1.00 29.69 325 ILE A CA 1
ATOM 2358 C C . ILE A 1 345 ? 16.279 9.400 28.472 1.00 31.43 325 ILE A C 1
ATOM 2359 O O . ILE A 1 345 ? 16.828 10.330 29.069 1.00 31.44 325 ILE A O 1
ATOM 2364 N N . ARG A 1 346 ? 15.687 9.536 27.289 1.00 31.68 326 ARG A N 1
ATOM 2365 C CA . ARG A 1 346 ? 15.660 10.793 26.549 1.00 31.27 326 ARG A CA 1
ATOM 2366 C C . ARG A 1 346 ? 14.302 11.464 26.424 1.00 31.09 326 ARG A C 1
ATOM 2367 O O . ARG A 1 346 ? 13.392 10.941 25.762 1.00 27.63 326 ARG A O 1
ATOM 2375 N N . PRO A 1 347 ? 14.151 12.644 27.042 1.00 30.36 327 PRO A N 1
ATOM 2376 C CA . PRO A 1 347 ? 12.880 13.362 26.958 1.00 28.50 327 PRO A CA 1
ATOM 2377 C C . PRO A 1 347 ? 12.617 13.738 25.502 1.00 28.27 327 PRO A C 1
ATOM 2378 O O . PRO A 1 347 ? 13.502 14.237 24.798 1.00 24.63 327 PRO A O 1
ATOM 2382 N N . SER A 1 348 ? 11.395 13.487 25.054 1.00 26.77 328 SER A N 1
ATOM 2383 C CA . SER A 1 348 ? 11.024 13.779 23.686 1.00 28.16 328 SER A CA 1
ATOM 2384 C C . SER A 1 348 ? 9.700 14.541 23.669 1.00 28.97 328 SER A C 1
ATOM 2385 O O . SER A 1 348 ? 8.862 14.351 24.550 1.00 27.86 328 SER A O 1
ATOM 2388 N N . TYR A 1 349 ? 9.520 15.408 22.674 1.00 27.53 329 TYR A N 1
ATOM 2389 C CA . TYR A 1 349 ? 8.293 16.191 22.549 1.00 26.51 329 TYR A CA 1
ATOM 2390 C C . TYR A 1 349 ? 7.555 15.893 21.249 1.00 26.76 329 TYR A C 1
ATOM 2391 O O . TYR A 1 349 ? 7.996 16.267 20.164 1.00 27.85 329 TYR A O 1
ATOM 2400 N N . TRP A 1 350 ? 6.422 15.215 21.361 1.00 26.65 330 TRP A N 1
ATOM 2401 C CA . TRP A 1 350 ? 5.636 14.890 20.188 1.00 25.30 330 TRP A CA 1
ATOM 2402 C C . TRP A 1 350 ? 4.171 15.243 20.403 1.00 26.51 330 TRP A C 1
ATOM 2403 O O . TRP A 1 350 ? 3.701 15.329 21.534 1.00 22.11 330 TRP A O 1
ATOM 2414 N N . LEU A 1 351 ? 3.460 15.461 19.305 1.00 25.19 331 LEU A N 1
ATOM 2415 C CA . LEU A 1 351 ? 2.049 15.808 19.366 1.00 27.03 331 LEU A CA 1
ATOM 2416 C C . LEU A 1 351 ? 1.265 14.541 19.054 1.00 27.88 331 LEU A C 1
ATOM 2417 O O . LEU A 1 351 ? 1.186 14.108 17.907 1.00 30.10 331 LEU A O 1
ATOM 2422 N N . ALA A 1 352 ? 0.703 13.939 20.095 1.00 28.18 332 ALA A N 1
ATOM 2423 C CA . ALA A 1 352 ? -0.030 12.696 19.945 1.00 29.93 332 ALA A CA 1
ATOM 2424 C C . ALA A 1 352 ? -1.209 12.761 18.976 1.00 29.50 332 ALA A C 1
ATOM 2425 O O . ALA A 1 352 ? -1.397 11.850 18.180 1.00 29.76 332 ALA A O 1
ATOM 2427 N N . GLU A 1 353 ? -1.986 13.837 19.026 1.00 30.87 333 GLU A N 1
ATOM 2428 C CA . GLU A 1 353 ? -3.156 13.962 18.158 1.00 33.40 333 GLU A CA 1
ATOM 2429 C C . GLU A 1 353 ? -2.853 14.241 16.680 1.00 33.18 333 GLU A C 1
ATOM 2430 O O . GLU A 1 353 ? -3.488 13.661 15.788 1.00 32.76 333 GLU A O 1
ATOM 2436 N N . ALA A 1 354 ? -1.884 15.115 16.422 1.00 32.05 334 ALA A N 1
ATOM 2437 C CA . ALA A 1 354 ? -1.502 15.462 15.056 1.00 30.49 334 ALA A CA 1
ATOM 2438 C C . ALA A 1 354 ? -0.411 14.538 14.532 1.00 29.65 334 ALA A C 1
ATOM 2439 O O . ALA A 1 354 ? 0.024 14.664 13.391 1.00 30.60 334 ALA A O 1
ATOM 2441 N N . THR A 1 355 ? 0.025 13.606 15.366 1.00 29.14 335 THR A N 1
ATOM 2442 C CA . THR A 1 355 ? 1.079 12.675 14.981 1.00 29.39 335 THR A CA 1
ATOM 2443 C C . THR A 1 355 ? 2.286 13.436 14.439 1.00 27.83 335 THR A C 1
ATOM 2444 O O . THR A 1 355 ? 2.548 13.429 13.239 1.00 27.27 335 THR A O 1
ATOM 2448 N N . VAL A 1 356 ? 3.015 14.105 15.326 1.00 28.18 336 VAL A N 1
ATOM 2449 C CA . VAL A 1 356 ? 4.191 14.858 14.905 1.00 24.71 336 VAL A CA 1
ATOM 2450 C C . VAL A 1 356 ? 5.360 14.765 15.888 1.00 24.38 336 VAL A C 1
ATOM 2451 O O . VAL A 1 356 ? 5.235 15.172 17.047 1.00 23.40 336 VAL A O 1
ATOM 2455 N N . TYR A 1 357 ? 6.491 14.227 15.435 1.00 23.06 337 TYR A N 1
ATOM 2456 C CA . TYR A 1 357 ? 7.662 14.155 16.305 1.00 23.92 337 TYR A CA 1
ATOM 2457 C C . TYR A 1 357 ? 8.301 15.528 16.165 1.00 22.55 337 TYR A C 1
ATOM 2458 O O . TYR A 1 357 ? 8.652 15.931 15.056 1.00 23.24 337 TYR A O 1
ATOM 2467 N N . VAL A 1 358 ? 8.457 16.246 17.278 1.00 21.24 338 VAL A N 1
ATOM 2468 C CA . VAL A 1 358 ? 9.005 17.602 17.234 1.00 21.97 338 VAL A CA 1
ATOM 2469 C C . VAL A 1 358 ? 10.458 17.824 17.666 1.00 23.87 338 VAL A C 1
ATOM 2470 O O . VAL A 1 358 ? 11.293 18.205 16.851 1.00 23.58 338 VAL A O 1
ATOM 2474 N N . ALA A 1 359 ? 10.759 17.606 18.941 1.00 25.33 339 ALA A N 1
ATOM 2475 C CA . ALA A 1 359 ? 12.116 17.831 19.437 1.00 25.61 339 ALA A CA 1
ATOM 2476 C C . ALA A 1 359 ? 12.578 16.812 20.478 1.00 24.13 339 ALA A C 1
ATOM 2477 O O . ALA A 1 359 ? 11.788 16.007 20.965 1.00 23.75 339 ALA A O 1
ATOM 2479 N N . THR A 1 360 ? 13.867 16.860 20.815 1.00 26.54 340 THR A N 1
ATOM 2480 C CA . THR A 1 360 ? 14.459 15.940 21.788 1.00 27.86 340 THR A CA 1
ATOM 2481 C C . THR A 1 360 ? 15.488 16.658 22.668 1.00 29.74 340 THR A C 1
ATOM 2482 O O . THR A 1 360 ? 15.978 17.727 22.313 1.00 27.07 340 THR A O 1
ATOM 2486 N N . SER A 1 361 ? 15.809 16.074 23.821 1.00 34.62 341 SER A N 1
ATOM 2487 C CA . SER A 1 361 ? 16.806 16.666 24.720 1.00 39.12 341 SER A CA 1
ATOM 2488 C C . SER A 1 361 ? 18.162 16.595 24.028 1.00 42.95 341 SER A C 1
ATOM 2489 O O . SER A 1 361 ? 18.268 16.098 22.905 1.00 42.57 341 SER A O 1
ATOM 2492 N N . LYS A 1 362 ? 19.197 17.091 24.698 1.00 47.79 342 LYS A N 1
ATOM 2493 C CA . LYS A 1 362 ? 20.547 17.032 24.144 1.00 51.84 342 LYS A CA 1
ATOM 2494 C C . LYS A 1 362 ? 20.990 15.571 24.181 1.00 52.87 342 LYS A C 1
ATOM 2495 O O . LYS A 1 362 ? 20.771 14.876 25.175 1.00 52.13 342 LYS A O 1
ATOM 2501 N N . PRO A 1 363 ? 21.604 15.080 23.092 1.00 54.48 343 PRO A N 1
ATOM 2502 C CA . PRO A 1 363 ? 22.062 13.688 23.054 1.00 56.43 343 PRO A CA 1
ATOM 2503 C C . PRO A 1 363 ? 23.420 13.490 23.743 1.00 59.30 343 PRO A C 1
ATOM 2504 O O . PRO A 1 363 ? 24.396 14.177 23.417 1.00 59.11 343 PRO A O 1
ATOM 2508 N N . GLY A 1 364 ? 23.470 12.560 24.702 1.00 60.97 344 GLY A N 1
ATOM 2509 C CA . GLY A 1 364 ? 24.716 12.282 25.403 1.00 63.32 344 GLY A CA 1
ATOM 2510 C C . GLY A 1 364 ? 24.661 11.942 26.890 1.00 64.05 344 GLY A C 1
ATOM 2511 O O . GLY A 1 364 ? 25.592 11.330 27.422 1.00 64.29 344 GLY A O 1
ATOM 2512 N N . GLN A 1 365 ? 23.584 12.331 27.567 1.00 64.32 345 GLN A N 1
ATOM 2513 C CA . GLN A 1 365 ? 23.449 12.072 29.000 1.00 64.03 345 GLN A CA 1
ATOM 2514 C C . GLN A 1 365 ? 22.083 12.536 29.516 1.00 63.53 345 GLN A C 1
ATOM 2515 O O . GLN A 1 365 ? 21.304 13.128 28.765 1.00 64.66 345 GLN A O 1
ATOM 2521 N N . PRO A 1 366 ? 21.767 12.268 30.801 1.00 61.54 346 PRO A N 1
ATOM 2522 C CA . PRO A 1 366 ? 20.467 12.702 31.325 1.00 60.06 346 PRO A CA 1
ATOM 2523 C C . PRO A 1 366 ? 20.037 14.104 30.872 1.00 58.08 346 PRO A C 1
ATOM 2524 O O . PRO A 1 366 ? 20.868 14.987 30.643 1.00 57.79 346 PRO A O 1
ATOM 2528 N N . PRO A 1 367 ? 18.720 14.321 30.737 1.00 55.94 347 PRO A N 1
ATOM 2529 C CA . PRO A 1 367 ? 18.171 15.608 30.306 1.00 53.34 347 PRO A CA 1
ATOM 2530 C C . PRO A 1 367 ? 18.512 16.774 31.221 1.00 50.25 347 PRO A C 1
ATOM 2531 O O . PRO A 1 367 ? 18.870 16.593 32.381 1.00 50.65 347 PRO A O 1
ATOM 2535 N N . GLU A 1 368 ? 18.384 17.975 30.675 1.00 47.10 348 GLU A N 1
ATOM 2536 C CA . GLU A 1 368 ? 18.656 19.200 31.406 1.00 44.30 348 GLU A CA 1
ATOM 2537 C C . GLU A 1 368 ? 17.331 19.848 31.811 1.00 41.98 348 GLU A C 1
ATOM 2538 O O . GLU A 1 368 ? 16.474 20.109 30.962 1.00 40.15 348 GLU A O 1
ATOM 2544 N N . THR A 1 369 ? 17.154 20.086 33.109 1.00 39.70 349 THR A N 1
ATOM 2545 C CA . THR A 1 369 ? 15.937 20.719 33.596 1.00 37.30 349 THR A CA 1
ATOM 2546 C C . THR A 1 369 ? 16.312 22.064 34.180 1.00 35.78 349 THR A C 1
ATOM 2547 O O . THR A 1 369 ? 17.252 22.163 34.961 1.00 36.69 349 THR A O 1
ATOM 2551 N N . VAL A 1 370 ? 15.579 23.097 33.789 1.00 33.41 350 VAL A N 1
ATOM 2552 C CA . VAL A 1 370 ? 15.833 24.452 34.272 1.00 32.48 350 VAL A CA 1
ATOM 2553 C C . VAL A 1 370 ? 14.679 24.954 35.134 1.00 31.45 350 VAL A C 1
ATOM 2554 O O . VAL A 1 370 ? 13.518 24.710 34.819 1.00 29.30 350 VAL A O 1
ATOM 2558 N N . ASP A 1 371 ? 15.002 25.652 36.220 1.00 31.94 351 ASP A N 1
ATOM 2559 C CA . ASP A 1 371 ? 13.970 26.197 37.093 1.00 33.09 351 ASP A CA 1
ATOM 2560 C C . ASP A 1 371 ? 13.672 27.629 36.681 1.00 31.97 351 ASP A C 1
ATOM 2561 O O . ASP A 1 371 ? 14.588 28.417 36.456 1.00 32.93 351 ASP A O 1
ATOM 2566 N N . PHE A 1 372 ? 12.387 27.956 36.572 1.00 31.35 352 PHE A N 1
ATOM 2567 C CA . PHE A 1 372 ? 11.960 29.304 36.211 1.00 28.10 352 PHE A CA 1
ATOM 2568 C C . PHE A 1 372 ? 11.115 29.856 37.337 1.00 27.22 352 PHE A C 1
ATOM 2569 O O . PHE A 1 372 ? 10.474 29.094 38.061 1.00 24.65 352 PHE A O 1
ATOM 2577 N N . ASP A 1 373 ? 11.133 31.176 37.489 1.00 25.63 353 ASP A N 1
ATOM 2578 C CA . ASP A 1 373 ? 10.349 31.834 38.521 1.00 28.77 353 ASP A CA 1
ATOM 2579 C C . ASP A 1 373 ? 8.887 31.598 38.138 1.00 27.44 353 ASP A C 1
ATOM 2580 O O . ASP A 1 373 ? 8.474 31.909 37.021 1.00 25.64 353 ASP A O 1
ATOM 2585 N N . THR A 1 374 ? 8.110 31.042 39.062 1.00 26.53 354 THR A N 1
ATOM 2586 C CA . THR A 1 374 ? 6.711 30.740 38.790 1.00 25.58 354 THR A CA 1
ATOM 2587 C C . THR A 1 374 ? 5.810 31.953 38.575 1.00 26.35 354 THR A C 1
ATOM 2588 O O . THR A 1 374 ? 5.081 32.016 37.589 1.00 26.41 354 THR A O 1
ATOM 2592 N N . GLU A 1 375 ? 5.852 32.915 39.485 1.00 29.16 355 GLU A N 1
ATOM 2593 C CA . GLU A 1 375 ? 5.027 34.106 39.346 1.00 30.17 355 GLU A CA 1
ATOM 2594 C C . GLU A 1 375 ? 5.289 34.809 38.013 1.00 29.98 355 GLU A C 1
ATOM 2595 O O . GLU A 1 375 ? 4.355 35.167 37.295 1.00 30.26 355 GLU A O 1
ATOM 2601 N N . SER A 1 376 ? 6.558 35.009 37.680 1.00 28.34 356 SER A N 1
ATOM 2602 C CA . SER A 1 376 ? 6.895 35.652 36.421 1.00 30.15 356 SER A CA 1
ATOM 2603 C C . SER A 1 376 ? 6.360 34.832 35.257 1.00 27.95 356 SER A C 1
ATOM 2604 O O . SER A 1 376 ? 5.665 35.356 34.390 1.00 27.70 356 SER A O 1
ATOM 2607 N N . LEU A 1 377 ? 6.673 33.539 35.251 1.00 27.35 357 LEU A N 1
ATOM 2608 C CA . LEU A 1 377 ? 6.229 32.666 34.170 1.00 26.54 357 LEU A CA 1
ATOM 2609 C C . LEU A 1 377 ? 4.706 32.657 34.056 1.00 27.10 357 LEU A C 1
ATOM 2610 O O . LEU A 1 377 ? 4.162 32.587 32.954 1.00 27.54 357 LEU A O 1
ATOM 2615 N N . SER A 1 378 ? 4.017 32.746 35.191 1.00 25.54 358 SER A N 1
ATOM 2616 C CA . SER A 1 378 ? 2.557 32.748 35.181 1.00 25.60 358 SER A CA 1
ATOM 2617 C C . SER A 1 378 ? 2.061 34.026 34.511 1.00 25.45 358 SER A C 1
ATOM 2618 O O . SER A 1 378 ? 0.947 34.071 33.995 1.00 26.23 358 SER A O 1
ATOM 2621 N N . ALA A 1 379 ? 2.912 35.049 34.518 1.00 25.20 359 ALA A N 1
ATOM 2622 C CA . ALA A 1 379 ? 2.609 36.340 33.909 1.00 25.91 359 ALA A CA 1
ATOM 2623 C C . ALA A 1 379 ? 3.089 36.389 32.454 1.00 24.69 359 ALA A C 1
ATOM 2624 O O . ALA A 1 379 ? 3.016 37.432 31.806 1.00 25.44 359 ALA A O 1
ATOM 2626 N N . GLY A 1 380 ? 3.594 35.261 31.961 1.00 26.21 360 GLY A N 1
ATOM 2627 C CA . GLY A 1 380 ? 4.047 35.167 30.578 1.00 22.63 360 GLY A CA 1
ATOM 2628 C C . GLY A 1 380 ? 5.506 35.441 30.266 1.00 23.60 360 GLY A C 1
ATOM 2629 O O . GLY A 1 380 ? 5.857 35.613 29.098 1.00 25.02 360 GLY A O 1
ATOM 2630 N N . HIS A 1 381 ? 6.365 35.466 31.277 1.00 23.70 361 HIS A N 1
ATOM 2631 C CA . HIS A 1 381 ? 7.782 35.759 31.054 1.00 26.53 361 HIS A CA 1
ATOM 2632 C C . HIS A 1 381 ? 8.722 34.819 31.774 1.00 26.53 361 HIS A C 1
ATOM 2633 O O . HIS A 1 381 ? 8.599 34.594 32.977 1.00 27.04 361 HIS A O 1
ATOM 2640 N N . ALA A 1 382 ? 9.691 34.297 31.040 1.00 26.84 362 ALA A N 1
ATOM 2641 C CA . ALA A 1 382 ? 10.625 33.344 31.619 1.00 29.64 362 ALA A CA 1
ATOM 2642 C C . ALA A 1 382 ? 11.897 33.940 32.209 1.00 32.02 362 ALA A C 1
ATOM 2643 O O . ALA A 1 382 ? 12.602 34.702 31.553 1.00 32.90 362 ALA A O 1
ATOM 2645 N N . LYS A 1 383 ? 12.180 33.580 33.458 1.00 34.33 363 LYS A N 1
ATOM 2646 C CA . LYS A 1 383 ? 13.381 34.030 34.154 1.00 37.39 363 LYS A CA 1
ATOM 2647 C C . LYS A 1 383 ? 13.874 32.940 35.113 1.00 38.49 363 LYS A C 1
ATOM 2648 O O . LYS A 1 383 ? 13.196 32.592 36.076 1.00 35.60 363 LYS A O 1
ATOM 2654 N N . PRO A 1 384 ? 15.069 32.389 34.837 1.00 41.56 364 PRO A N 1
ATOM 2655 C CA . PRO A 1 384 ? 15.853 31.333 35.500 1.00 46.06 364 PRO A CA 1
ATOM 2656 C C . PRO A 1 384 ? 15.864 31.133 37.024 1.00 48.25 364 PRO A C 1
ATOM 2657 O O . PRO A 1 384 ? 16.493 30.189 37.505 1.00 50.11 364 PRO A O 1
ATOM 2661 N N . CYS A 1 385 ? 15.186 31.985 37.782 1.00 50.09 365 CYS A N 1
ATOM 2662 C CA . CYS A 1 385 ? 15.173 31.844 39.242 1.00 52.05 365 CYS A CA 1
ATOM 2663 C C . CYS A 1 385 ? 14.976 30.401 39.727 1.00 53.06 365 CYS A C 1
ATOM 2664 O O . CYS A 1 385 ? 13.849 29.941 39.896 1.00 53.71 365 CYS A O 1
ATOM 2667 N N . ALA A 1 386 ? 16.079 29.698 39.970 1.00 54.70 366 ALA A N 1
ATOM 2668 C CA . ALA A 1 386 ? 16.029 28.309 40.427 1.00 55.82 366 ALA A CA 1
ATOM 2669 C C . ALA A 1 386 ? 16.017 28.206 41.946 1.00 56.70 366 ALA A C 1
ATOM 2670 O O . ALA A 1 386 ? 16.939 28.670 42.609 1.00 57.76 366 ALA A O 1
ATOM 2672 N N . GLY A 1 387 ? 14.976 27.587 42.495 1.00 56.84 367 GLY A N 1
ATOM 2673 C CA . GLY A 1 387 ? 14.888 27.461 43.937 1.00 57.10 367 GLY A CA 1
ATOM 2674 C C . GLY A 1 387 ? 13.890 26.435 44.440 1.00 57.10 367 GLY A C 1
ATOM 2675 O O . GLY A 1 387 ? 14.101 25.228 44.299 1.00 56.92 367 GLY A O 1
ATOM 2676 N N . GLY A 1 388 ? 12.797 26.916 45.031 1.00 56.65 368 GLY A N 1
ATOM 2677 C CA . GLY A 1 388 ? 11.789 26.018 45.569 1.00 55.25 368 GLY A CA 1
ATOM 2678 C C . GLY A 1 388 ? 10.454 26.001 44.848 1.00 53.20 368 GLY A C 1
ATOM 2679 O O . GLY A 1 388 ? 10.112 25.004 44.207 1.00 54.77 368 GLY A O 1
ATOM 2680 N N . GLY A 1 389 ? 9.696 27.091 44.955 1.00 50.06 369 GLY A N 1
ATOM 2681 C CA . GLY A 1 389 ? 8.395 27.158 44.308 1.00 46.13 369 GLY A CA 1
ATOM 2682 C C . GLY A 1 389 ? 8.475 27.405 42.812 1.00 42.87 369 GLY A C 1
ATOM 2683 O O . GLY A 1 389 ? 7.480 27.729 42.169 1.00 39.67 369 GLY A O 1
ATOM 2684 N N . ALA A 1 390 ? 9.670 27.246 42.259 1.00 40.44 370 ALA A N 1
ATOM 2685 C CA . ALA A 1 390 ? 9.888 27.458 40.834 1.00 38.77 370 ALA A CA 1
ATOM 2686 C C . ALA A 1 390 ? 9.366 26.294 39.994 1.00 36.31 370 ALA A C 1
ATOM 2687 O O . ALA A 1 390 ? 9.278 25.161 40.464 1.00 35.39 370 ALA A O 1
ATOM 2689 N N . THR A 1 391 ? 9.005 26.574 38.748 1.00 32.70 371 THR A N 1
ATOM 2690 C CA . THR A 1 391 ? 8.536 25.509 37.883 1.00 31.39 371 THR A CA 1
ATOM 2691 C C . THR A 1 391 ? 9.727 25.008 37.067 1.00 31.11 371 THR A C 1
ATOM 2692 O O . THR A 1 391 ? 10.361 25.770 36.333 1.00 29.97 371 THR A O 1
ATOM 2696 N N . SER A 1 392 ? 10.040 23.725 37.237 1.00 31.26 372 SER A N 1
ATOM 2697 C CA . SER A 1 392 ? 11.164 23.085 36.554 1.00 31.62 372 SER A CA 1
ATOM 2698 C C . SER A 1 392 ? 10.729 22.528 35.214 1.00 31.68 372 SER A C 1
ATOM 2699 O O . SER A 1 392 ? 9.837 21.682 35.137 1.00 31.60 372 SER A O 1
ATOM 2702 N N . LEU A 1 393 ? 11.378 22.995 34.159 1.00 30.43 373 LEU A N 1
ATOM 2703 C CA . LEU A 1 393 ? 11.034 22.558 32.827 1.00 27.24 373 LEU A CA 1
ATOM 2704 C C . LEU A 1 393 ? 12.183 21.852 32.134 1.00 27.27 373 LEU A C 1
ATOM 2705 O O . LEU A 1 393 ? 13.341 22.242 32.263 1.00 24.94 373 LEU A O 1
ATOM 2710 N N . ILE A 1 394 ? 11.838 20.794 31.410 1.00 27.76 374 ILE A N 1
ATOM 2711 C CA . ILE A 1 394 ? 12.800 20.009 30.665 1.00 28.25 374 ILE A CA 1
ATOM 2712 C C . ILE A 1 394 ? 13.251 20.820 29.459 1.00 29.76 374 ILE A C 1
ATOM 2713 O O . ILE A 1 394 ? 12.454 21.519 28.827 1.00 28.94 374 ILE A O 1
ATOM 2718 N N . SER A 1 395 ? 14.541 20.727 29.159 1.00 29.89 375 SER A N 1
ATOM 2719 C CA . SER A 1 395 ? 15.130 21.445 28.049 1.00 30.29 375 SER A CA 1
ATOM 2720 C C . SER A 1 395 ? 15.145 20.594 26.783 1.00 30.17 375 SER A C 1
ATOM 2721 O O . SER A 1 395 ? 15.710 19.498 26.771 1.00 30.58 375 SER A O 1
ATOM 2724 N N . TYR A 1 396 ? 14.505 21.095 25.727 1.00 29.52 376 TYR A N 1
ATOM 2725 C CA . TYR A 1 396 ? 14.458 20.396 24.439 1.00 29.89 376 TYR A CA 1
ATOM 2726 C C . TYR A 1 396 ? 15.217 21.235 23.404 1.00 31.87 376 TYR A C 1
ATOM 2727 O O . TYR A 1 396 ? 15.027 22.450 23.309 1.00 31.39 376 TYR A O 1
ATOM 2736 N N . MET A 1 397 ? 16.084 20.596 22.632 1.00 32.55 377 MET A N 1
ATOM 2737 C CA . MET A 1 397 ? 16.835 21.318 21.618 1.00 34.95 377 MET A CA 1
ATOM 2738 C C . MET A 1 397 ? 15.874 21.729 20.503 1.00 32.59 377 MET A C 1
ATOM 2739 O O . MET A 1 397 ? 15.056 20.926 20.069 1.00 32.92 377 MET A O 1
ATOM 2744 N N . LEU A 1 398 ? 15.948 22.977 20.054 1.00 30.55 378 LEU A N 1
ATOM 2745 C CA . LEU A 1 398 ? 15.076 23.406 18.966 1.00 29.46 378 LEU A CA 1
ATOM 2746 C C . LEU A 1 398 ? 15.415 22.519 17.774 1.00 29.26 378 LEU A C 1
ATOM 2747 O O . LEU A 1 398 ? 16.586 22.333 17.440 1.00 29.26 378 LEU A O 1
ATOM 2752 N N . PRO A 1 399 ? 14.392 21.942 17.126 1.00 29.32 379 PRO A N 1
ATOM 2753 C CA . PRO A 1 399 ? 14.617 21.068 15.974 1.00 28.36 379 PRO A CA 1
ATOM 2754 C C . PRO A 1 399 ? 14.990 21.794 14.682 1.00 29.36 379 PRO A C 1
ATOM 2755 O O . PRO A 1 399 ? 14.739 22.987 14.533 1.00 27.83 379 PRO A O 1
ATOM 2759 N N . ARG A 1 400 ? 15.606 21.056 13.764 1.00 28.50 380 ARG A N 1
ATOM 2760 C CA . ARG A 1 400 ? 15.968 21.578 12.453 1.00 31.46 380 ARG A CA 1
ATOM 2761 C C . ARG A 1 400 ? 14.734 21.303 11.609 1.00 32.00 380 ARG A C 1
ATOM 2762 O O . ARG A 1 400 ? 14.350 22.104 10.763 1.00 33.75 380 ARG A O 1
ATOM 2770 N N . SER A 1 401 ? 14.122 20.149 11.872 1.00 31.67 381 SER A N 1
ATOM 2771 C CA . SER A 1 401 ? 12.908 19.697 11.202 1.00 30.86 381 SER A CA 1
ATOM 2772 C C . SER A 1 401 ? 12.110 18.834 12.180 1.00 31.43 381 SER A C 1
ATOM 2773 O O . SER A 1 401 ? 12.617 17.839 12.688 1.00 31.80 381 SER A O 1
ATOM 2776 N N . PRO A 1 402 ? 10.854 19.216 12.470 1.00 29.77 382 PRO A N 1
ATOM 2777 C CA . PRO A 1 402 ? 10.191 20.402 11.925 1.00 27.76 382 PRO A CA 1
ATOM 2778 C C . PRO A 1 402 ? 10.737 21.686 12.558 1.00 28.23 382 PRO A C 1
ATOM 2779 O O . PRO A 1 402 ? 11.747 21.665 13.265 1.00 29.43 382 PRO A O 1
ATOM 2783 N N . ILE A 1 403 ? 10.067 22.797 12.290 1.00 25.73 383 ILE A N 1
ATOM 2784 C CA . ILE A 1 403 ? 10.474 24.092 12.810 1.00 27.03 383 ILE A CA 1
ATOM 2785 C C . ILE A 1 403 ? 9.521 24.533 13.916 1.00 24.27 383 ILE A C 1
ATOM 2786 O O . ILE A 1 403 ? 8.304 24.379 13.799 1.00 23.90 383 ILE A O 1
ATOM 2791 N N . VAL A 1 404 ? 10.083 25.102 14.974 1.00 21.54 384 VAL A N 1
ATOM 2792 C CA . VAL A 1 404 ? 9.290 25.565 16.100 1.00 20.93 384 VAL A CA 1
ATOM 2793 C C . VAL A 1 404 ? 9.366 27.069 16.290 1.00 21.42 384 VAL A C 1
ATOM 2794 O O . VAL A 1 404 ? 10.442 27.665 16.209 1.00 20.28 384 VAL A O 1
ATOM 2798 N N . ARG A 1 405 ? 8.207 27.676 16.527 1.00 21.04 385 ARG A N 1
ATOM 2799 C CA . ARG A 1 405 ? 8.108 29.106 16.784 1.00 21.14 385 ARG A CA 1
ATOM 2800 C C . ARG A 1 405 ? 7.096 29.346 17.908 1.00 21.61 385 ARG A C 1
ATOM 2801 O O . ARG A 1 405 ? 6.037 28.724 17.947 1.00 22.39 385 ARG A O 1
ATOM 2809 N N . ILE A 1 406 ? 7.445 30.230 18.835 1.00 22.28 386 ILE A N 1
ATOM 2810 C CA . ILE A 1 406 ? 6.552 30.590 19.925 1.00 22.39 386 ILE A CA 1
ATOM 2811 C C . ILE A 1 406 ? 5.781 31.776 19.359 1.00 22.56 386 ILE A C 1
ATOM 2812 O O . ILE A 1 406 ? 6.378 32.794 19.018 1.00 21.75 386 ILE A O 1
ATOM 2817 N N . VAL A 1 407 ? 4.459 31.648 19.275 1.00 23.37 387 VAL A N 1
ATOM 2818 C CA . VAL A 1 407 ? 3.619 32.683 18.688 1.00 21.89 387 VAL A CA 1
ATOM 2819 C C . VAL A 1 407 ? 2.439 33.141 19.545 1.00 22.94 387 VAL A C 1
ATOM 2820 O O . VAL A 1 407 ? 1.738 32.328 20.144 1.00 22.09 387 VAL A O 1
ATOM 2824 N N . ASP A 1 408 ? 2.227 34.452 19.590 1.00 23.26 388 ASP A N 1
ATOM 2825 C CA . ASP A 1 408 ? 1.121 35.031 20.345 1.00 24.27 388 ASP A CA 1
ATOM 2826 C C . ASP A 1 408 ? -0.145 34.556 19.633 1.00 26.03 388 ASP A C 1
ATOM 2827 O O . ASP A 1 408 ? -0.416 34.969 18.513 1.00 24.28 388 ASP A O 1
ATOM 2832 N N . SER A 1 409 ? -0.918 33.688 20.274 1.00 28.76 389 SER A N 1
ATOM 2833 C CA . SER A 1 409 ? -2.127 33.163 19.642 1.00 31.58 389 SER A CA 1
ATOM 2834 C C . SER A 1 409 ? -3.138 34.230 19.231 1.00 33.35 389 SER A C 1
ATOM 2835 O O . SER A 1 409 ? -3.913 34.029 18.297 1.00 33.18 389 SER A O 1
ATOM 2838 N N . ASP A 1 410 ? -3.115 35.375 19.906 1.00 33.51 390 ASP A N 1
ATOM 2839 C CA . ASP A 1 410 ? -4.051 36.445 19.595 1.00 34.32 390 ASP A CA 1
ATOM 2840 C C . ASP A 1 410 ? -3.642 37.305 18.406 1.00 34.73 390 ASP A C 1
ATOM 2841 O O . ASP A 1 410 ? -4.493 37.815 17.676 1.00 34.90 390 ASP A O 1
ATOM 2846 N N . THR A 1 411 ? -2.342 37.459 18.199 1.00 35.03 391 THR A N 1
ATOM 2847 C CA . THR A 1 411 ? -1.861 38.291 17.106 1.00 34.26 391 THR A CA 1
ATOM 2848 C C . THR A 1 411 ? -1.191 37.515 15.971 1.00 33.55 391 THR A C 1
ATOM 2849 O O . THR A 1 411 ? -1.032 38.034 14.865 1.00 32.97 391 THR A O 1
ATOM 2853 N N . CYS A 1 412 ? -0.812 36.272 16.248 1.00 30.37 392 CYS A N 1
ATOM 2854 C CA . CYS A 1 412 ? -0.146 35.431 15.271 1.00 29.26 392 CYS A CA 1
ATOM 2855 C C . CYS A 1 412 ? 1.233 36.001 14.954 1.00 28.88 392 CYS A C 1
ATOM 2856 O O . CYS A 1 412 ? 1.786 35.769 13.879 1.00 28.97 392 CYS A O 1
ATOM 2859 N N . ILE A 1 413 ? 1.788 36.755 15.898 1.00 27.10 393 ILE A N 1
ATOM 2860 C CA . ILE A 1 413 ? 3.110 37.330 15.722 1.00 25.11 393 ILE A CA 1
ATOM 2861 C C . ILE A 1 413 ? 4.039 36.634 16.708 1.00 26.00 393 ILE A C 1
ATOM 2862 O O . ILE A 1 413 ? 3.700 36.465 17.880 1.00 24.10 393 ILE A O 1
ATOM 2867 N N . GLU A 1 414 ? 5.211 36.237 16.223 1.00 24.58 394 GLU A N 1
ATOM 2868 C CA . GLU A 1 414 ? 6.195 35.539 17.038 1.00 25.38 394 GLU A CA 1
ATOM 2869 C C . GLU A 1 414 ? 6.478 36.264 18.341 1.00 24.68 394 GLU A C 1
ATOM 2870 O O . GLU A 1 414 ? 6.359 37.487 18.417 1.00 26.49 394 GLU A O 1
ATOM 2876 N N . CYS A 1 415 ? 6.850 35.496 19.360 1.00 24.90 395 CYS A N 1
ATOM 2877 C CA . CYS A 1 415 ? 7.182 36.043 20.668 1.00 23.39 395 CYS A CA 1
ATOM 2878 C C . CYS A 1 415 ? 8.699 36.097 20.767 1.00 24.86 395 CYS A C 1
ATOM 2879 O O . CYS A 1 415 ? 9.385 35.180 20.313 1.00 23.08 395 CYS A O 1
ATOM 2882 N N . PRO A 1 416 ? 9.246 37.185 21.338 1.00 25.06 396 PRO A N 1
ATOM 2883 C CA . PRO A 1 416 ? 10.704 37.251 21.459 1.00 24.44 396 PRO A CA 1
ATOM 2884 C C . PRO A 1 416 ? 11.090 36.143 22.429 1.00 24.58 396 PRO A C 1
ATOM 2885 O O . PRO A 1 416 ? 10.242 35.660 23.183 1.00 23.82 396 PRO A O 1
ATOM 2889 N N . ASP A 1 417 ? 12.343 35.714 22.409 1.00 23.53 397 ASP A N 1
ATOM 2890 C CA . ASP A 1 417 ? 12.742 34.650 23.312 1.00 24.53 397 ASP A CA 1
ATOM 2891 C C . ASP A 1 417 ? 12.468 35.106 24.741 1.00 24.67 397 ASP A C 1
ATOM 2892 O O . ASP A 1 417 ? 12.735 36.250 25.092 1.00 25.30 397 ASP A O 1
ATOM 2897 N N . GLY A 1 418 ? 11.912 34.212 25.552 1.00 23.68 398 GLY A N 1
ATOM 2898 C CA . GLY A 1 418 ? 11.628 34.555 26.934 1.00 23.52 398 GLY A CA 1
ATOM 2899 C C . GLY A 1 418 ? 10.175 34.887 27.191 1.00 22.58 398 GLY A C 1
ATOM 2900 O O . GLY A 1 418 ? 9.735 34.898 28.338 1.00 23.78 398 GLY A O 1
ATOM 2901 N N . THR A 1 419 ? 9.434 35.169 26.122 1.00 22.86 399 THR A N 1
ATOM 2902 C CA . THR A 1 419 ? 8.015 35.503 26.235 1.00 23.56 399 THR A CA 1
ATOM 2903 C C . THR A 1 419 ? 7.171 34.282 25.896 1.00 23.20 399 THR A C 1
ATOM 2904 O O . THR A 1 419 ? 7.296 33.691 24.819 1.00 21.85 399 THR A O 1
ATOM 2908 N N . VAL A 1 420 ? 6.309 33.907 26.832 1.00 23.42 400 VAL A N 1
ATOM 2909 C CA . VAL A 1 420 ? 5.454 32.742 26.664 1.00 22.13 400 VAL A CA 1
ATOM 2910 C C . VAL A 1 420 ? 4.390 32.937 25.600 1.00 22.75 400 VAL A C 1
ATOM 2911 O O . VAL A 1 420 ? 3.829 34.020 25.449 1.00 22.43 400 VAL A O 1
ATOM 2915 N N . GLY A 1 421 ? 4.132 31.868 24.857 1.00 24.09 401 GLY A N 1
ATOM 2916 C CA . GLY A 1 421 ? 3.123 31.902 23.820 1.00 23.45 401 GLY A CA 1
ATOM 2917 C C . GLY A 1 421 ? 2.780 30.483 23.433 1.00 25.02 401 GLY A C 1
ATOM 2918 O O . GLY A 1 421 ? 3.212 29.538 24.093 1.00 24.88 401 GLY A O 1
ATOM 2919 N N . GLU A 1 422 ? 1.996 30.333 22.372 1.00 25.20 402 GLU A N 1
ATOM 2920 C CA . GLU A 1 422 ? 1.618 29.014 21.889 1.00 24.95 402 GLU A CA 1
ATOM 2921 C C . GLU A 1 422 ? 2.717 28.487 20.978 1.00 25.01 402 GLU A C 1
ATOM 2922 O O . GLU A 1 422 ? 3.311 29.245 20.200 1.00 24.28 402 GLU A O 1
ATOM 2928 N N . ILE A 1 423 ? 2.987 27.190 21.081 1.00 23.18 403 ILE A N 1
ATOM 2929 C CA . ILE A 1 423 ? 4.005 26.554 20.258 1.00 23.33 403 ILE A CA 1
ATOM 2930 C C . ILE A 1 423 ? 3.411 26.250 18.886 1.00 23.45 403 ILE A C 1
ATOM 2931 O O . ILE A 1 423 ? 2.388 25.589 18.771 1.00 23.89 403 ILE A O 1
ATOM 2936 N N . TRP A 1 424 ? 4.065 26.764 17.855 1.00 25.01 404 TRP A N 1
ATOM 2937 C CA . TRP A 1 424 ? 3.628 26.569 16.483 1.00 23.29 404 TRP A CA 1
ATOM 2938 C C . TRP A 1 424 ? 4.708 25.769 15.798 1.00 23.75 404 TRP A C 1
ATOM 2939 O O . TRP A 1 424 ? 5.909 26.002 16.018 1.00 22.22 404 TRP A O 1
ATOM 2950 N N . VAL A 1 425 ? 4.276 24.815 14.981 1.00 21.28 405 VAL A N 1
ATOM 2951 C CA . VAL A 1 425 ? 5.201 23.963 14.264 1.00 23.98 405 VAL A CA 1
ATOM 2952 C C . VAL A 1 425 ? 4.918 23.991 12.764 1.00 23.42 405 VAL A C 1
ATOM 2953 O O . VAL A 1 425 ? 3.760 24.090 12.339 1.00 22.63 405 VAL A O 1
ATOM 2957 N N . HIS A 1 426 ? 5.990 23.900 11.981 1.00 24.64 406 HIS A N 1
ATOM 2958 C CA . HIS A 1 426 ? 5.930 23.923 10.513 1.00 25.07 406 HIS A CA 1
ATOM 2959 C C . HIS A 1 426 ? 6.934 22.911 9.944 1.00 25.48 406 HIS A C 1
ATOM 2960 O O . HIS A 1 426 ? 8.124 22.954 10.274 1.00 24.36 406 HIS A O 1
ATOM 2967 N N . GLY A 1 427 ? 6.458 22.006 9.092 1.00 25.96 407 GLY A N 1
ATOM 2968 C CA . GLY A 1 427 ? 7.350 21.016 8.516 1.00 27.29 407 GLY A CA 1
ATOM 2969 C C . GLY A 1 427 ? 6.667 19.981 7.646 1.00 27.03 407 GLY A C 1
ATOM 2970 O O . GLY A 1 427 ? 5.435 19.896 7.606 1.00 28.66 407 GLY A O 1
ATOM 2971 N N . ASP A 1 428 ? 7.473 19.181 6.954 1.00 26.98 408 ASP A N 1
ATOM 2972 C CA . ASP A 1 428 ? 6.951 18.146 6.072 1.00 27.96 408 ASP A CA 1
ATOM 2973 C C . ASP A 1 428 ? 6.300 16.988 6.818 1.00 26.52 408 ASP A C 1
ATOM 2974 O O . ASP A 1 428 ? 5.644 16.152 6.206 1.00 25.23 408 ASP A O 1
ATOM 2979 N N . ASN A 1 429 ? 6.472 16.929 8.135 1.00 27.27 409 ASN A N 1
ATOM 2980 C CA . ASN A 1 429 ? 5.831 15.860 8.884 1.00 28.39 409 ASN A CA 1
ATOM 2981 C C . ASN A 1 429 ? 4.534 16.367 9.533 1.00 28.89 409 ASN A C 1
ATOM 2982 O O . ASN A 1 429 ? 3.847 15.629 10.238 1.00 28.87 409 ASN A O 1
ATOM 2987 N N . VAL A 1 430 ? 4.195 17.628 9.252 1.00 27.93 410 VAL A N 1
ATOM 2988 C CA . VAL A 1 430 ? 2.960 18.247 9.748 1.00 26.36 410 VAL A CA 1
ATOM 2989 C C . VAL A 1 430 ? 1.859 18.030 8.700 1.00 26.55 410 VAL A C 1
ATOM 2990 O O . VAL A 1 430 ? 1.952 18.517 7.568 1.00 24.57 410 VAL A O 1
ATOM 2994 N N . ALA A 1 431 ? 0.820 17.295 9.078 1.00 28.35 411 ALA A N 1
ATOM 2995 C CA . ALA A 1 431 ? -0.280 16.999 8.166 1.00 29.43 411 ALA A CA 1
ATOM 2996 C C . ALA A 1 431 ? -0.951 18.280 7.666 1.00 29.96 411 ALA A C 1
ATOM 2997 O O . ALA A 1 431 ? -0.933 19.304 8.344 1.00 27.02 411 ALA A O 1
ATOM 2999 N N . ASN A 1 432 ? -1.545 18.214 6.479 1.00 30.80 412 ASN A N 1
ATOM 3000 C CA . ASN A 1 432 ? -2.209 19.373 5.890 1.00 31.93 412 ASN A CA 1
ATOM 3001 C C . ASN A 1 432 ? -3.581 19.694 6.469 1.00 31.59 412 ASN A C 1
ATOM 3002 O O . ASN A 1 432 ? -4.101 20.791 6.259 1.00 31.46 412 ASN A O 1
ATOM 3007 N N . GLY A 1 433 ? -4.171 18.753 7.194 1.00 29.67 413 GLY A N 1
ATOM 3008 C CA . GLY A 1 433 ? -5.476 19.007 7.764 1.00 27.49 413 GLY A CA 1
ATOM 3009 C C . GLY A 1 433 ? -6.262 17.749 8.048 1.00 28.24 413 GLY A C 1
ATOM 3010 O O . GLY A 1 433 ? -5.709 16.652 8.075 1.00 26.88 413 GLY A O 1
ATOM 3011 N N . TYR A 1 434 ? -7.561 17.913 8.269 1.00 28.87 414 TYR A N 1
ATOM 3012 C CA . TYR A 1 434 ? -8.432 16.785 8.557 1.00 30.61 414 TYR A CA 1
ATOM 3013 C C . TYR A 1 434 ? -9.177 16.365 7.304 1.00 30.77 414 TYR A C 1
ATOM 3014 O O . TYR A 1 434 ? -9.305 17.132 6.361 1.00 32.52 414 TYR A O 1
ATOM 3023 N N . TRP A 1 435 ? -9.688 15.144 7.329 1.00 32.13 415 TRP A N 1
ATOM 3024 C CA . TRP A 1 435 ? -10.437 14.580 6.217 1.00 35.22 415 TRP A CA 1
ATOM 3025 C C . TRP A 1 435 ? -11.780 15.282 5.998 1.00 35.23 415 TRP A C 1
ATOM 3026 O O . TRP A 1 435 ? -12.683 15.180 6.825 1.00 34.11 415 TRP A O 1
ATOM 3037 N N . GLN A 1 436 ? -11.896 16.001 4.885 1.00 38.14 416 GLN A N 1
ATOM 3038 C CA . GLN A 1 436 ? -13.127 16.713 4.527 1.00 40.60 416 GLN A CA 1
ATOM 3039 C C . GLN A 1 436 ? -13.638 17.744 5.536 1.00 41.48 416 GLN A C 1
ATOM 3040 O O . GLN A 1 436 ? -14.834 17.789 5.855 1.00 39.09 416 GLN A O 1
ATOM 3046 N N . LYS A 1 437 ? -12.723 18.573 6.024 1.00 41.74 417 LYS A N 1
ATOM 3047 C CA . LYS A 1 437 ? -13.048 19.628 6.978 1.00 43.16 417 LYS A CA 1
ATOM 3048 C C . LYS A 1 437 ? -12.073 20.772 6.714 1.00 43.59 417 LYS A C 1
ATOM 3049 O O . LYS A 1 437 ? -11.105 20.946 7.451 1.00 42.81 417 LYS A O 1
ATOM 3055 N N . PRO A 1 438 ? -12.322 21.566 5.656 1.00 44.87 418 PRO A N 1
ATOM 3056 C CA . PRO A 1 438 ? -11.478 22.703 5.262 1.00 45.98 418 PRO A CA 1
ATOM 3057 C C . PRO A 1 438 ? -11.317 23.756 6.347 1.00 46.81 418 PRO A C 1
ATOM 3058 O O . PRO A 1 438 ? -10.222 24.259 6.585 1.00 46.23 418 PRO A O 1
ATOM 3062 N N . ASP A 1 439 ? -12.427 24.081 6.993 1.00 48.11 419 ASP A N 1
ATOM 3063 C CA . ASP A 1 439 ? -12.457 25.072 8.058 1.00 49.03 419 ASP A CA 1
ATOM 3064 C C . ASP A 1 439 ? -11.504 24.664 9.182 1.00 47.90 419 ASP A C 1
ATOM 3065 O O . ASP A 1 439 ? -10.502 25.332 9.439 1.00 46.11 419 ASP A O 1
ATOM 3070 N N . GLU A 1 440 ? -11.833 23.559 9.843 1.00 46.78 420 GLU A N 1
ATOM 3071 C CA . GLU A 1 440 ? -11.031 23.036 10.942 1.00 46.76 420 GLU A CA 1
ATOM 3072 C C . GLU A 1 440 ? -9.568 22.896 10.528 1.00 45.58 420 GLU A C 1
ATOM 3073 O O . GLU A 1 440 ? -8.666 23.269 11.273 1.00 43.84 420 GLU A O 1
ATOM 3079 N N . SER A 1 441 ? -9.333 22.350 9.340 1.00 44.22 421 SER A N 1
ATOM 3080 C CA . SER A 1 441 ? -7.970 22.173 8.855 1.00 43.83 421 SER A CA 1
ATOM 3081 C C . SER A 1 441 ? -7.252 23.515 8.821 1.00 44.01 421 SER A C 1
ATOM 3082 O O . SER A 1 441 ? -6.087 23.62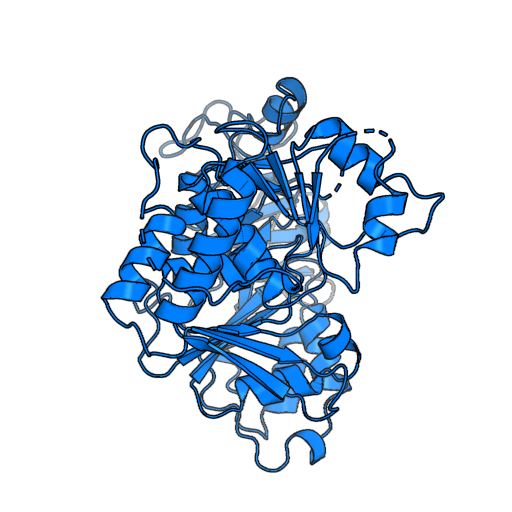5 9.207 1.00 42.68 421 SER A O 1
ATOM 3085 N N . GLU A 1 442 ? -7.960 24.536 8.354 1.00 44.65 422 GLU A N 1
ATOM 3086 C CA . GLU A 1 442 ? -7.409 25.877 8.274 1.00 45.24 422 GLU A CA 1
ATOM 3087 C C . GLU A 1 442 ? -7.081 26.371 9.677 1.00 43.57 422 GLU A C 1
ATOM 3088 O O . GLU A 1 442 ? -5.949 26.735 9.975 1.00 42.18 422 GLU A O 1
ATOM 3094 N N . ARG A 1 443 ? -8.093 26.364 10.533 1.00 42.16 423 ARG A N 1
ATOM 3095 C CA . ARG A 1 443 ? -7.979 26.806 11.916 1.00 41.43 423 ARG A CA 1
ATOM 3096 C C . ARG A 1 443 ? -6.846 26.150 12.715 1.00 39.32 423 ARG A C 1
ATOM 3097 O O . ARG A 1 443 ? -6.176 26.809 13.513 1.00 36.91 423 ARG A O 1
ATOM 3105 N N . THR A 1 444 ? -6.626 24.858 12.493 1.00 36.26 424 THR A N 1
ATOM 3106 C CA . THR A 1 444 ? -5.603 24.124 13.229 1.00 34.39 424 THR A CA 1
ATOM 3107 C C . THR A 1 444 ? -4.254 23.957 12.533 1.00 30.53 424 THR A C 1
ATOM 3108 O O . THR A 1 444 ? -3.201 24.169 13.142 1.00 26.85 424 THR A O 1
ATOM 3112 N N . PHE A 1 445 ? -4.298 23.560 11.265 1.00 29.53 425 PHE A N 1
ATOM 3113 C CA . PHE A 1 445 ? -3.089 23.337 10.480 1.00 28.62 425 PHE A CA 1
ATOM 3114 C C . PHE A 1 445 ? -2.756 24.457 9.516 1.00 30.09 425 PHE A C 1
ATOM 3115 O O . PHE A 1 445 ? -1.771 24.365 8.798 1.00 33.08 425 PHE A O 1
ATOM 3123 N N . GLY A 1 446 ? -3.563 25.512 9.500 1.00 30.05 426 GLY A N 1
ATOM 3124 C CA . GLY A 1 446 ? -3.314 26.605 8.576 1.00 29.48 426 GLY A CA 1
ATOM 3125 C C . GLY A 1 446 ? -2.892 27.938 9.175 1.00 30.34 426 GLY A C 1
ATOM 3126 O O . GLY A 1 446 ? -3.154 28.998 8.601 1.00 29.14 426 GLY A O 1
ATOM 3127 N N . GLY A 1 447 ? -2.228 27.901 10.323 1.00 27.89 427 GLY A N 1
ATOM 3128 C CA . GLY A 1 447 ? -1.795 29.142 10.925 1.00 27.57 427 GLY A CA 1
ATOM 3129 C C . GLY A 1 447 ? -0.743 29.847 10.086 1.00 28.02 427 GLY A C 1
ATOM 3130 O O . GLY A 1 447 ? 0.121 29.206 9.485 1.00 25.98 427 GLY A O 1
ATOM 3131 N N . LYS A 1 448 ? -0.832 31.172 10.022 1.00 27.74 428 LYS A N 1
ATOM 3132 C CA . LYS A 1 448 ? 0.141 31.970 9.291 1.00 28.68 428 LYS A CA 1
ATOM 3133 C C . LYS A 1 448 ? 0.702 32.992 10.266 1.00 28.59 428 LYS A C 1
ATOM 3134 O O . LYS A 1 448 ? -0.048 33.606 11.022 1.00 29.89 428 LYS A O 1
ATOM 3140 N N . ILE A 1 449 ? 2.020 33.161 10.251 1.00 28.75 429 ILE A N 1
ATOM 3141 C CA . ILE A 1 449 ? 2.693 34.111 11.125 1.00 25.88 429 ILE A CA 1
ATOM 3142 C C . ILE A 1 449 ? 2.732 35.508 10.500 1.00 27.14 429 ILE A C 1
ATOM 3143 O O . ILE A 1 449 ? 3.058 35.670 9.322 1.00 26.01 429 ILE A O 1
ATOM 3148 N N . VAL A 1 450 ? 2.381 36.513 11.295 1.00 27.48 430 VAL A N 1
ATOM 3149 C CA . VAL A 1 450 ? 2.371 37.893 10.831 1.00 27.60 430 VAL A CA 1
ATOM 3150 C C . VAL A 1 450 ? 3.775 38.482 10.897 1.00 27.02 430 VAL A C 1
ATOM 3151 O O . VAL A 1 450 ? 4.471 38.347 11.900 1.00 26.34 430 VAL A O 1
ATOM 3155 N N . THR A 1 451 ? 4.182 39.131 9.813 1.00 28.30 431 THR A N 1
ATOM 3156 C CA . THR A 1 451 ? 5.509 39.733 9.711 1.00 29.37 431 THR A CA 1
ATOM 3157 C C . THR A 1 451 ? 6.582 38.790 10.255 1.00 30.06 431 THR A C 1
ATOM 3158 O O . THR A 1 451 ? 7.345 39.149 11.158 1.00 29.86 431 THR A O 1
ATOM 3162 N N . PRO A 1 452 ? 6.654 37.565 9.699 1.00 29.63 432 PRO A N 1
ATOM 3163 C CA . PRO A 1 452 ? 7.631 36.560 10.126 1.00 29.48 432 PRO A CA 1
ATOM 3164 C C . PRO A 1 452 ? 9.059 37.079 10.146 1.00 29.92 432 PRO A C 1
ATOM 3165 O O . PRO A 1 452 ? 9.482 37.814 9.258 1.00 29.21 432 PRO A O 1
ATOM 3169 N N . SER A 1 453 ? 9.799 36.698 11.177 1.00 29.15 433 SER A N 1
ATOM 3170 C CA . SER A 1 453 ? 11.183 37.120 11.304 1.00 29.61 433 SER A CA 1
ATOM 3171 C C . SER A 1 453 ? 12.034 36.405 10.248 1.00 30.41 433 SER A C 1
ATOM 3172 O O . SER A 1 453 ? 11.630 35.379 9.700 1.00 29.41 433 SER A O 1
ATOM 3175 N N . PRO A 1 454 ? 13.225 36.941 9.947 1.00 30.73 434 PRO A N 1
ATOM 3176 C CA . PRO A 1 454 ? 14.092 36.307 8.946 1.00 30.65 434 PRO A CA 1
ATOM 3177 C C . PRO A 1 454 ? 14.348 34.826 9.235 1.00 29.01 434 PRO A C 1
ATOM 3178 O O . PRO A 1 454 ? 14.646 34.446 10.363 1.00 29.18 434 PRO A O 1
ATOM 3182 N N . GLY A 1 455 ? 14.211 33.992 8.212 1.00 27.12 435 GLY A N 1
ATOM 3183 C CA . GLY A 1 455 ? 14.432 32.567 8.391 1.00 27.34 435 GLY A CA 1
ATOM 3184 C C . GLY A 1 455 ? 13.182 31.803 8.807 1.00 27.38 435 GLY A C 1
ATOM 3185 O O . GLY A 1 455 ? 13.215 30.579 8.954 1.00 26.31 435 GLY A O 1
ATOM 3186 N N . THR A 1 456 ? 12.074 32.519 8.978 1.00 26.53 436 THR A N 1
ATOM 3187 C CA . THR A 1 456 ? 10.810 31.907 9.387 1.00 26.32 436 THR A CA 1
ATOM 3188 C C . THR A 1 456 ? 9.761 32.004 8.294 1.00 26.15 436 THR A C 1
ATOM 3189 O O . THR A 1 456 ? 9.402 33.095 7.874 1.00 27.78 436 THR A O 1
ATOM 3193 N N . PRO A 1 457 ? 9.248 30.856 7.830 1.00 26.69 437 PRO A N 1
ATOM 3194 C CA . PRO A 1 457 ? 8.228 30.808 6.777 1.00 27.63 437 PRO A CA 1
ATOM 3195 C C . PRO A 1 457 ? 6.898 31.373 7.270 1.00 26.84 437 PRO A C 1
ATOM 3196 O O . PRO A 1 457 ? 6.581 31.283 8.457 1.00 24.03 437 PRO A O 1
ATOM 3200 N N . GLU A 1 458 ? 6.110 31.937 6.362 1.00 27.29 438 GLU A N 1
ATOM 3201 C CA . GLU A 1 458 ? 4.823 32.474 6.759 1.00 27.93 438 GLU A CA 1
ATOM 3202 C C . GLU A 1 458 ? 3.901 31.343 7.192 1.00 25.82 438 GLU A C 1
ATOM 3203 O O . GLU A 1 458 ? 3.133 31.492 8.128 1.00 24.92 438 GLU A O 1
ATOM 3209 N N . GLY A 1 459 ? 3.975 30.212 6.502 1.00 26.45 439 GLY A N 1
ATOM 3210 C CA . GLY A 1 459 ? 3.130 29.088 6.859 1.00 29.96 439 GLY A CA 1
ATOM 3211 C C . GLY A 1 459 ? 3.209 27.917 5.902 1.00 30.52 439 GLY A C 1
ATOM 3212 O O . GLY A 1 459 ? 4.027 27.924 4.990 1.00 31.85 439 GLY A O 1
ATOM 3213 N N . PRO A 1 460 ? 2.357 26.894 6.080 1.00 30.61 440 PRO A N 1
ATOM 3214 C CA . PRO A 1 460 ? 1.333 26.799 7.127 1.00 29.94 440 PRO A CA 1
ATOM 3215 C C . PRO A 1 460 ? 1.912 26.285 8.458 1.00 28.96 440 PRO A C 1
ATOM 3216 O O . PRO A 1 460 ? 2.908 25.562 8.462 1.00 29.54 440 PRO A O 1
ATOM 3220 N N . TRP A 1 461 ? 1.294 26.678 9.572 1.00 24.74 441 TRP A N 1
ATOM 3221 C CA . TRP A 1 461 ? 1.736 26.269 10.904 1.00 23.80 441 TRP A CA 1
ATOM 3222 C C . TRP A 1 461 ? 0.663 25.498 11.652 1.00 24.21 441 TRP A C 1
ATOM 3223 O O . TRP A 1 461 ? -0.520 25.808 11.548 1.00 25.66 441 TRP A O 1
ATOM 3234 N N . LEU A 1 462 ? 1.079 24.486 12.403 1.00 22.91 442 LEU A N 1
ATOM 3235 C CA . LEU A 1 462 ? 0.147 23.732 13.215 1.00 22.74 442 LEU A CA 1
ATOM 3236 C C . LEU A 1 462 ? 0.164 24.447 14.562 1.00 24.57 442 LEU A C 1
ATOM 3237 O O . LEU A 1 462 ? 1.232 24.698 15.138 1.00 22.59 442 LEU A O 1
ATOM 3242 N N . ARG A 1 463 ? -1.024 24.808 15.034 1.00 23.73 443 ARG A N 1
ATOM 3243 C CA . ARG A 1 463 ? -1.184 25.474 16.315 1.00 25.51 443 ARG A CA 1
ATOM 3244 C C . ARG A 1 463 ? -1.365 24.314 17.287 1.00 25.49 443 ARG A C 1
ATOM 3245 O O . ARG A 1 463 ? -2.433 23.720 17.356 1.00 24.82 443 ARG A O 1
ATOM 3253 N N . THR A 1 464 ? -0.300 23.991 18.021 1.00 23.79 444 THR A N 1
ATOM 3254 C CA . THR A 1 464 ? -0.300 22.855 18.941 1.00 23.94 444 THR A CA 1
ATOM 3255 C C . THR A 1 464 ? -1.264 22.914 20.118 1.00 23.82 444 THR A C 1
ATOM 3256 O O . THR A 1 464 ? -1.717 21.876 20.604 1.00 22.66 444 THR A O 1
ATOM 3260 N N . GLY A 1 465 ? -1.582 24.115 20.575 1.00 22.85 445 GLY A N 1
ATOM 3261 C CA . GLY A 1 465 ? -2.471 24.235 21.707 1.00 25.13 445 GLY A CA 1
ATOM 3262 C C . GLY A 1 465 ? -1.648 24.130 22.977 1.00 27.07 445 GLY A C 1
ATOM 3263 O O . GLY A 1 465 ? -2.191 24.074 24.077 1.00 25.07 445 GLY A O 1
ATOM 3264 N N . ASP A 1 466 ? -0.327 24.092 22.816 1.00 27.49 446 ASP A N 1
ATOM 3265 C CA . ASP A 1 466 ? 0.591 24.010 23.953 1.00 27.31 446 ASP A CA 1
ATOM 3266 C C . ASP A 1 466 ? 1.205 25.378 24.222 1.00 26.89 446 ASP A C 1
ATOM 3267 O O . ASP A 1 466 ? 1.526 26.124 23.295 1.00 26.27 446 ASP A O 1
ATOM 3272 N N . SER A 1 467 ? 1.364 25.697 25.499 1.00 24.86 447 SER A N 1
ATOM 3273 C CA . SER A 1 467 ? 1.959 26.957 25.913 1.00 24.83 447 SER A CA 1
ATOM 3274 C C . SER A 1 467 ? 3.420 26.679 26.244 1.00 23.37 447 SER A C 1
ATOM 3275 O O . SER A 1 467 ? 3.732 25.672 26.875 1.00 21.19 447 SER A O 1
ATOM 3278 N N . GLY A 1 468 ? 4.308 27.574 25.824 1.00 23.04 448 GLY A N 1
ATOM 3279 C CA . GLY A 1 468 ? 5.720 27.390 26.088 1.00 22.13 448 GLY A CA 1
ATOM 3280 C C . GLY A 1 468 ? 6.564 28.587 25.684 1.00 24.23 448 GLY A C 1
ATOM 3281 O O . GLY A 1 468 ? 6.046 29.674 25.407 1.00 22.88 448 GLY A O 1
ATOM 3282 N N . PHE A 1 469 ? 7.877 28.389 25.664 1.00 23.13 449 PHE A N 1
ATOM 3283 C CA . PHE A 1 469 ? 8.794 29.448 25.295 1.00 21.65 449 PHE A CA 1
ATOM 3284 C C . PHE A 1 469 ? 10.160 28.919 24.886 1.00 24.74 449 PHE A C 1
ATOM 3285 O O . PHE A 1 469 ? 10.477 27.746 25.073 1.00 22.20 449 PHE A O 1
ATOM 3293 N N . VAL A 1 470 ? 10.966 29.816 24.335 1.00 25.49 450 VAL A N 1
ATOM 3294 C CA . VAL A 1 470 ? 12.296 29.489 23.858 1.00 27.34 450 VAL A CA 1
ATOM 3295 C C . VAL A 1 470 ? 13.303 30.469 24.435 1.00 28.47 450 VAL A C 1
ATOM 3296 O O . VAL A 1 470 ? 12.998 31.645 24.609 1.00 28.43 450 VAL A O 1
ATOM 3300 N N . THR A 1 471 ? 14.498 29.977 24.734 1.00 30.45 451 THR A N 1
ATOM 3301 C CA . THR A 1 471 ? 15.566 30.811 25.258 1.00 34.49 451 THR A CA 1
ATOM 3302 C C . THR A 1 471 ? 16.892 30.081 25.093 1.00 36.46 451 THR A C 1
ATOM 3303 O O . THR A 1 471 ? 17.026 28.925 25.490 1.00 37.30 451 THR A O 1
ATOM 3307 N N . ASP A 1 472 ? 17.863 30.755 24.488 1.00 38.86 452 ASP A N 1
ATOM 3308 C CA . ASP A 1 472 ? 19.184 30.178 24.253 1.00 41.08 452 ASP A CA 1
ATOM 3309 C C . ASP A 1 472 ? 19.158 28.957 23.338 1.00 40.02 452 ASP A C 1
ATOM 3310 O O . ASP A 1 472 ? 19.886 27.990 23.562 1.00 42.38 452 ASP A O 1
ATOM 3315 N N . GLY A 1 473 ? 18.327 29.009 22.302 1.00 37.95 453 GLY A N 1
ATOM 3316 C CA . GLY A 1 473 ? 18.242 27.902 21.363 1.00 35.89 453 GLY A CA 1
ATOM 3317 C C . GLY A 1 473 ? 17.504 26.674 21.867 1.00 35.02 453 GLY A C 1
ATOM 3318 O O . GLY A 1 473 ? 17.474 25.641 21.196 1.00 36.17 453 GLY A O 1
ATOM 3319 N N . LYS A 1 474 ? 16.907 26.777 23.048 1.00 33.23 454 LYS A N 1
ATOM 3320 C CA . LYS A 1 474 ? 16.164 25.660 23.621 1.00 31.42 454 LYS A CA 1
ATOM 3321 C C . LYS A 1 474 ? 14.696 26.012 23.833 1.00 28.51 454 LYS A C 1
ATOM 3322 O O . LYS A 1 474 ? 14.342 27.178 24.002 1.00 28.70 454 LYS A O 1
ATOM 3328 N N . MET A 1 475 ? 13.836 25.005 23.790 1.00 27.06 455 MET A N 1
ATOM 3329 C CA . MET A 1 475 ? 12.415 25.242 23.990 1.00 25.44 455 MET A CA 1
ATOM 3330 C C . MET A 1 475 ? 11.940 24.524 25.246 1.00 25.82 455 MET A C 1
ATOM 3331 O O . MET A 1 475 ? 12.489 23.494 25.636 1.00 25.55 455 MET A O 1
ATOM 3336 N N . PHE A 1 476 ? 10.922 25.086 25.884 1.00 25.27 456 PHE A N 1
ATOM 3337 C CA . PHE A 1 476 ? 10.357 24.512 27.093 1.00 23.24 456 PHE A CA 1
ATOM 3338 C C . PHE A 1 476 ? 8.835 24.510 26.971 1.00 24.53 456 PHE A C 1
ATOM 3339 O O . PHE A 1 476 ? 8.262 25.411 26.366 1.00 23.71 456 PHE A O 1
ATOM 3347 N N . ILE A 1 477 ? 8.183 23.500 27.536 1.00 25.65 457 ILE A N 1
ATOM 3348 C CA . ILE A 1 477 ? 6.732 23.408 27.457 1.00 26.87 457 ILE A CA 1
ATOM 3349 C C . ILE A 1 477 ? 6.113 23.506 28.845 1.00 27.39 457 ILE A C 1
ATOM 3350 O O . ILE A 1 477 ? 6.364 22.671 29.713 1.00 25.81 457 ILE A O 1
ATOM 3355 N N . ILE A 1 478 ? 5.313 24.541 29.052 1.00 25.48 458 ILE A N 1
ATOM 3356 C CA . ILE A 1 478 ? 4.655 24.724 30.328 1.00 27.65 458 ILE A CA 1
ATOM 3357 C C . ILE A 1 478 ? 3.498 23.731 30.421 1.00 29.65 458 ILE A C 1
ATOM 3358 O O . ILE A 1 478 ? 3.289 23.099 31.462 1.00 30.37 458 ILE A O 1
ATOM 3363 N N . GLY A 1 479 ? 2.756 23.590 29.328 1.00 30.35 459 GLY A N 1
ATOM 3364 C CA . GLY A 1 479 ? 1.632 22.671 29.324 1.00 34.26 459 GLY A CA 1
ATOM 3365 C C . GLY A 1 479 ? 0.465 23.127 28.468 1.00 35.65 459 GLY A C 1
ATOM 3366 O O . GLY A 1 479 ? 0.628 24.080 27.676 1.00 36.10 459 GLY A O 1
#

Sequence (441 aa):
RSLPAALRACARLQPHDPAFTFMDYEQDWDGVAITLTWSQLYRRTLNVAQELSRCGSTGDRVVISAPQGLEYVVAFLGALQAGRIAVPLSVPQGGVTDERSDSVLSDSSPVAILTTSSAVDDVVQHVAPPSIIEVDLLDLDAPTFKEDEYPSTAYLQYTPAGVVMSHQNVRVNFEQLMSGYFADTDGIPPPNSALVSWLPFYHDMGLVIGICAPILGGYPAVLTSPVSFLQRPARWMHLMASDFHAFSAAPNFAFELAARRTTDDDMAGRDLGNILTILSGSERVQAATIKRFADRFARFNLQERVIRPSYWLAEATVYVATSKPGQPPETVDFDTESLSAGHAKPCAGGGATSLISYMLPRSPIVRIVDSDTCIECPDGTVGEIWVHGDNVANGYWQKPDESERTFGGKIVTPSPGTPEGPWLRTGDSGFVTDGKMFIIG